Protein AF-A0A838UVP1-F1 (afdb_monomer_lite)

Foldseek 3Di:
DADEDELVVQLVCQLVVVHDLHYEYEAEHAADCPPVRQAGLEHHLAYEYAEYAHEPNPNDADDHLHYHYQEYHAEQAEHEDDLNRQAEHEAEYHHENYCYADDQNYDYHQAHAYAAELNCNHQEYHPPAHYQEAHYEQNQNHQEYHQRYEHAEEYAAYNHCNHAYYHQAYDYCEYAHENPCNHAEYHLNHAHQEYDHNHNVLNHAEYHLNPLNYQEYHQANVCNHAEYHFLREYQYEAHANNCNHDHAQHQNHEHAEEYHHHLNCNYQAHHLNHQEYAEEEHANNQNHAAYHQNHAYNEEYEQANYNHQAHHPRCNPHFYHHPNHTEDVCLVRVLVPQALVNLLPDPDVVRSVSNCVSVDVVRNCVRQVWDFLEWDADPQGIKTWTWRDHPPDQIWIWIWGAGNVPRDIDTHTADSPDRYNLCRVCVVVPHPDSVVDDDPDDD

pLDDT: mean 92.54, std 7.34, range [46.22, 98.75]

Sequence (443 aa):
MTTMLSPEDAMLAIQTGRVPDEMVVTGDLRFYQQEKIAPPKALPASLTVDDLIIHDASLLTAWPRKLRCKSLYLWNLTIPIPAEAELYVENDLNIKRCTLTDLSALRVGPRCEVDLRMCENLRTLPPHLTLATFTSEGCTNLTALPADMQITGQCSIRGSPRLRQLPQRIYVTELRVNGSPLLTDLPEDCTATSVLDLTRCSGLRELPASAAASTTVVLNDCTSLVALPPRMTVRFLSIVGCHSLTQWDDPSISILGKMDARDCHNLSRLPPNLHHIDELDVSGCGRLAALPSELQIAQWVDIGGTAIRALPPAVTGTAVRWHGVEVPGRVAFHPTTITAAQVLNEQNAEVRRVMLERMGLERFIAEAQPTVRDTDRDHGGSRRLLQVAITDDEPLVTLQVRDPSTGKLYLLRVPPTMQTCHQAAAWIAGFDNPDDYHPVIEA

Radius of gyration: 31.42 Å; chains: 1; bounding box: 71×41×85 Å

Structure (mmCIF, N/CA/C/O backbone):
data_AF-A0A838UVP1-F1
#
_entry.id   AF-A0A838UVP1-F1
#
loop_
_atom_site.group_PDB
_atom_site.id
_atom_site.type_symbol
_atom_site.label_atom_id
_atom_site.label_alt_id
_atom_site.label_comp_id
_atom_site.label_asym_id
_atom_site.label_entity_id
_atom_site.label_seq_id
_atom_site.pdbx_PDB_ins_code
_atom_site.Cartn_x
_atom_site.Cartn_y
_atom_site.Cartn_z
_atom_site.occupancy
_atom_site.B_iso_or_equiv
_atom_site.auth_seq_id
_atom_site.auth_comp_id
_atom_site.auth_asym_id
_atom_site.auth_atom_id
_atom_site.pdbx_PDB_model_num
ATOM 1 N N . MET A 1 1 ? 23.765 7.992 -48.971 1.00 71.31 1 MET A N 1
ATOM 2 C CA . MET A 1 1 ? 24.391 9.295 -48.655 1.00 71.31 1 MET A CA 1
ATOM 3 C C . MET A 1 1 ? 23.611 9.877 -47.499 1.00 71.31 1 MET A C 1
ATOM 5 O O . MET A 1 1 ? 22.417 10.106 -47.653 1.00 71.31 1 MET A O 1
ATOM 9 N N . THR A 1 2 ? 24.263 10.062 -46.357 1.00 85.44 2 THR A N 1
ATOM 10 C CA . THR A 1 2 ? 23.644 10.638 -45.162 1.00 85.44 2 THR A CA 1
ATOM 11 C C . THR A 1 2 ? 23.287 12.105 -45.409 1.00 85.44 2 THR A C 1
ATOM 13 O O . THR A 1 2 ? 24.138 12.876 -45.851 1.00 85.44 2 THR A O 1
ATOM 16 N N . THR A 1 3 ? 22.036 12.488 -45.149 1.00 92.44 3 THR A N 1
ATOM 17 C CA . THR A 1 3 ? 21.536 13.859 -45.344 1.00 92.44 3 THR A CA 1
ATOM 18 C C . THR A 1 3 ? 21.187 14.475 -43.995 1.00 92.44 3 THR A C 1
ATOM 20 O O . THR A 1 3 ? 20.323 13.960 -43.290 1.00 92.44 3 THR A O 1
ATOM 23 N N . MET A 1 4 ? 21.857 15.573 -43.641 1.00 94.38 4 MET A N 1
ATOM 24 C CA . MET A 1 4 ? 21.575 16.351 -42.430 1.00 94.38 4 MET A CA 1
ATOM 25 C C . MET A 1 4 ? 20.537 17.433 -42.729 1.00 94.38 4 MET A 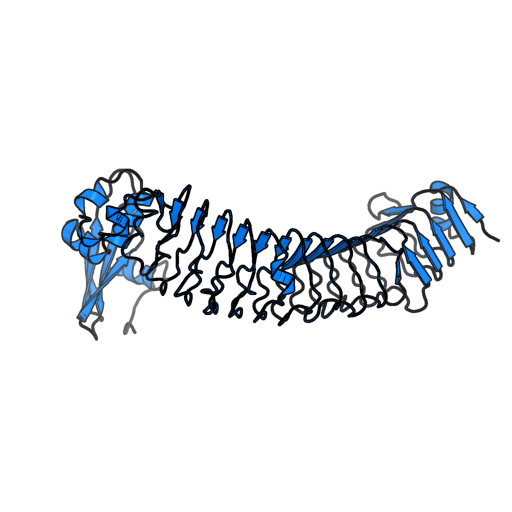C 1
ATOM 27 O O . MET A 1 4 ? 20.712 18.182 -43.689 1.00 94.38 4 MET A O 1
ATOM 31 N N . LEU A 1 5 ? 19.485 17.524 -41.916 1.00 94.38 5 LEU A N 1
ATOM 32 C CA . LEU A 1 5 ? 18.381 18.473 -42.076 1.00 94.38 5 LEU A CA 1
ATOM 33 C C . LEU A 1 5 ? 18.049 19.175 -40.754 1.00 94.38 5 LEU A C 1
ATOM 35 O O . LEU A 1 5 ? 18.226 18.614 -39.670 1.00 94.38 5 LEU A O 1
ATOM 39 N N . SER A 1 6 ? 17.515 20.393 -40.859 1.00 95.00 6 SER A N 1
ATOM 40 C CA . SER A 1 6 ? 16.813 21.031 -39.745 1.00 95.00 6 SER A CA 1
ATOM 41 C C . SER A 1 6 ? 15.485 20.299 -39.466 1.00 95.00 6 SER A C 1
ATOM 43 O O . SER A 1 6 ? 14.974 19.607 -40.355 1.00 95.00 6 SER A O 1
ATOM 45 N N . PRO A 1 7 ? 14.879 20.446 -38.272 1.00 93.31 7 PRO A N 1
ATOM 46 C CA . PRO A 1 7 ? 13.568 19.860 -37.988 1.00 93.31 7 PRO A CA 1
ATOM 47 C C . PRO A 1 7 ? 12.473 20.286 -38.977 1.00 93.31 7 PRO A C 1
ATOM 49 O O . PRO A 1 7 ? 11.654 19.459 -39.378 1.00 93.31 7 PRO A O 1
ATOM 52 N N . GLU A 1 8 ? 12.480 21.550 -39.414 1.00 90.62 8 GLU A N 1
ATOM 53 C CA . GLU A 1 8 ? 11.509 22.088 -40.378 1.00 90.62 8 GLU A CA 1
ATOM 54 C C . GLU A 1 8 ? 11.671 21.445 -41.764 1.00 90.62 8 GLU A C 1
ATOM 56 O O . GLU A 1 8 ? 10.693 20.974 -42.353 1.00 90.62 8 GLU A O 1
ATOM 61 N N . ASP A 1 9 ? 12.909 21.344 -42.258 1.00 91.94 9 ASP A N 1
ATOM 62 C CA . ASP A 1 9 ? 13.201 20.734 -43.561 1.00 91.94 9 ASP A CA 1
ATOM 63 C C . ASP A 1 9 ? 12.903 19.231 -43.567 1.00 91.94 9 ASP A C 1
ATOM 65 O O . ASP A 1 9 ? 12.364 18.692 -44.537 1.00 91.94 9 ASP A O 1
ATOM 69 N N . ALA A 1 10 ? 13.222 18.541 -42.469 1.00 92.25 10 ALA A N 1
ATOM 70 C CA . ALA A 1 10 ? 12.915 17.128 -42.293 1.00 92.25 10 ALA A CA 1
ATOM 71 C C . ALA A 1 10 ? 11.401 16.878 -42.263 1.00 92.25 10 ALA A C 1
ATOM 73 O O . ALA A 1 10 ? 10.913 15.969 -42.939 1.00 92.25 10 ALA A O 1
ATOM 74 N N . MET A 1 11 ? 10.645 17.716 -41.548 1.00 89.06 11 MET A N 1
ATOM 75 C CA . MET A 1 11 ? 9.183 17.661 -41.521 1.00 89.06 11 MET A CA 1
ATOM 76 C C . MET A 1 11 ? 8.593 17.828 -42.928 1.00 89.06 11 MET A C 1
ATOM 78 O O . MET A 1 11 ? 7.762 17.021 -43.355 1.00 89.06 11 MET A O 1
ATOM 82 N N . LEU A 1 12 ? 9.067 18.822 -43.685 1.00 88.06 12 LEU A N 1
ATOM 83 C CA . LEU A 1 12 ? 8.634 19.065 -45.061 1.00 88.06 12 LEU A CA 1
ATOM 84 C C . LEU A 1 12 ? 8.977 17.889 -45.993 1.00 88.06 12 LEU A C 1
ATOM 86 O O . LEU A 1 12 ? 8.146 17.473 -46.808 1.00 88.06 12 LEU A O 1
ATOM 90 N N . ALA A 1 13 ? 10.178 17.318 -45.873 1.00 89.31 13 ALA A N 1
ATOM 91 C CA . ALA A 1 13 ? 10.603 16.158 -46.656 1.00 89.31 13 ALA A CA 1
ATOM 92 C C . ALA A 1 13 ? 9.706 14.935 -46.401 1.00 89.31 13 ALA A C 1
ATOM 94 O O . ALA A 1 13 ? 9.265 14.278 -47.348 1.00 89.31 13 ALA A O 1
ATOM 95 N N . ILE A 1 14 ? 9.379 14.671 -45.131 1.00 88.44 14 ILE A N 1
ATOM 96 C CA . ILE A 1 14 ? 8.496 13.576 -44.710 1.00 88.44 14 ILE A CA 1
ATOM 97 C C . ILE A 1 14 ? 7.068 13.784 -45.232 1.00 88.44 14 ILE A C 1
ATOM 99 O O . ILE A 1 14 ? 6.478 12.863 -45.797 1.00 88.44 14 ILE A O 1
ATOM 103 N N . GLN A 1 15 ? 6.520 14.996 -45.118 1.00 82.94 15 GLN A N 1
ATOM 104 C CA . GLN A 1 15 ? 5.167 15.308 -45.595 1.00 82.94 15 GLN A CA 1
ATOM 105 C C . GLN A 1 15 ? 5.029 15.212 -47.118 1.00 82.94 15 GLN A C 1
ATOM 107 O O . GLN A 1 15 ? 4.001 14.765 -47.627 1.00 82.94 15 GLN A O 1
ATOM 112 N N . THR A 1 16 ? 6.061 15.627 -47.855 1.00 85.31 16 THR A N 1
ATOM 113 C CA . THR A 1 16 ? 6.060 15.620 -49.327 1.00 85.31 16 THR A CA 1
ATOM 114 C C . THR A 1 16 ? 6.477 14.275 -49.928 1.00 85.31 16 THR A C 1
ATOM 116 O O . THR A 1 16 ? 6.444 14.119 -51.150 1.00 85.31 16 THR A O 1
ATOM 119 N N . GLY A 1 17 ? 6.867 13.300 -49.096 1.00 82.38 17 GLY A N 1
ATOM 120 C CA . GLY A 1 17 ? 7.343 11.983 -49.527 1.00 82.38 17 GLY A CA 1
ATOM 121 C C . GLY A 1 17 ? 8.730 11.997 -50.180 1.00 82.38 17 GLY A C 1
ATOM 122 O O . GLY A 1 17 ? 9.146 10.992 -50.750 1.00 82.38 17 GLY A O 1
ATOM 123 N N . ARG A 1 18 ? 9.462 13.116 -50.107 1.00 84.81 18 ARG A N 1
ATOM 124 C CA . ARG A 1 18 ? 10.819 13.278 -50.655 1.00 84.81 18 ARG A CA 1
ATOM 125 C C . ARG A 1 18 ? 11.860 12.978 -49.579 1.00 84.81 18 ARG A C 1
ATOM 127 O O . ARG A 1 18 ? 12.666 13.833 -49.223 1.00 84.81 18 ARG A O 1
ATOM 134 N N . VAL A 1 19 ? 11.790 11.773 -49.024 1.00 84.44 19 VAL A N 1
ATOM 135 C CA . VAL A 1 19 ? 12.576 11.368 -47.854 1.00 84.44 19 VAL A CA 1
ATOM 136 C C . VAL A 1 19 ? 13.907 10.746 -48.302 1.00 84.44 19 VAL A C 1
ATOM 138 O O . VAL A 1 19 ? 13.877 9.790 -49.075 1.00 84.44 19 VAL A O 1
ATOM 141 N N . PRO A 1 20 ? 15.071 11.249 -47.848 1.00 86.38 20 PRO A N 1
ATOM 142 C CA . PRO A 1 20 ? 16.354 10.575 -48.040 1.00 86.38 20 PRO A CA 1
ATOM 143 C C . PRO A 1 20 ? 16.384 9.194 -47.369 1.00 86.38 20 PRO A C 1
ATOM 145 O O . PRO A 1 20 ? 15.771 9.003 -46.320 1.00 86.38 20 PRO A O 1
ATOM 148 N N . ASP A 1 21 ? 17.161 8.259 -47.926 1.00 81.38 21 ASP A N 1
ATOM 149 C CA . ASP A 1 21 ? 17.328 6.911 -47.352 1.00 81.38 21 ASP A CA 1
ATOM 150 C C . ASP A 1 21 ? 17.945 6.942 -45.940 1.00 81.38 21 ASP A C 1
ATOM 152 O O . ASP A 1 21 ? 17.560 6.163 -45.067 1.00 81.38 21 ASP A O 1
ATOM 156 N N . GLU A 1 22 ? 18.889 7.864 -45.721 1.00 91.56 22 GLU A N 1
ATOM 157 C CA . GLU A 1 22 ? 19.565 8.119 -44.448 1.00 91.56 22 GLU A CA 1
ATOM 158 C C . GLU A 1 22 ? 19.383 9.586 -44.052 1.00 91.56 22 GLU A C 1
ATOM 160 O O . GLU A 1 22 ? 20.061 10.474 -44.580 1.00 91.56 22 GLU A O 1
ATOM 165 N N . MET A 1 23 ? 18.470 9.837 -43.117 1.00 94.69 23 MET A N 1
ATOM 166 C CA . MET A 1 23 ? 18.163 11.172 -42.614 1.00 94.69 23 MET A CA 1
ATOM 167 C C . MET A 1 23 ? 18.745 11.366 -41.213 1.00 94.69 23 MET A C 1
ATOM 169 O O . MET A 1 23 ? 18.538 10.537 -40.327 1.00 94.69 23 MET A O 1
ATOM 173 N N . VAL A 1 24 ? 19.437 12.486 -41.009 1.00 96.38 24 VAL A N 1
ATOM 174 C CA . VAL A 1 24 ? 19.887 12.957 -39.696 1.00 96.38 24 VAL A CA 1
ATOM 175 C C . VAL A 1 24 ? 19.236 14.305 -39.421 1.00 96.38 24 VAL A C 1
ATOM 177 O O . VAL A 1 24 ? 19.331 15.211 -40.246 1.00 96.38 24 VAL A O 1
ATOM 180 N N . VAL A 1 25 ? 18.585 14.444 -38.272 1.00 95.75 25 VAL A N 1
ATOM 181 C CA . VAL A 1 25 ? 17.928 15.681 -37.848 1.00 95.75 25 VAL A CA 1
ATOM 182 C C . VAL A 1 25 ? 18.596 16.197 -36.586 1.00 95.75 25 VAL A C 1
ATOM 184 O O . VAL A 1 25 ? 18.683 15.485 -35.589 1.00 95.75 25 VAL A O 1
ATOM 187 N N . THR A 1 26 ? 19.080 17.436 -36.636 1.00 90.00 26 THR A N 1
ATOM 188 C CA . THR A 1 26 ? 19.634 18.130 -35.467 1.00 90.00 26 THR A CA 1
ATOM 189 C C . THR A 1 26 ? 18.505 18.894 -34.776 1.00 90.00 26 THR A C 1
ATOM 191 O O . THR A 1 26 ? 18.134 19.979 -35.230 1.00 90.00 26 THR A O 1
ATOM 194 N N . GLY A 1 27 ? 17.932 18.313 -33.726 1.00 92.69 27 GLY A N 1
ATOM 195 C CA . GLY A 1 27 ? 16.746 18.799 -33.021 1.00 92.69 27 GLY A CA 1
ATOM 196 C C . GLY A 1 27 ? 15.561 17.833 -33.082 1.00 92.69 27 GLY A C 1
ATOM 197 O O . GLY A 1 27 ? 15.678 16.696 -33.540 1.00 92.69 27 GLY A O 1
ATOM 198 N N . ASP A 1 28 ? 14.409 18.309 -32.614 1.00 93.94 28 ASP A N 1
ATOM 199 C CA . ASP A 1 28 ? 13.265 17.449 -32.303 1.00 93.94 28 ASP A CA 1
ATOM 200 C C . ASP A 1 28 ? 12.296 17.339 -33.480 1.00 93.94 28 ASP A C 1
ATOM 202 O O . ASP A 1 28 ? 11.841 18.346 -34.030 1.00 93.94 28 ASP A O 1
ATOM 206 N N . LEU A 1 29 ? 11.889 16.116 -33.809 1.00 92.31 29 LEU A N 1
ATOM 207 C CA . LEU A 1 29 ? 10.789 15.859 -34.730 1.00 92.31 29 LEU A CA 1
ATOM 208 C C . LEU A 1 29 ? 9.499 15.609 -33.961 1.00 92.31 29 LEU A C 1
ATOM 210 O O . LEU A 1 29 ? 9.391 14.663 -33.182 1.00 92.31 29 LEU A O 1
ATOM 214 N N . ARG A 1 30 ? 8.494 16.448 -34.220 1.00 89.94 30 ARG A N 1
ATOM 215 C CA . ARG A 1 30 ? 7.209 16.427 -33.519 1.00 89.94 30 ARG A CA 1
ATOM 216 C C . ARG A 1 30 ? 6.055 16.214 -34.486 1.00 89.94 30 ARG A C 1
ATOM 218 O O . ARG A 1 30 ? 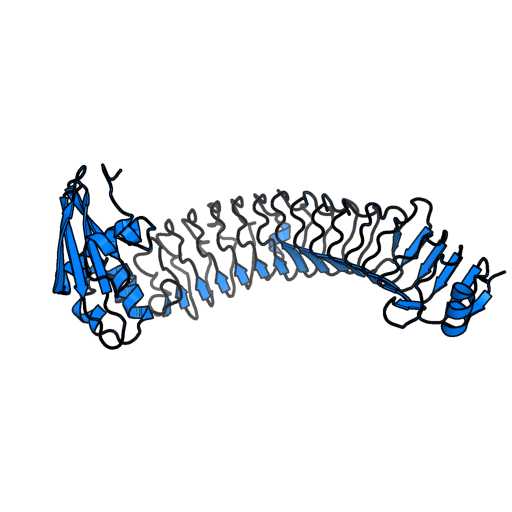5.853 17.014 -35.393 1.00 89.94 30 ARG A O 1
ATOM 225 N N . PHE A 1 31 ? 5.276 15.165 -34.262 1.00 85.81 31 PHE A N 1
ATOM 226 C CA . PHE A 1 31 ? 4.094 14.842 -35.051 1.00 85.81 31 PHE A CA 1
ATOM 227 C C . PHE A 1 31 ? 2.858 14.834 -34.152 1.00 85.81 31 PHE A C 1
ATOM 229 O O . PHE A 1 31 ? 2.626 13.869 -33.424 1.00 85.81 31 PHE A O 1
ATOM 236 N N . TYR A 1 32 ? 2.057 15.901 -34.226 1.00 79.12 32 TYR A N 1
ATOM 237 C CA . TYR A 1 32 ? 0.786 16.029 -33.512 1.00 79.12 32 TYR A CA 1
ATOM 238 C C . TYR A 1 32 ? -0.376 16.107 -34.500 1.00 79.12 32 TYR A C 1
ATOM 240 O O . TYR A 1 32 ? -0.439 17.029 -35.311 1.00 79.12 32 TYR A O 1
ATOM 248 N N . GLN A 1 33 ? -1.357 15.205 -34.391 1.00 66.06 33 GLN A N 1
ATOM 249 C CA . GLN A 1 33 ? -2.563 15.278 -35.230 1.00 66.06 33 GLN A CA 1
ATOM 250 C C . GLN A 1 33 ? -3.380 16.573 -34.995 1.00 66.06 33 GLN A C 1
ATOM 252 O O . GLN A 1 33 ? -4.131 17.001 -35.871 1.00 66.06 33 GLN A O 1
ATOM 257 N N . GLN A 1 34 ? -3.222 17.227 -33.836 1.00 57.50 34 GLN A N 1
ATOM 258 C CA . GLN A 1 34 ? -3.979 18.426 -33.448 1.00 57.50 34 GLN A CA 1
ATOM 259 C C . GLN A 1 34 ? -3.491 19.732 -34.112 1.00 57.50 34 GLN A C 1
ATOM 261 O O . GLN A 1 34 ? -4.243 20.703 -34.155 1.00 57.50 34 GLN A O 1
ATOM 266 N N . GLU A 1 35 ? -2.287 19.774 -34.695 1.00 57.38 35 GLU A N 1
ATOM 267 C CA . GLU A 1 35 ? -1.673 21.018 -35.204 1.00 57.38 35 GLU A CA 1
ATOM 268 C C . GLU A 1 35 ? -1.979 21.331 -36.684 1.00 57.38 35 GLU A C 1
ATOM 270 O O . GLU A 1 35 ? -1.256 22.080 -37.333 1.00 57.38 35 GLU A O 1
ATOM 275 N N . LYS A 1 36 ? -3.055 20.771 -37.262 1.00 56.47 36 LYS A N 1
ATOM 276 C CA . LYS A 1 36 ? -3.371 20.843 -38.714 1.00 56.47 36 LYS A CA 1
ATOM 277 C C . LYS A 1 36 ? -2.274 20.279 -39.636 1.00 56.47 36 LYS A C 1
ATOM 279 O O . LYS A 1 36 ? -2.387 20.387 -40.856 1.00 56.47 36 LYS A O 1
ATOM 284 N N . ILE A 1 37 ? -1.257 19.634 -39.074 1.00 60.00 37 ILE A N 1
ATOM 285 C CA . ILE A 1 37 ? -0.255 18.859 -39.793 1.00 60.00 37 ILE A CA 1
ATOM 286 C C . ILE A 1 37 ? -0.697 17.397 -39.734 1.00 60.00 37 ILE A C 1
ATOM 288 O O . ILE A 1 37 ? -0.816 16.814 -38.658 1.00 60.00 37 ILE A O 1
ATOM 292 N N . ALA A 1 38 ? -0.991 16.802 -40.893 1.00 63.81 38 ALA A N 1
ATOM 293 C CA . ALA A 1 38 ? -1.344 15.389 -40.945 1.00 63.81 38 ALA A CA 1
ATOM 294 C C . ALA A 1 38 ? -0.147 14.540 -40.472 1.00 63.81 38 ALA A C 1
ATOM 296 O O . ALA A 1 38 ? 0.976 14.794 -40.921 1.00 63.81 38 ALA A O 1
ATOM 297 N N . PRO A 1 39 ? -0.357 13.532 -39.602 1.00 67.00 39 PRO A N 1
ATOM 298 C CA . PRO A 1 39 ? 0.717 12.635 -39.201 1.00 67.00 39 PRO A CA 1
ATOM 299 C C . PRO A 1 39 ? 1.321 11.931 -40.428 1.00 67.00 39 PRO A C 1
ATOM 301 O O . PRO A 1 39 ? 0.616 11.692 -41.418 1.00 67.00 39 PRO A O 1
ATOM 304 N N . PRO A 1 40 ? 2.623 11.606 -40.392 1.00 74.38 40 PRO A N 1
ATOM 305 C CA . PRO A 1 40 ? 3.324 11.075 -41.546 1.00 74.38 40 PRO A CA 1
ATOM 306 C C . PRO A 1 40 ? 2.785 9.686 -41.880 1.00 74.38 40 PRO A C 1
ATOM 308 O O . PRO A 1 40 ? 2.577 8.862 -40.993 1.00 74.38 40 PRO A O 1
ATOM 311 N N . LYS A 1 41 ? 2.583 9.402 -43.172 1.00 78.12 41 LYS A N 1
ATOM 312 C CA . LYS A 1 41 ? 2.183 8.054 -43.611 1.00 78.12 41 LYS A CA 1
ATOM 313 C C . LYS A 1 41 ? 3.290 7.024 -43.384 1.00 78.12 41 LYS A C 1
ATOM 315 O O . LYS A 1 41 ? 3.002 5.866 -43.081 1.00 78.12 41 LYS A O 1
ATOM 320 N N . ALA A 1 42 ? 4.540 7.456 -43.538 1.00 80.00 42 ALA A N 1
ATOM 321 C CA . ALA A 1 42 ? 5.742 6.670 -43.311 1.00 80.00 42 ALA A CA 1
ATOM 322 C C . ALA A 1 42 ? 6.876 7.581 -42.824 1.00 80.00 42 ALA A C 1
ATOM 324 O O . ALA A 1 42 ? 6.955 8.748 -43.211 1.00 80.00 42 ALA A O 1
ATOM 325 N N . LEU A 1 43 ? 7.748 7.025 -41.989 1.00 86.69 43 LEU A N 1
ATOM 326 C CA . LEU A 1 43 ? 9.015 7.632 -41.587 1.00 86.69 43 LEU A CA 1
ATOM 327 C C . LEU A 1 43 ? 10.157 7.150 -42.514 1.00 86.69 43 LEU A C 1
ATOM 329 O O . LEU A 1 43 ? 9.984 6.140 -43.203 1.00 86.69 43 LEU A O 1
ATOM 333 N N . PRO A 1 44 ? 11.315 7.846 -42.557 1.00 88.19 44 PRO A N 1
ATOM 334 C CA . PRO A 1 44 ? 12.483 7.390 -43.312 1.00 88.19 44 PRO A CA 1
ATOM 335 C C . PRO A 1 44 ? 12.899 5.968 -42.935 1.00 88.19 44 PRO A C 1
ATOM 337 O O . PRO A 1 44 ? 12.750 5.557 -41.785 1.00 88.19 44 PRO A O 1
ATOM 340 N N . ALA A 1 45 ? 13.493 5.234 -43.881 1.00 89.38 45 ALA A N 1
ATOM 341 C CA . ALA A 1 45 ? 14.006 3.892 -43.609 1.00 89.38 45 ALA A CA 1
ATOM 342 C C . ALA A 1 45 ? 15.100 3.900 -42.525 1.00 89.38 45 ALA A C 1
ATOM 344 O O . ALA A 1 45 ? 15.122 2.996 -41.686 1.00 89.38 45 ALA A O 1
ATOM 345 N N . SER A 1 46 ? 15.967 4.921 -42.531 1.00 94.38 46 SER A N 1
ATOM 346 C CA . SER A 1 46 ? 16.957 5.193 -41.490 1.00 94.38 46 SER A CA 1
ATOM 347 C C . SER A 1 46 ? 16.838 6.636 -40.999 1.00 94.38 46 SER A C 1
ATOM 349 O O . SER A 1 46 ? 17.052 7.574 -41.770 1.00 94.38 46 SER A O 1
ATOM 351 N N . LEU A 1 47 ? 16.535 6.806 -39.713 1.00 95.19 47 LEU A N 1
ATOM 352 C CA . LEU A 1 47 ? 16.381 8.105 -39.059 1.00 95.19 47 LEU A CA 1
ATOM 353 C C . LEU A 1 47 ? 17.279 8.195 -37.820 1.00 95.19 47 LEU A C 1
ATOM 355 O O . LEU A 1 47 ? 17.166 7.378 -36.906 1.00 95.19 47 LEU A O 1
ATOM 359 N N . THR A 1 48 ? 18.124 9.222 -37.782 1.00 97.12 48 THR A N 1
ATOM 360 C CA . THR A 1 48 ? 18.807 9.678 -36.567 1.00 97.12 48 THR A CA 1
ATOM 361 C C . THR A 1 48 ? 18.261 11.050 -36.192 1.00 97.12 48 THR A C 1
ATOM 363 O O . THR A 1 48 ? 18.227 11.939 -37.038 1.00 97.12 48 THR A O 1
ATOM 366 N N . VAL A 1 49 ? 17.826 11.240 -34.954 1.00 96.94 49 VAL A N 1
ATOM 367 C CA . VAL A 1 49 ? 17.201 12.486 -34.476 1.00 96.94 49 VAL A CA 1
ATOM 368 C C . VAL A 1 49 ? 17.555 12.708 -33.007 1.00 96.94 49 VAL A C 1
ATOM 370 O O . VAL A 1 49 ? 17.951 11.756 -32.342 1.00 96.94 49 VAL A O 1
ATOM 373 N N . ASP A 1 50 ? 17.444 13.933 -32.493 1.00 96.38 50 ASP A N 1
ATOM 374 C CA . ASP A 1 50 ? 17.523 14.145 -31.045 1.00 96.38 50 ASP A CA 1
ATOM 375 C C . ASP A 1 50 ? 16.278 13.536 -30.387 1.00 96.38 50 ASP A C 1
ATOM 377 O O . ASP A 1 50 ? 16.333 12.392 -29.932 1.00 96.38 50 ASP A O 1
ATOM 381 N N . ASP A 1 51 ? 15.132 14.213 -30.460 1.00 96.81 51 ASP A N 1
ATOM 382 C CA . ASP A 1 51 ? 13.884 13.694 -29.901 1.00 96.81 51 ASP A CA 1
ATOM 383 C C . ASP A 1 51 ? 12.856 13.389 -30.991 1.00 96.81 51 ASP A C 1
ATOM 385 O O . ASP A 1 51 ? 12.617 14.190 -31.896 1.00 96.81 51 ASP A O 1
ATOM 389 N N . LEU A 1 52 ? 12.200 12.233 -30.889 1.00 95.25 52 LEU A N 1
ATOM 390 C CA . LEU A 1 52 ? 11.077 11.865 -31.747 1.00 95.25 52 LEU A CA 1
ATOM 391 C C . LEU A 1 52 ? 9.795 11.795 -30.920 1.00 95.25 52 LEU A C 1
ATOM 393 O O . LEU A 1 52 ? 9.633 10.911 -30.080 1.00 95.25 52 LEU A O 1
ATOM 397 N N . ILE A 1 53 ? 8.864 12.708 -31.192 1.00 93.19 53 ILE A N 1
ATOM 398 C CA . ILE A 1 53 ? 7.554 12.770 -30.544 1.00 93.19 53 ILE A CA 1
ATOM 399 C C . ILE A 1 53 ? 6.463 12.462 -31.561 1.00 93.19 53 ILE A C 1
ATOM 401 O O . ILE A 1 53 ? 6.316 13.158 -32.566 1.00 93.19 53 ILE A O 1
ATOM 405 N N . ILE A 1 54 ? 5.672 11.429 -31.282 1.00 90.56 54 ILE A N 1
ATOM 406 C CA . ILE A 1 54 ? 4.562 10.992 -32.122 1.00 90.56 54 ILE A CA 1
ATOM 407 C C . ILE A 1 54 ? 3.299 10.882 -31.269 1.00 90.56 54 ILE A C 1
ATOM 409 O O . ILE A 1 54 ? 3.215 10.061 -30.354 1.00 90.56 54 ILE A O 1
ATOM 413 N N . HIS A 1 55 ? 2.299 11.690 -31.609 1.00 89.56 55 HIS A N 1
ATOM 414 C CA . HIS A 1 55 ? 1.010 11.755 -30.936 1.00 89.56 55 HIS A CA 1
ATOM 415 C C . HIS A 1 55 ? -0.136 11.538 -31.919 1.00 89.56 55 HIS A C 1
ATOM 417 O O . HIS A 1 55 ? -0.244 12.262 -32.912 1.00 89.56 55 HIS A O 1
ATOM 423 N N . ASP A 1 56 ? -1.026 10.591 -31.618 1.00 84.94 56 ASP A N 1
ATOM 424 C CA . ASP A 1 56 ? -2.214 10.304 -32.435 1.00 84.94 56 ASP A CA 1
ATOM 425 C C . ASP A 1 56 ? -1.873 10.074 -33.924 1.00 84.94 56 ASP A C 1
ATOM 427 O O . ASP A 1 56 ? -2.562 10.537 -34.835 1.00 84.94 56 ASP A O 1
ATOM 431 N N . ALA A 1 57 ? -0.788 9.354 -34.222 1.00 77.50 57 ALA A N 1
ATOM 432 C CA . ALA A 1 57 ? -0.389 9.100 -35.606 1.00 77.50 57 ALA A CA 1
ATOM 433 C C . ALA A 1 57 ? -1.172 7.938 -36.236 1.00 77.50 57 ALA A C 1
ATOM 435 O O . ALA A 1 57 ? -0.603 6.944 -36.676 1.00 77.50 57 ALA A O 1
ATOM 436 N N . SER A 1 58 ? -2.496 8.089 -36.319 1.00 76.06 58 SER A N 1
ATOM 437 C CA . SER A 1 58 ? -3.417 7.109 -36.919 1.00 76.06 58 SER A CA 1
ATOM 438 C C . SER A 1 58 ? -3.133 6.802 -38.396 1.00 76.06 58 SER A C 1
ATOM 440 O O . SER A 1 58 ? -3.533 5.753 -38.896 1.00 76.06 58 SER A O 1
ATOM 442 N N . LEU A 1 59 ? -2.436 7.702 -39.098 1.00 77.88 59 LEU A N 1
ATOM 443 C CA . LEU A 1 59 ? -2.044 7.525 -40.499 1.00 77.88 59 LEU A CA 1
ATOM 444 C C . LEU A 1 59 ? -0.675 6.859 -40.675 1.00 77.88 59 LEU A C 1
ATOM 446 O O . LEU A 1 59 ? -0.318 6.546 -41.811 1.00 77.88 59 LEU A O 1
ATOM 450 N N . LEU A 1 60 ? 0.097 6.664 -39.600 1.00 80.81 60 LEU A N 1
ATOM 451 C CA . LEU A 1 60 ? 1.410 6.034 -39.685 1.00 80.81 60 LEU A CA 1
ATOM 452 C C . LEU A 1 60 ? 1.238 4.543 -39.980 1.00 80.81 60 LEU A C 1
ATOM 454 O O . LEU A 1 60 ? 0.669 3.801 -39.184 1.00 80.81 60 LEU A O 1
ATOM 458 N N . THR A 1 61 ? 1.738 4.115 -41.139 1.00 79.88 61 THR A N 1
ATOM 459 C CA . THR A 1 61 ? 1.595 2.736 -41.642 1.00 79.88 61 THR A CA 1
ATOM 460 C C . THR A 1 61 ? 2.900 1.945 -41.665 1.00 79.88 61 THR A C 1
ATOM 462 O O . THR A 1 61 ? 2.861 0.728 -41.828 1.00 79.88 61 THR A O 1
ATOM 465 N N . ALA A 1 62 ? 4.048 2.603 -41.469 1.00 80.75 62 ALA A N 1
ATOM 466 C CA . ALA A 1 62 ? 5.356 1.953 -41.451 1.00 80.75 62 ALA A CA 1
ATOM 467 C C . ALA A 1 62 ? 6.313 2.606 -40.442 1.00 80.75 62 ALA A C 1
ATOM 469 O O . ALA A 1 62 ? 6.420 3.833 -40.382 1.00 80.75 62 ALA A O 1
ATOM 470 N N . TRP A 1 63 ? 7.039 1.767 -39.699 1.00 85.69 63 TRP A N 1
ATOM 471 C CA . TRP A 1 63 ? 8.159 2.164 -38.841 1.00 85.69 63 TRP A CA 1
ATOM 472 C C . TRP A 1 63 ? 9.476 2.243 -39.634 1.00 85.69 63 TRP A C 1
ATOM 474 O O . TRP A 1 63 ? 9.645 1.493 -40.601 1.00 85.69 63 TRP A O 1
ATOM 484 N N . PRO A 1 64 ? 10.439 3.091 -39.218 1.00 87.88 64 PRO A N 1
ATOM 485 C CA . PRO A 1 64 ? 11.814 3.020 -39.698 1.00 87.88 64 PRO A CA 1
ATOM 486 C C . PRO A 1 64 ? 12.395 1.624 -39.486 1.00 87.88 64 PRO A C 1
ATOM 488 O O . PRO A 1 64 ? 12.183 1.010 -38.439 1.00 87.88 64 PRO A O 1
ATOM 491 N N . ARG A 1 65 ? 13.200 1.150 -40.442 1.00 90.44 65 ARG A N 1
ATOM 492 C CA . ARG A 1 65 ? 14.025 -0.049 -40.229 1.00 90.44 65 ARG A CA 1
ATOM 493 C C . ARG A 1 65 ? 15.147 0.233 -39.238 1.00 90.44 65 ARG A C 1
ATOM 495 O O . ARG A 1 65 ? 15.546 -0.667 -38.515 1.00 90.44 65 ARG A O 1
ATOM 502 N N . LYS A 1 66 ? 15.660 1.466 -39.224 1.00 94.75 66 LYS A N 1
ATOM 503 C CA . LYS A 1 66 ? 16.685 1.936 -38.292 1.00 94.75 66 LYS A CA 1
ATOM 504 C C . LYS A 1 66 ? 16.250 3.263 -37.688 1.00 94.75 66 LYS A C 1
ATOM 506 O O . LYS A 1 66 ? 16.051 4.234 -38.415 1.00 94.75 66 LYS A O 1
ATOM 511 N N . LEU A 1 67 ? 16.125 3.305 -36.369 1.00 95.44 67 LEU A N 1
ATOM 512 C CA . LEU A 1 67 ? 15.866 4.527 -35.616 1.00 95.44 67 LEU A CA 1
ATOM 513 C C . LEU A 1 67 ? 16.921 4.670 -34.528 1.00 95.44 67 LEU A C 1
ATOM 515 O O . LEU A 1 67 ? 17.108 3.765 -33.715 1.00 95.44 67 LEU A O 1
ATOM 519 N N . ARG A 1 68 ? 17.584 5.821 -34.493 1.00 97.12 68 ARG A N 1
ATOM 520 C CA . ARG A 1 68 ? 18.439 6.228 -33.380 1.00 97.12 68 ARG A CA 1
ATOM 521 C C . ARG A 1 68 ? 17.958 7.578 -32.878 1.00 97.12 68 ARG A C 1
ATOM 523 O O . ARG A 1 68 ? 17.942 8.538 -33.643 1.00 97.12 68 ARG A O 1
ATOM 530 N N . CYS A 1 69 ? 17.572 7.652 -31.616 1.00 97.50 69 CYS A N 1
ATOM 531 C CA . CYS A 1 69 ? 17.192 8.914 -30.997 1.00 97.50 69 CYS A CA 1
ATOM 532 C C . CYS A 1 69 ? 17.708 9.023 -29.569 1.00 97.50 69 CYS A C 1
ATOM 534 O O . CYS A 1 69 ? 17.977 8.010 -28.919 1.00 97.50 69 CYS A O 1
ATOM 536 N N . LYS A 1 70 ? 17.837 10.256 -29.079 1.00 97.50 70 LYS A N 1
ATOM 537 C CA . LYS A 1 70 ? 18.056 10.514 -27.658 1.00 97.50 70 LYS A CA 1
ATOM 538 C C . LYS A 1 70 ? 16.810 10.130 -26.880 1.00 97.50 70 LYS A C 1
ATOM 540 O O . LYS A 1 70 ? 16.905 9.258 -26.021 1.00 97.50 70 LYS A O 1
ATOM 545 N N . SER A 1 71 ? 15.655 10.671 -27.262 1.00 97.94 71 SER A N 1
ATOM 546 C CA . SER A 1 71 ? 14.395 10.382 -26.577 1.00 97.94 71 SER A CA 1
ATOM 547 C C . SER A 1 71 ? 13.247 10.079 -27.546 1.00 97.94 71 SER A C 1
ATOM 549 O O . SER A 1 71 ? 13.155 10.626 -28.646 1.00 97.94 71 SER A O 1
ATOM 551 N N . LEU A 1 72 ? 12.374 9.149 -27.151 1.00 96.81 72 LEU A N 1
ATOM 552 C CA . LEU A 1 72 ? 11.258 8.641 -27.948 1.00 96.81 72 LEU A CA 1
ATOM 553 C C . LEU A 1 72 ? 9.951 8.727 -27.158 1.00 96.81 72 LEU A C 1
ATOM 555 O O . LEU A 1 72 ? 9.787 8.058 -26.138 1.00 96.81 72 LEU A O 1
ATOM 559 N N . TYR A 1 73 ? 8.994 9.499 -27.671 1.00 95.81 73 TYR A N 1
ATOM 560 C CA . TYR A 1 73 ? 7.686 9.713 -27.054 1.00 95.81 73 TYR A CA 1
ATOM 561 C C . TYR A 1 73 ? 6.578 9.243 -27.998 1.00 95.81 73 TYR A C 1
ATOM 563 O O . TYR A 1 73 ? 6.392 9.805 -29.076 1.00 95.81 73 TYR A O 1
ATOM 571 N N . LEU A 1 74 ? 5.834 8.213 -27.594 1.00 93.69 74 LEU A N 1
ATOM 572 C CA . LEU A 1 74 ? 4.804 7.560 -28.404 1.00 93.69 74 LEU A CA 1
ATOM 573 C C . LEU A 1 74 ? 3.471 7.550 -27.666 1.00 93.69 74 LEU A C 1
ATOM 575 O O . LEU A 1 74 ? 3.308 6.789 -26.709 1.00 93.69 74 LEU A O 1
ATOM 579 N N . TRP A 1 75 ? 2.508 8.361 -28.102 1.00 93.62 75 TRP A N 1
ATOM 580 C CA . TRP A 1 75 ? 1.188 8.445 -27.471 1.00 93.62 75 TRP A CA 1
ATOM 581 C C . TRP A 1 75 ? 0.077 8.050 -28.451 1.00 93.62 75 TRP A C 1
ATOM 583 O O . TRP A 1 75 ? 0.023 8.538 -29.582 1.00 93.62 75 TRP A O 1
ATOM 593 N N . ASN A 1 76 ? -0.829 7.178 -27.991 1.00 90.75 76 ASN A N 1
ATOM 594 C CA . ASN A 1 76 ? -2.009 6.705 -28.729 1.00 90.75 76 ASN A CA 1
ATOM 595 C C . ASN A 1 76 ? -1.683 6.046 -30.088 1.00 90.75 76 ASN A C 1
ATOM 597 O O . ASN A 1 76 ? -2.371 6.277 -31.084 1.00 90.75 76 ASN A O 1
ATOM 601 N N . LEU A 1 77 ? -0.630 5.225 -30.153 1.00 87.50 77 LEU A N 1
ATOM 602 C CA . LEU A 1 77 ? -0.251 4.524 -31.384 1.00 87.50 77 LEU A CA 1
ATOM 603 C C . LEU A 1 77 ? -0.802 3.104 -31.450 1.00 87.50 77 LEU A C 1
ATOM 605 O O . LEU A 1 77 ? -0.747 2.347 -30.479 1.00 87.50 77 LEU A O 1
ATOM 609 N N . THR A 1 78 ? -1.273 2.729 -32.638 1.00 85.88 78 THR A N 1
ATOM 610 C CA . THR A 1 78 ? -1.814 1.391 -32.911 1.00 85.88 78 THR A CA 1
ATOM 611 C C . THR A 1 78 ? -0.927 0.530 -33.808 1.00 85.88 78 THR A C 1
ATOM 613 O O . THR A 1 78 ? -1.116 -0.683 -33.892 1.00 85.88 78 THR A O 1
ATOM 616 N N . ILE A 1 79 ? 0.056 1.139 -34.474 1.00 83.94 79 ILE A N 1
ATOM 617 C CA . ILE A 1 79 ? 0.973 0.446 -35.377 1.00 83.94 79 ILE A CA 1
ATOM 618 C C . ILE A 1 79 ? 1.991 -0.401 -34.584 1.00 83.94 79 ILE A C 1
ATOM 620 O O . ILE A 1 79 ? 2.677 0.138 -33.711 1.00 83.94 79 ILE A O 1
ATOM 624 N N . PRO A 1 80 ? 2.139 -1.707 -34.885 1.00 82.81 80 PRO A N 1
ATOM 625 C CA . PRO A 1 80 ? 3.154 -2.541 -34.249 1.00 82.81 80 PRO A CA 1
ATOM 626 C C . PRO A 1 80 ? 4.563 -2.127 -34.682 1.00 82.81 80 PRO A C 1
ATOM 628 O O . PRO A 1 80 ? 4.782 -1.763 -35.837 1.00 82.81 80 PRO A O 1
ATOM 631 N N . ILE A 1 81 ? 5.524 -2.234 -33.765 1.00 84.19 81 ILE A N 1
ATOM 632 C CA . ILE A 1 81 ? 6.946 -2.128 -34.099 1.00 84.19 81 ILE A CA 1
ATOM 633 C C . ILE A 1 81 ? 7.368 -3.444 -34.778 1.00 84.19 81 ILE A C 1
ATOM 635 O O . ILE A 1 81 ? 7.174 -4.504 -34.179 1.00 84.19 81 ILE A O 1
ATOM 639 N N . PRO A 1 82 ? 7.916 -3.413 -36.008 1.00 84.44 82 PRO A N 1
ATOM 640 C CA . PRO A 1 82 ? 8.419 -4.611 -36.674 1.00 84.44 82 PRO A CA 1
ATOM 641 C C . PRO A 1 82 ? 9.553 -5.254 -35.869 1.00 84.44 82 PRO A C 1
ATOM 643 O O . PRO A 1 82 ? 10.434 -4.551 -35.374 1.00 84.44 82 PRO A O 1
ATOM 646 N N . ALA A 1 83 ? 9.559 -6.583 -35.765 1.00 84.31 83 ALA A N 1
ATOM 647 C CA . ALA A 1 83 ? 10.567 -7.319 -34.996 1.00 84.31 83 ALA A CA 1
ATOM 648 C C . ALA A 1 83 ? 11.984 -7.166 -35.581 1.00 84.31 83 ALA A C 1
ATOM 650 O O . ALA A 1 83 ? 12.976 -7.253 -34.863 1.00 84.31 83 ALA A O 1
ATOM 651 N N . GLU A 1 84 ? 12.078 -6.921 -36.888 1.00 86.62 84 GLU A N 1
ATOM 652 C CA . GLU A 1 84 ? 13.317 -6.677 -37.622 1.00 86.62 84 GLU A CA 1
ATOM 653 C C . GLU A 1 84 ? 13.830 -5.230 -37.532 1.00 86.62 84 GLU A C 1
ATOM 655 O O . GLU A 1 84 ? 14.886 -4.930 -38.091 1.00 86.62 84 GLU A O 1
ATOM 660 N N . ALA A 1 85 ? 13.095 -4.323 -36.880 1.00 89.25 85 ALA A N 1
ATOM 661 C CA . ALA A 1 85 ? 13.540 -2.947 -36.713 1.00 89.25 85 ALA A CA 1
ATOM 662 C C . ALA A 1 85 ? 14.731 -2.865 -35.741 1.00 89.25 85 ALA A C 1
ATOM 664 O O . ALA A 1 85 ? 14.779 -3.532 -34.712 1.00 89.25 85 ALA A O 1
ATOM 665 N N . GLU A 1 86 ? 15.692 -1.998 -36.045 1.00 92.31 86 GLU A N 1
ATOM 666 C CA . GLU A 1 86 ? 16.780 -1.629 -35.143 1.00 92.31 86 GLU A CA 1
ATOM 667 C C . GLU A 1 86 ? 16.422 -0.295 -34.480 1.00 92.31 86 GLU A C 1
ATOM 669 O O . GLU A 1 86 ? 16.687 0.775 -35.037 1.00 92.31 86 GLU A O 1
ATOM 674 N N . LEU A 1 87 ? 15.793 -0.350 -33.303 1.00 93.88 87 LEU A N 1
ATOM 675 C CA . LEU A 1 87 ? 15.430 0.846 -32.541 1.00 93.88 87 LEU A CA 1
ATOM 676 C C . LEU A 1 87 ? 16.408 1.045 -31.384 1.00 93.88 87 LEU A C 1
ATOM 678 O O . LEU A 1 87 ? 16.541 0.171 -30.530 1.00 93.88 87 LEU A O 1
ATOM 682 N N . TYR A 1 88 ? 17.072 2.197 -31.334 1.00 96.69 88 TYR A N 1
ATOM 683 C CA . TYR A 1 88 ? 17.953 2.582 -30.235 1.00 96.69 88 TYR A CA 1
ATOM 684 C C . TYR A 1 88 ? 17.523 3.924 -29.641 1.00 96.69 88 TYR A C 1
ATOM 686 O O . TYR A 1 88 ? 17.488 4.929 -30.354 1.00 96.69 88 TYR A O 1
ATOM 694 N N . VAL A 1 89 ? 17.239 3.928 -28.339 1.00 97.44 89 VAL A N 1
ATOM 695 C CA . VAL A 1 89 ? 16.863 5.120 -27.564 1.00 97.44 89 VAL A CA 1
ATOM 696 C C . VAL A 1 89 ? 17.905 5.363 -26.476 1.00 97.44 89 VAL A C 1
ATOM 698 O O . VAL A 1 89 ? 18.165 4.476 -25.669 1.00 97.44 89 VAL A O 1
ATOM 701 N N . GLU A 1 90 ? 18.541 6.529 -26.452 1.00 97.69 90 GLU A N 1
ATOM 702 C CA . GLU A 1 90 ? 19.664 6.785 -25.540 1.00 97.69 90 GLU A CA 1
ATOM 703 C C . GLU A 1 90 ? 19.221 7.087 -24.100 1.00 97.69 90 GLU A C 1
ATOM 705 O O . GLU A 1 90 ? 19.741 6.476 -23.163 1.00 97.69 90 GLU A O 1
ATOM 710 N N . ASN A 1 91 ? 18.256 7.997 -23.940 1.00 97.06 91 ASN A N 1
ATOM 711 C CA . ASN A 1 91 ? 17.924 8.658 -22.679 1.00 97.06 91 ASN A CA 1
ATOM 712 C C . ASN A 1 91 ? 16.506 8.337 -22.213 1.00 97.06 91 ASN A C 1
ATOM 714 O O . ASN A 1 91 ? 16.365 7.699 -21.180 1.00 97.06 91 ASN A O 1
ATOM 718 N N . ASP A 1 92 ? 15.460 8.692 -22.964 1.00 98.19 92 ASP A N 1
ATOM 719 C CA . ASP A 1 92 ? 14.081 8.542 -22.475 1.00 98.19 92 ASP A CA 1
ATOM 720 C C . ASP A 1 92 ? 13.195 7.780 -23.453 1.00 98.19 92 ASP A C 1
ATOM 722 O O . ASP A 1 92 ? 13.072 8.141 -24.623 1.00 98.19 92 ASP A O 1
ATOM 726 N N . LEU A 1 93 ? 12.498 6.763 -22.957 1.00 97.56 93 LEU A N 1
ATOM 727 C CA . LEU A 1 93 ? 11.443 6.072 -23.682 1.00 97.56 93 LEU A CA 1
ATOM 728 C C . LEU A 1 93 ? 10.113 6.248 -22.955 1.00 97.56 93 LEU A C 1
ATOM 730 O O . LEU A 1 93 ? 9.874 5.653 -21.905 1.00 97.56 93 LEU A O 1
ATOM 734 N N . ASN A 1 94 ? 9.208 7.015 -23.553 1.00 97.75 94 ASN A N 1
ATOM 735 C CA . ASN A 1 94 ? 7.881 7.259 -23.013 1.00 97.75 94 ASN A CA 1
ATOM 736 C C . ASN A 1 94 ? 6.813 6.709 -23.962 1.00 97.75 94 ASN A C 1
ATOM 738 O O . ASN A 1 94 ? 6.588 7.255 -25.041 1.00 97.75 94 ASN A O 1
ATOM 742 N N . ILE A 1 95 ? 6.124 5.645 -23.558 1.00 96.12 95 ILE A N 1
ATOM 743 C CA . ILE A 1 95 ? 5.054 5.035 -24.352 1.00 96.12 95 ILE A CA 1
ATOM 744 C C . ILE A 1 95 ? 3.758 5.113 -23.557 1.00 96.12 95 ILE A C 1
ATOM 746 O O . ILE A 1 95 ? 3.652 4.564 -22.461 1.00 96.12 95 ILE A O 1
ATOM 750 N N . LYS A 1 96 ? 2.743 5.778 -24.110 1.00 96.31 96 LYS A N 1
ATOM 751 C CA . LYS A 1 96 ? 1.439 5.936 -23.458 1.00 96.31 96 LYS A CA 1
ATOM 752 C C . LYS A 1 96 ? 0.317 5.491 -24.376 1.00 96.31 96 LYS A C 1
ATOM 754 O O . LYS A 1 96 ? 0.244 5.920 -25.524 1.00 96.31 96 LYS A O 1
ATOM 759 N N . ARG A 1 97 ? -0.591 4.663 -23.854 1.00 94.50 97 ARG A N 1
ATOM 760 C CA . ARG A 1 97 ? -1.835 4.248 -24.524 1.00 94.50 97 ARG A CA 1
ATOM 761 C C . ARG A 1 97 ? -1.594 3.657 -25.920 1.00 94.50 97 ARG A C 1
ATOM 763 O O . ARG A 1 97 ? -2.402 3.842 -26.824 1.00 94.50 97 ARG A O 1
ATOM 770 N N . CYS A 1 98 ? -0.460 2.984 -26.107 1.00 91.50 98 CYS A N 1
ATOM 771 C CA . CYS A 1 98 ? -0.134 2.324 -27.365 1.00 91.50 98 CYS A CA 1
ATOM 772 C C . CYS A 1 98 ? -0.530 0.845 -27.304 1.00 91.50 98 CYS A C 1
ATOM 774 O O . CYS A 1 98 ? -0.401 0.201 -26.263 1.00 91.50 98 CYS A O 1
ATOM 776 N N . THR A 1 99 ? -0.966 0.276 -28.427 1.00 88.12 99 THR A N 1
ATOM 777 C CA . THR A 1 99 ? -1.421 -1.126 -28.498 1.00 88.12 99 THR A CA 1
ATOM 778 C C . THR A 1 99 ? -0.287 -2.114 -28.787 1.00 88.12 99 THR A C 1
ATOM 780 O O . THR A 1 99 ? -0.544 -3.205 -29.302 1.00 88.12 99 THR A O 1
ATOM 783 N N . LEU A 1 100 ? 0.958 -1.733 -28.478 1.00 83.25 100 LEU A N 1
ATOM 784 C CA . LEU A 1 100 ? 2.161 -2.524 -28.731 1.00 83.25 100 LEU A CA 1
ATOM 785 C C . LEU A 1 100 ? 2.103 -3.849 -27.963 1.00 83.25 100 LEU A C 1
ATOM 787 O O . LEU A 1 100 ? 1.822 -3.877 -26.765 1.00 83.25 100 LEU A O 1
ATOM 791 N N . THR A 1 101 ? 2.373 -4.945 -28.665 1.00 85.81 101 THR A N 1
ATOM 792 C CA . THR A 1 101 ? 2.439 -6.300 -28.099 1.00 85.81 101 THR A CA 1
ATOM 793 C C . THR A 1 101 ? 3.871 -6.786 -27.915 1.00 85.81 101 THR A C 1
ATOM 795 O O . THR A 1 101 ? 4.118 -7.618 -27.043 1.00 85.81 101 THR A O 1
ATOM 798 N N . ASP A 1 102 ? 4.796 -6.272 -28.725 1.00 83.44 102 ASP A N 1
ATOM 799 C CA . ASP A 1 102 ? 6.194 -6.676 -28.767 1.00 83.44 102 ASP A CA 1
ATOM 800 C C . ASP A 1 102 ? 7.092 -5.436 -28.822 1.00 83.44 102 ASP A C 1
ATOM 802 O O . ASP A 1 102 ? 6.810 -4.469 -29.532 1.00 83.44 102 ASP A O 1
ATOM 806 N N . LEU A 1 103 ? 8.165 -5.483 -28.042 1.00 87.88 103 LEU A N 1
ATOM 807 C CA . LEU A 1 103 ? 9.223 -4.481 -28.002 1.00 87.88 103 LEU A CA 1
ATOM 808 C C . LEU A 1 103 ? 10.594 -5.111 -28.294 1.00 87.88 103 LEU A C 1
ATOM 810 O O . LEU A 1 103 ? 11.593 -4.429 -28.133 1.00 87.88 103 LEU A O 1
ATOM 814 N N . SER A 1 104 ? 10.681 -6.379 -28.717 1.00 88.19 104 SER A N 1
ATOM 815 C CA . SER A 1 104 ? 11.925 -7.152 -28.905 1.00 88.19 104 SER A CA 1
ATOM 816 C C . SER A 1 104 ? 13.017 -6.447 -29.737 1.00 88.19 104 SER A C 1
ATOM 818 O O . SER A 1 104 ? 14.213 -6.633 -29.484 1.00 88.19 104 SER A O 1
ATOM 820 N N . ALA A 1 105 ? 12.610 -5.598 -30.682 1.00 87.75 105 ALA A N 1
ATOM 821 C CA . ALA A 1 105 ? 13.442 -4.732 -31.523 1.00 87.75 105 ALA A CA 1
ATOM 822 C C . ALA A 1 105 ? 14.149 -3.581 -30.770 1.00 87.75 105 ALA A C 1
ATOM 824 O O . ALA A 1 105 ? 15.160 -3.047 -31.230 1.00 87.75 105 ALA A O 1
ATOM 825 N N . LEU A 1 106 ? 13.627 -3.186 -29.610 1.00 91.06 106 LEU A N 1
ATOM 826 C CA . LEU A 1 106 ? 14.116 -2.061 -28.824 1.00 91.06 106 LEU A CA 1
ATOM 827 C C . LEU A 1 106 ? 15.453 -2.382 -28.150 1.00 91.06 106 LEU A C 1
ATOM 829 O O . LEU A 1 106 ? 15.637 -3.412 -27.495 1.00 91.06 106 LEU A O 1
ATOM 833 N N . ARG A 1 107 ? 16.384 -1.443 -28.269 1.00 94.44 107 ARG A N 1
ATOM 834 C CA . ARG A 1 107 ? 17.603 -1.323 -27.476 1.00 94.44 107 ARG A CA 1
ATOM 835 C C . ARG A 1 107 ? 17.611 0.054 -26.834 1.00 94.44 107 ARG A C 1
ATOM 837 O O . ARG A 1 107 ? 17.099 1.017 -27.404 1.00 94.44 107 ARG A O 1
ATOM 844 N N . VAL A 1 108 ? 18.210 0.143 -25.658 1.00 96.06 108 VAL A N 1
ATOM 845 C CA . VAL A 1 108 ? 18.274 1.392 -24.903 1.00 96.06 108 VAL A CA 1
ATOM 846 C C . VAL A 1 108 ? 19.689 1.665 -24.413 1.00 96.06 108 VAL A C 1
ATOM 848 O O . VAL A 1 108 ? 20.490 0.737 -24.268 1.00 96.06 108 VAL A O 1
ATOM 851 N N . GLY A 1 109 ? 19.999 2.936 -24.177 1.00 94.38 109 GLY A N 1
ATOM 852 C CA . GLY A 1 109 ? 21.240 3.353 -23.538 1.00 94.38 109 GLY A CA 1
ATOM 853 C C . GLY A 1 109 ? 21.342 2.862 -22.084 1.00 94.38 109 GLY A C 1
ATOM 854 O O . GLY A 1 109 ? 20.329 2.549 -21.458 1.00 94.38 109 GLY A O 1
ATOM 855 N N . PRO A 1 110 ? 22.558 2.826 -21.501 1.00 87.19 110 PRO A N 1
ATOM 856 C CA . PRO A 1 110 ? 22.845 2.200 -20.199 1.00 87.19 110 PRO A CA 1
ATOM 857 C C . PRO A 1 110 ? 22.228 2.908 -18.980 1.00 87.19 110 PRO A C 1
ATOM 859 O O . PRO A 1 110 ? 22.455 2.493 -17.844 1.00 87.19 110 PRO A O 1
ATOM 862 N N . ARG A 1 111 ? 21.505 4.009 -19.195 1.00 90.12 111 ARG A N 1
ATOM 863 C CA . ARG A 1 111 ? 20.812 4.798 -18.169 1.00 90.12 111 ARG A CA 1
ATOM 864 C C . ARG A 1 111 ? 19.455 5.288 -18.658 1.00 90.12 111 ARG A C 1
ATOM 866 O O . ARG A 1 111 ? 18.970 6.302 -18.176 1.00 90.12 111 ARG A O 1
ATOM 873 N N . CYS A 1 112 ? 18.868 4.586 -19.622 1.00 96.31 112 CYS A N 1
ATOM 874 C CA . CYS A 1 112 ? 17.599 5.014 -20.174 1.00 96.31 112 CYS A CA 1
ATOM 875 C C . CYS A 1 112 ? 16.500 4.978 -19.098 1.00 96.31 112 CYS A C 1
ATOM 877 O O . CYS A 1 112 ? 16.438 4.045 -18.286 1.00 96.31 112 CYS A O 1
ATOM 879 N N . GLU A 1 113 ? 15.657 6.002 -19.083 1.00 97.81 113 GLU A N 1
ATOM 880 C CA . GLU A 1 113 ? 14.433 6.066 -18.300 1.00 97.81 113 GLU A CA 1
ATOM 881 C C . GLU A 1 113 ? 13.260 5.589 -19.155 1.00 97.81 113 GLU A C 1
ATOM 883 O O . GLU A 1 113 ? 13.012 6.092 -20.250 1.00 97.81 113 GLU A O 1
ATOM 888 N N . VAL A 1 114 ? 12.528 4.595 -18.658 1.00 97.62 114 VAL A N 1
ATOM 889 C CA . VAL A 1 114 ? 11.395 3.998 -19.369 1.00 97.62 114 VAL A CA 1
ATOM 890 C C . VAL A 1 114 ? 10.111 4.273 -18.591 1.00 97.62 114 VAL A C 1
ATOM 892 O O . VAL A 1 114 ? 9.992 3.862 -17.438 1.00 97.62 114 VAL A O 1
ATOM 895 N N . ASP A 1 115 ? 9.137 4.927 -19.225 1.00 98.31 115 ASP A N 1
ATOM 896 C CA . ASP A 1 115 ? 7.789 5.186 -18.694 1.00 98.31 115 ASP A CA 1
ATOM 897 C C . ASP A 1 115 ? 6.734 4.598 -19.641 1.00 98.31 115 ASP A C 1
ATOM 899 O O . ASP A 1 115 ? 6.525 5.089 -20.753 1.00 98.31 115 ASP A O 1
ATOM 903 N N . LEU A 1 116 ? 6.069 3.534 -19.192 1.00 97.44 116 LEU A N 1
ATOM 904 C CA . LEU A 1 116 ? 5.022 2.827 -19.924 1.00 97.44 116 LEU A CA 1
ATOM 905 C C . LEU A 1 116 ? 3.670 3.040 -19.248 1.00 97.44 116 LEU A C 1
ATOM 907 O O . LEU A 1 116 ? 3.431 2.540 -18.151 1.00 97.44 116 LEU A O 1
ATOM 911 N N . ARG A 1 117 ? 2.729 3.717 -19.904 1.00 97.69 117 ARG A N 1
ATOM 912 C CA . ARG A 1 117 ? 1.386 3.920 -19.335 1.00 97.69 117 ARG A CA 1
ATOM 913 C C . ARG A 1 117 ? 0.301 3.377 -20.228 1.00 97.69 117 ARG A C 1
ATOM 915 O O . ARG A 1 117 ? 0.305 3.637 -21.426 1.00 97.69 117 ARG A O 1
ATOM 922 N N . MET A 1 118 ? -0.659 2.665 -19.650 1.00 96.75 118 MET A N 1
ATOM 923 C CA . MET A 1 118 ? -1.829 2.132 -20.350 1.00 96.75 118 MET A CA 1
ATOM 924 C C . MET A 1 118 ? -1.439 1.327 -21.606 1.00 96.75 118 MET A C 1
ATOM 926 O O . MET A 1 118 ? -2.118 1.375 -22.629 1.00 96.75 118 MET A O 1
ATOM 930 N N . CYS A 1 119 ? -0.299 0.627 -21.561 1.00 95.00 119 CYS A N 1
ATOM 931 C CA . CYS A 1 119 ? 0.159 -0.263 -22.630 1.00 95.00 119 CYS A CA 1
ATOM 932 C C . CYS A 1 119 ? -0.464 -1.646 -22.413 1.00 95.00 119 CYS A C 1
ATOM 934 O O . CYS A 1 119 ? 0.206 -2.608 -22.047 1.00 95.00 119 CYS A O 1
ATOM 936 N N . GLU A 1 120 ? -1.786 -1.723 -22.566 1.00 94.25 120 GLU A N 1
ATOM 937 C CA . GLU A 1 120 ? -2.594 -2.862 -22.117 1.00 94.25 120 GLU A CA 1
ATOM 938 C C . GLU A 1 120 ? -2.282 -4.171 -22.846 1.00 94.25 120 GLU A C 1
ATOM 940 O O . GLU A 1 120 ? -2.560 -5.234 -22.310 1.00 94.25 120 GLU A O 1
ATOM 945 N N . ASN A 1 121 ? -1.684 -4.128 -24.037 1.00 93.81 121 ASN A N 1
ATOM 946 C CA . ASN A 1 121 ? -1.339 -5.325 -24.811 1.00 93.81 121 ASN A CA 1
ATOM 947 C C . ASN A 1 121 ? 0.072 -5.861 -24.535 1.00 93.81 121 ASN A C 1
ATOM 949 O O . ASN A 1 121 ? 0.387 -6.982 -24.948 1.00 93.81 121 ASN A O 1
ATOM 953 N N . LEU A 1 122 ? 0.911 -5.085 -23.845 1.00 93.06 122 LEU A N 1
ATOM 954 C CA . LEU A 1 122 ? 2.296 -5.450 -23.590 1.00 93.06 122 LEU A CA 1
ATOM 955 C C . LEU A 1 122 ? 2.359 -6.551 -22.530 1.00 93.06 122 LEU A C 1
ATOM 957 O O . LEU A 1 122 ? 1.801 -6.411 -21.443 1.00 93.06 122 LEU A O 1
ATOM 961 N N . ARG A 1 123 ? 3.054 -7.650 -22.842 1.00 93.50 123 ARG A N 1
ATOM 962 C CA . ARG A 1 123 ? 3.188 -8.803 -21.932 1.00 93.50 123 ARG A CA 1
ATOM 963 C C . ARG A 1 123 ? 4.526 -8.869 -21.210 1.00 93.50 123 ARG A C 1
ATOM 965 O O . ARG A 1 123 ? 4.588 -9.370 -20.089 1.00 93.50 123 ARG A O 1
ATOM 972 N N . THR A 1 124 ? 5.588 -8.392 -21.847 1.00 93.75 124 THR A N 1
ATOM 973 C CA . THR A 1 124 ? 6.944 -8.371 -21.294 1.00 93.75 124 THR A CA 1
ATOM 974 C C . THR A 1 124 ? 7.792 -7.321 -22.011 1.00 93.75 124 THR A C 1
ATOM 976 O O . THR A 1 124 ? 7.335 -6.706 -22.975 1.00 93.75 124 THR A O 1
ATOM 979 N N . LEU A 1 125 ? 9.015 -7.118 -21.531 1.00 93.94 125 LEU A N 1
ATOM 980 C CA . LEU A 1 125 ? 10.020 -6.246 -22.132 1.00 93.94 125 LEU A CA 1
ATOM 981 C C . LEU A 1 125 ? 11.132 -7.075 -22.793 1.00 93.94 125 LEU A C 1
ATOM 983 O O . LEU A 1 125 ? 11.257 -8.269 -22.520 1.00 93.94 125 LEU A O 1
ATOM 987 N N . PRO A 1 126 ? 11.961 -6.458 -23.646 1.00 92.00 126 PRO A N 1
ATOM 988 C CA . PRO A 1 126 ? 13.176 -7.084 -24.158 1.00 92.00 126 PRO A CA 1
ATOM 989 C C . PRO A 1 126 ? 14.137 -7.488 -23.036 1.00 92.00 126 PRO A C 1
ATOM 991 O O . PRO A 1 126 ? 14.231 -6.766 -22.044 1.00 92.00 126 PRO A O 1
ATOM 994 N N . PRO A 1 127 ? 14.891 -8.589 -23.194 1.00 92.31 127 PRO A N 1
ATOM 995 C CA . PRO A 1 127 ? 15.960 -8.938 -22.264 1.00 92.31 127 PRO A CA 1
ATOM 996 C C . PRO A 1 127 ? 17.127 -7.943 -22.359 1.00 92.31 127 PRO A C 1
ATOM 998 O O . PRO A 1 127 ? 17.188 -7.114 -23.270 1.00 92.31 127 PRO A O 1
ATOM 1001 N N . HIS A 1 128 ? 18.093 -8.069 -21.450 1.00 91.06 128 HIS A N 1
ATOM 1002 C CA . HIS A 1 128 ? 19.351 -7.312 -21.449 1.00 91.06 128 HIS A CA 1
ATOM 1003 C C . HIS A 1 128 ? 19.191 -5.780 -21.366 1.00 91.06 128 HIS A C 1
ATOM 1005 O O . HIS A 1 128 ? 20.015 -5.036 -21.899 1.00 91.06 128 HIS A O 1
ATOM 1011 N N . LEU A 1 129 ? 18.138 -5.294 -20.701 1.00 92.69 129 LEU A N 1
ATOM 1012 C CA . LEU A 1 129 ? 17.938 -3.863 -20.460 1.00 92.69 129 LEU A CA 1
ATOM 1013 C C . LEU A 1 129 ? 18.629 -3.422 -19.167 1.00 92.69 129 LEU A C 1
ATOM 1015 O O . LEU A 1 129 ? 18.401 -4.011 -18.110 1.00 92.69 129 LEU A O 1
ATOM 1019 N N . THR A 1 130 ? 19.396 -2.335 -19.246 1.00 93.69 130 THR A N 1
ATOM 1020 C CA . THR A 1 130 ? 19.943 -1.628 -18.081 1.00 93.69 130 THR A CA 1
ATOM 1021 C C . THR A 1 130 ? 19.326 -0.241 -18.024 1.00 93.69 130 THR A C 1
ATOM 1023 O O . THR A 1 130 ? 19.610 0.598 -18.877 1.00 93.69 130 THR A O 1
ATOM 1026 N N . LEU A 1 131 ? 18.464 -0.012 -17.036 1.00 94.44 131 LEU A N 1
ATOM 1027 C CA . LEU A 1 131 ? 17.672 1.205 -16.907 1.00 94.44 131 LEU A CA 1
ATOM 1028 C C . LEU A 1 131 ? 18.067 2.007 -15.669 1.00 94.44 131 LEU A C 1
ATOM 1030 O O . LEU A 1 131 ? 18.315 1.446 -14.597 1.00 94.44 131 LEU A O 1
ATOM 1034 N N . ALA A 1 132 ? 18.043 3.334 -15.796 1.00 95.00 132 ALA A N 1
ATOM 1035 C CA . ALA A 1 132 ? 18.100 4.207 -14.628 1.00 95.00 132 ALA A CA 1
ATOM 1036 C C . ALA A 1 132 ? 16.761 4.167 -13.882 1.00 95.00 132 ALA A C 1
ATOM 1038 O O . ALA A 1 132 ? 16.728 3.923 -12.677 1.00 95.00 132 ALA A O 1
ATOM 1039 N N . THR A 1 133 ? 15.659 4.307 -14.617 1.00 96.25 133 THR A N 1
ATOM 1040 C CA . THR A 1 133 ? 14.305 4.310 -14.060 1.00 96.25 133 THR A CA 1
ATOM 1041 C C . THR A 1 133 ? 13.392 3.423 -14.893 1.00 96.25 133 THR A C 1
ATOM 1043 O O . THR A 1 133 ? 13.431 3.458 -16.123 1.00 96.25 133 THR A O 1
ATOM 1046 N N . PHE A 1 134 ? 12.538 2.652 -14.225 1.00 97.25 134 PHE A N 1
ATOM 1047 C CA . PHE A 1 134 ? 11.446 1.926 -14.862 1.00 97.25 134 PHE A CA 1
ATOM 1048 C C . PHE A 1 134 ? 10.124 2.289 -14.195 1.00 97.25 134 PHE A C 1
ATOM 1050 O O . PHE A 1 134 ? 9.926 2.020 -13.012 1.00 97.25 134 PHE A O 1
ATOM 1057 N N . THR A 1 135 ? 9.211 2.877 -14.959 1.00 98.12 135 THR A N 1
ATOM 1058 C CA . THR A 1 135 ? 7.836 3.132 -14.542 1.00 98.12 135 THR A CA 1
ATOM 1059 C C . THR A 1 135 ? 6.876 2.403 -15.468 1.00 98.12 135 THR A C 1
ATOM 1061 O O . THR A 1 135 ? 6.971 2.503 -16.689 1.00 98.12 135 THR A O 1
ATOM 1064 N N . SER A 1 136 ? 5.918 1.687 -14.886 1.00 97.69 136 SER A N 1
ATOM 1065 C CA . SER A 1 136 ? 4.755 1.175 -15.599 1.00 97.69 136 SER A CA 1
ATOM 1066 C C . SER A 1 136 ? 3.468 1.454 -14.829 1.00 97.69 136 SER A C 1
ATOM 1068 O O . SER A 1 136 ? 3.393 1.249 -13.619 1.00 97.69 136 SER A O 1
ATOM 1070 N N . GLU A 1 137 ? 2.443 1.931 -15.528 1.00 97.94 137 GLU A N 1
ATOM 1071 C CA . GLU A 1 137 ? 1.136 2.258 -14.956 1.00 97.94 137 GLU A CA 1
ATOM 1072 C C . GLU A 1 137 ? 0.024 1.719 -15.859 1.00 97.94 137 GLU A C 1
ATOM 1074 O O . GLU A 1 137 ? 0.001 2.003 -17.053 1.00 97.94 137 GLU A O 1
ATOM 1079 N N . GLY A 1 138 ? -0.896 0.914 -15.326 1.00 96.62 138 GLY A N 1
ATOM 1080 C CA . GLY A 1 138 ? -2.037 0.396 -16.094 1.00 96.62 138 GLY A CA 1
ATOM 1081 C C . GLY A 1 138 ? -1.653 -0.544 -17.246 1.00 96.62 138 GLY A C 1
ATOM 1082 O O . GLY A 1 138 ? -2.400 -0.683 -18.211 1.00 96.62 138 GLY A O 1
ATOM 1083 N N . CYS A 1 139 ? -0.485 -1.189 -17.183 1.00 96.50 139 CYS A N 1
ATOM 1084 C CA . CYS A 1 139 ? -0.068 -2.212 -18.147 1.00 96.50 139 CYS A CA 1
ATOM 1085 C C . CYS A 1 139 ? -0.707 -3.561 -17.777 1.00 96.50 139 CYS A C 1
ATOM 1087 O O . CYS A 1 139 ? -0.068 -4.456 -17.226 1.00 96.50 139 CYS A O 1
ATOM 1089 N N . THR A 1 140 ? -2.008 -3.693 -18.036 1.00 96.75 140 THR A N 1
ATOM 1090 C CA . THR A 1 140 ? -2.853 -4.734 -17.426 1.00 96.75 140 THR A CA 1
ATOM 1091 C C . THR A 1 140 ? -2.499 -6.177 -17.807 1.00 96.75 140 THR A C 1
ATOM 1093 O O . THR A 1 140 ? -2.772 -7.097 -17.030 1.00 96.75 140 THR A O 1
ATOM 1096 N N . ASN A 1 141 ? -1.867 -6.391 -18.968 1.00 96.69 141 ASN A N 1
ATOM 1097 C CA . ASN A 1 141 ? -1.394 -7.704 -19.418 1.00 96.69 141 ASN A CA 1
ATOM 1098 C C . ASN A 1 141 ? 0.103 -7.955 -19.209 1.00 96.69 141 ASN A C 1
ATOM 1100 O O . ASN A 1 141 ? 0.578 -9.007 -19.640 1.00 96.69 141 ASN A O 1
ATOM 1104 N N . LEU A 1 142 ? 0.831 -7.064 -18.530 1.00 96.44 142 LEU A N 1
ATOM 1105 C CA . LEU A 1 142 ? 2.235 -7.292 -18.198 1.00 96.44 142 LEU A CA 1
ATOM 1106 C C . LEU A 1 142 ? 2.338 -8.492 -17.247 1.00 96.44 142 LEU A C 1
ATOM 1108 O O . LEU A 1 142 ? 1.832 -8.451 -16.126 1.00 96.44 142 LEU A O 1
ATOM 1112 N N . THR A 1 143 ? 2.964 -9.578 -17.704 1.00 96.75 143 THR A N 1
ATOM 1113 C CA . THR A 1 143 ? 3.054 -10.832 -16.940 1.00 96.75 143 THR A CA 1
ATOM 1114 C C . THR A 1 143 ? 4.384 -10.999 -16.221 1.00 96.75 143 THR A C 1
ATOM 1116 O O . THR A 1 143 ? 4.426 -11.609 -15.154 1.00 96.75 143 THR A O 1
ATOM 1119 N N . ALA A 1 144 ? 5.470 -10.482 -16.793 1.00 95.94 144 ALA A N 1
ATOM 1120 C CA . ALA A 1 144 ? 6.809 -10.610 -16.229 1.00 95.94 144 ALA A CA 1
ATOM 1121 C C . ALA A 1 144 ? 7.736 -9.510 -16.745 1.00 95.94 144 ALA A C 1
ATOM 1123 O O . ALA A 1 144 ? 7.667 -9.127 -17.920 1.00 95.94 144 ALA A O 1
ATOM 1124 N N . LEU A 1 145 ? 8.645 -9.072 -15.878 1.00 95.44 145 LEU A N 1
ATOM 1125 C CA . LEU A 1 145 ? 9.855 -8.370 -16.287 1.00 95.44 145 LEU A CA 1
ATOM 1126 C C . LEU A 1 145 ? 10.981 -9.388 -16.557 1.00 95.44 145 LEU A C 1
ATOM 1128 O O . LEU A 1 145 ? 11.048 -10.402 -15.856 1.00 95.44 145 LEU A O 1
ATOM 1132 N N . PRO A 1 146 ? 11.858 -9.153 -17.548 1.00 94.31 146 PRO A N 1
ATOM 1133 C CA . PRO A 1 146 ? 12.972 -10.050 -17.852 1.00 94.31 146 PRO A CA 1
ATOM 1134 C C . PRO A 1 146 ? 13.889 -10.262 -16.646 1.00 94.31 146 PRO A C 1
ATOM 1136 O O . PRO A 1 146 ? 14.227 -9.320 -15.933 1.00 94.31 146 PRO A O 1
ATOM 1139 N N . ALA A 1 147 ? 14.312 -11.507 -16.421 1.00 93.31 147 ALA A N 1
ATOM 1140 C CA . ALA A 1 147 ? 15.081 -11.881 -15.233 1.00 93.31 147 ALA A CA 1
ATOM 1141 C C . ALA A 1 147 ? 16.455 -11.190 -15.145 1.00 93.31 147 ALA A C 1
ATOM 1143 O O . ALA A 1 147 ? 16.965 -10.969 -14.049 1.00 93.31 147 ALA A O 1
ATOM 1144 N N . ASP A 1 148 ? 17.047 -10.865 -16.290 1.00 93.00 148 ASP A N 1
ATOM 1145 C CA . ASP A 1 148 ? 18.375 -10.273 -16.453 1.00 93.00 148 ASP A CA 1
ATOM 1146 C C . ASP A 1 148 ? 18.358 -8.741 -16.588 1.00 93.00 148 ASP A C 1
ATOM 1148 O O . ASP A 1 148 ? 19.416 -8.117 -16.697 1.00 93.00 148 ASP A O 1
ATOM 1152 N N . MET A 1 149 ? 17.165 -8.143 -16.571 1.00 92.62 149 MET A N 1
ATOM 1153 C CA . MET A 1 149 ? 16.974 -6.700 -16.555 1.00 92.62 149 MET A CA 1
ATOM 1154 C C . MET A 1 149 ? 17.579 -6.096 -15.283 1.00 92.62 149 MET A C 1
ATOM 1156 O O . MET A 1 149 ? 17.440 -6.638 -14.188 1.00 92.62 149 MET A O 1
ATOM 1160 N N . GLN A 1 150 ? 18.243 -4.952 -15.426 1.00 92.62 150 GLN A N 1
ATOM 1161 C CA . GLN A 1 150 ? 18.853 -4.216 -14.323 1.00 92.62 150 GLN A CA 1
ATOM 1162 C C . GLN A 1 150 ? 18.203 -2.847 -14.205 1.00 92.62 150 GLN A C 1
ATOM 1164 O O . GLN A 1 150 ? 18.039 -2.139 -15.198 1.00 92.62 150 GLN A O 1
ATOM 1169 N N . ILE A 1 151 ? 17.851 -2.470 -12.980 1.00 93.06 151 ILE A N 1
ATOM 1170 C CA . ILE A 1 151 ? 17.298 -1.154 -12.665 1.00 93.06 151 ILE A CA 1
ATOM 1171 C C . ILE A 1 151 ? 18.131 -0.589 -11.521 1.00 93.06 151 ILE A C 1
ATOM 1173 O O . ILE A 1 151 ? 18.210 -1.216 -10.465 1.00 93.06 151 ILE A O 1
ATOM 1177 N N . THR A 1 152 ? 18.780 0.555 -11.747 1.00 89.94 152 THR A N 1
ATOM 1178 C CA . THR A 1 152 ? 19.766 1.113 -10.802 1.00 89.94 152 THR A CA 1
ATOM 1179 C C . THR A 1 152 ? 19.271 2.327 -10.016 1.00 89.94 152 THR A C 1
ATOM 1181 O O . THR A 1 152 ? 19.915 2.728 -9.052 1.00 89.94 152 THR A O 1
ATOM 1184 N N . GLY A 1 153 ? 18.183 2.968 -10.450 1.00 91.88 153 GLY A N 1
ATOM 1185 C CA . GLY A 1 153 ? 17.617 4.164 -9.822 1.00 91.88 153 GLY A CA 1
ATOM 1186 C C . GLY A 1 153 ? 16.300 3.862 -9.121 1.00 91.88 153 GLY A C 1
ATOM 1187 O O . GLY A 1 153 ? 16.297 3.513 -7.941 1.00 91.88 153 GLY A O 1
ATOM 1188 N N . GLN A 1 154 ? 15.179 4.019 -9.826 1.00 95.81 154 GLN A N 1
ATOM 1189 C CA . GLN A 1 154 ? 13.833 3.824 -9.275 1.00 95.81 154 GLN A CA 1
ATOM 1190 C C . GLN A 1 154 ? 13.016 2.834 -10.108 1.00 95.81 154 GLN A C 1
ATOM 1192 O O . GLN A 1 154 ? 13.099 2.812 -11.336 1.00 95.81 154 GLN A O 1
ATOM 1197 N N . CYS A 1 155 ? 12.193 2.031 -9.437 1.00 97.62 155 CYS A N 1
ATOM 1198 C CA . CYS A 1 155 ? 11.270 1.102 -10.079 1.00 97.62 155 CYS A CA 1
ATOM 1199 C C . CYS A 1 155 ? 9.854 1.315 -9.535 1.00 97.62 155 CYS A C 1
ATOM 1201 O O . CYS A 1 155 ? 9.627 1.218 -8.330 1.00 97.62 155 CYS A O 1
ATOM 1203 N N . SER A 1 156 ? 8.898 1.599 -10.417 1.00 98.19 156 SER A N 1
ATOM 1204 C CA . SER A 1 156 ? 7.488 1.786 -10.082 1.00 98.19 156 SER A CA 1
ATOM 1205 C C . SER A 1 156 ? 6.607 0.992 -11.041 1.00 98.19 156 SER A C 1
ATOM 1207 O O . SER A 1 156 ? 6.623 1.213 -12.246 1.00 98.19 156 SER A O 1
ATOM 1209 N N . ILE A 1 157 ? 5.819 0.061 -10.523 1.00 98.19 157 ILE A N 1
ATOM 1210 C CA . ILE A 1 157 ? 4.916 -0.797 -11.285 1.00 98.19 157 ILE A CA 1
ATOM 1211 C C . ILE A 1 157 ? 3.546 -0.713 -10.634 1.00 98.19 157 ILE A C 1
ATOM 1213 O O . ILE A 1 157 ? 3.352 -1.171 -9.512 1.00 98.19 157 ILE A O 1
ATOM 1217 N N . ARG A 1 158 ? 2.574 -0.114 -11.315 1.00 97.69 158 ARG A N 1
ATOM 1218 C CA . ARG A 1 158 ? 1.227 0.111 -10.782 1.00 97.69 158 ARG A CA 1
ATOM 1219 C C . ARG A 1 158 ? 0.177 -0.417 -11.741 1.00 97.69 158 ARG A C 1
ATOM 1221 O O . ARG A 1 158 ? 0.254 -0.199 -12.946 1.00 97.69 158 ARG A O 1
ATOM 1228 N N . GLY A 1 159 ? -0.827 -1.110 -11.210 1.00 95.12 159 GLY A N 1
ATOM 1229 C CA . GLY A 1 159 ? -1.941 -1.603 -12.024 1.00 95.12 159 GLY A CA 1
ATOM 1230 C C . GLY A 1 159 ? -1.519 -2.664 -13.046 1.00 95.12 159 GLY A C 1
ATOM 1231 O O . GLY A 1 159 ? -2.002 -2.652 -14.177 1.00 95.12 159 GLY A O 1
ATOM 1232 N N . SER A 1 160 ? -0.620 -3.570 -12.646 1.00 97.25 160 SER A N 1
ATOM 1233 C CA . SER A 1 160 ? -0.189 -4.733 -13.437 1.00 97.25 160 SER A CA 1
ATOM 1234 C C . SER A 1 160 ? -0.683 -6.035 -12.783 1.00 97.25 160 SER A C 1
ATOM 1236 O O . SER A 1 160 ? 0.110 -6.804 -12.243 1.00 97.25 160 SER A O 1
ATOM 1238 N N . PRO A 1 161 ? -2.002 -6.323 -12.802 1.00 97.94 161 PRO A N 1
ATOM 1239 C CA . PRO A 1 161 ? -2.600 -7.396 -12.008 1.00 97.94 161 PRO A CA 1
ATOM 1240 C C . PRO A 1 161 ? -2.153 -8.807 -12.414 1.00 97.94 161 PRO A C 1
ATOM 1242 O O . PRO A 1 161 ? -2.386 -9.763 -11.676 1.00 97.94 161 PRO A O 1
ATOM 1245 N N . ARG A 1 162 ? -1.541 -8.954 -13.595 1.00 98.06 162 ARG A N 1
ATOM 1246 C CA . ARG A 1 162 ? -1.036 -10.227 -14.120 1.00 98.06 162 ARG A CA 1
ATOM 1247 C C . ARG A 1 162 ? 0.455 -10.453 -13.870 1.00 98.06 162 ARG A C 1
ATOM 1249 O O . ARG A 1 162 ? 0.951 -11.513 -14.252 1.00 98.06 162 ARG A O 1
ATOM 1256 N N . LEU A 1 163 ? 1.144 -9.500 -13.241 1.00 98.12 163 LEU A N 1
ATOM 1257 C CA . LEU A 1 163 ? 2.573 -9.584 -12.972 1.00 98.12 163 LEU A CA 1
ATOM 1258 C C . LEU A 1 163 ? 2.865 -10.710 -11.978 1.00 98.12 163 LEU A C 1
ATOM 1260 O O . LEU A 1 163 ? 2.278 -10.760 -10.899 1.00 98.12 163 LEU A O 1
ATOM 1264 N N . ARG A 1 164 ? 3.778 -11.605 -12.358 1.00 97.38 164 ARG A N 1
ATOM 1265 C CA . ARG A 1 164 ? 4.201 -12.765 -11.556 1.00 97.38 164 ARG A CA 1
ATOM 1266 C C . ARG A 1 164 ? 5.664 -12.720 -11.148 1.00 97.38 164 ARG A C 1
ATOM 1268 O O . ARG A 1 164 ? 6.044 -13.422 -10.225 1.00 97.38 164 ARG A O 1
ATOM 1275 N N . GLN A 1 165 ? 6.481 -11.961 -11.871 1.00 94.75 165 GLN A N 1
ATOM 1276 C CA . GLN A 1 165 ? 7.929 -12.031 -11.750 1.00 94.75 165 GLN A CA 1
ATOM 1277 C C . GLN A 1 165 ? 8.571 -10.661 -11.964 1.00 94.75 165 GLN A C 1
ATOM 1279 O O . GLN A 1 165 ? 8.235 -9.944 -12.913 1.00 94.75 165 GLN A O 1
ATOM 1284 N N . LEU A 1 166 ? 9.526 -10.347 -11.090 1.00 95.81 166 LEU A N 1
ATOM 1285 C CA . LEU A 1 166 ? 10.430 -9.203 -11.184 1.00 95.81 166 LEU A CA 1
ATOM 1286 C C . LEU A 1 166 ? 11.843 -9.650 -11.629 1.00 95.81 166 LEU A C 1
ATOM 1288 O O . LEU A 1 166 ? 12.147 -10.847 -11.578 1.00 95.81 166 LEU A O 1
ATOM 1292 N N . PRO A 1 167 ? 12.720 -8.720 -12.056 1.00 93.69 167 PRO A N 1
ATOM 1293 C CA . PRO A 1 167 ? 14.106 -9.036 -12.400 1.00 93.69 167 PRO A CA 1
ATOM 1294 C C . PRO A 1 167 ? 14.897 -9.536 -11.190 1.00 93.69 167 PRO A C 1
ATOM 1296 O O . PRO A 1 167 ? 14.651 -9.091 -10.077 1.00 93.69 167 PRO A O 1
ATOM 1299 N N . GLN A 1 168 ? 15.887 -10.409 -11.393 1.00 89.25 168 GLN A N 1
ATOM 1300 C CA . GLN A 1 168 ? 16.628 -11.033 -10.285 1.00 89.25 168 GLN A CA 1
ATOM 1301 C C . GLN A 1 168 ? 17.516 -10.048 -9.509 1.00 89.25 168 GLN A C 1
ATOM 1303 O O . GLN A 1 168 ? 17.781 -10.265 -8.334 1.00 89.25 168 GLN A O 1
ATOM 1308 N N . ARG A 1 169 ? 17.985 -8.967 -10.147 1.00 83.56 169 ARG A N 1
ATOM 1309 C CA . ARG A 1 169 ? 18.918 -7.993 -9.554 1.00 83.56 169 ARG A CA 1
ATOM 1310 C C . ARG A 1 169 ? 18.316 -6.597 -9.536 1.00 83.56 169 ARG A C 1
ATOM 1312 O O . ARG A 1 169 ? 18.553 -5.793 -10.438 1.00 83.56 169 ARG A O 1
ATOM 1319 N N . ILE A 1 170 ? 17.548 -6.314 -8.492 1.00 88.81 170 ILE A N 1
ATOM 1320 C CA . ILE A 1 170 ? 16.968 -4.992 -8.258 1.00 88.81 170 ILE A CA 1
ATOM 1321 C C . ILE A 1 170 ? 17.753 -4.333 -7.132 1.00 88.81 170 ILE A C 1
ATOM 1323 O O . ILE A 1 170 ? 17.671 -4.763 -5.987 1.00 88.81 170 ILE A O 1
ATOM 1327 N N . TYR A 1 171 ? 18.497 -3.280 -7.458 1.00 92.00 171 TYR A N 1
ATOM 1328 C CA . TYR A 1 171 ? 19.166 -2.440 -6.471 1.00 92.00 171 TYR A CA 1
ATOM 1329 C C . TYR A 1 171 ? 18.764 -0.993 -6.731 1.00 92.00 171 TYR A C 1
ATOM 1331 O O . TYR A 1 171 ? 19.322 -0.326 -7.602 1.00 92.00 171 TYR A O 1
ATOM 1339 N N . VAL A 1 172 ? 17.738 -0.541 -6.015 1.00 95.62 172 VAL A N 1
ATOM 1340 C CA . VAL A 1 172 ? 17.068 0.739 -6.265 1.00 95.62 172 VAL A CA 1
ATOM 1341 C C . VAL A 1 172 ? 16.975 1.568 -4.992 1.00 95.62 172 VAL A C 1
ATOM 1343 O O . VAL A 1 172 ? 17.006 1.053 -3.873 1.00 95.62 172 VAL A O 1
ATOM 1346 N N . THR A 1 173 ? 16.820 2.878 -5.149 1.00 97.06 173 THR A N 1
ATOM 1347 C CA . THR A 1 173 ? 16.463 3.747 -4.020 1.00 97.06 173 THR A CA 1
ATOM 1348 C C . THR A 1 173 ? 15.013 3.507 -3.608 1.00 97.06 173 THR A C 1
ATOM 1350 O O . THR A 1 173 ? 14.698 3.441 -2.420 1.00 97.06 173 THR A O 1
ATOM 1353 N N . GLU A 1 174 ? 14.128 3.329 -4.592 1.00 97.75 174 GLU A N 1
ATOM 1354 C CA . GLU A 1 174 ? 12.694 3.145 -4.383 1.00 97.75 174 GLU A CA 1
ATOM 1355 C C . GLU A 1 174 ? 12.164 2.016 -5.269 1.00 97.75 174 GLU A C 1
ATOM 1357 O O . GLU A 1 174 ? 12.338 2.043 -6.491 1.00 97.75 174 GLU A O 1
ATOM 1362 N N . LEU A 1 175 ? 11.492 1.048 -4.645 1.00 98.06 175 LEU A N 1
ATOM 1363 C CA . LEU A 1 175 ? 10.727 0.005 -5.313 1.00 98.06 175 LEU A CA 1
ATOM 1364 C C . LEU A 1 175 ? 9.256 0.152 -4.933 1.00 98.06 175 LEU A C 1
ATOM 1366 O O . LEU A 1 175 ? 8.889 -0.018 -3.771 1.00 98.06 175 LEU A O 1
ATOM 1370 N N . ARG A 1 176 ? 8.406 0.435 -5.920 1.00 98.62 176 ARG A N 1
ATOM 1371 C CA . ARG A 1 176 ? 6.951 0.419 -5.764 1.00 98.62 176 ARG A CA 1
ATOM 1372 C C . ARG A 1 176 ? 6.344 -0.604 -6.707 1.00 98.62 176 ARG A C 1
ATOM 1374 O O . ARG A 1 176 ? 6.479 -0.474 -7.916 1.00 98.62 176 ARG A O 1
ATOM 1381 N N . VAL A 1 177 ? 5.649 -1.597 -6.174 1.00 98.31 177 VAL A N 1
ATOM 1382 C CA . VAL A 1 177 ? 4.856 -2.562 -6.938 1.00 98.31 177 VAL A CA 1
ATOM 1383 C C . VAL A 1 177 ? 3.463 -2.590 -6.328 1.00 98.31 177 VAL A C 1
ATOM 1385 O O . VAL A 1 177 ? 3.270 -3.084 -5.225 1.00 98.31 177 VAL A O 1
ATOM 1388 N N . ASN A 1 178 ? 2.473 -2.009 -7.004 1.00 97.75 178 ASN A N 1
ATOM 1389 C CA . ASN A 1 178 ? 1.129 -1.868 -6.449 1.00 97.75 178 ASN A CA 1
ATOM 1390 C C . ASN A 1 178 ? 0.074 -2.577 -7.296 1.00 97.75 178 ASN A C 1
ATOM 1392 O O . ASN A 1 178 ? -0.003 -2.390 -8.515 1.00 97.75 178 ASN A O 1
ATOM 1396 N N . GLY A 1 179 ? -0.783 -3.351 -6.628 1.00 97.00 179 GLY A N 1
ATOM 1397 C CA . GLY A 1 179 ? -1.877 -4.077 -7.272 1.00 97.00 179 GLY A CA 1
ATOM 1398 C C . GLY A 1 179 ? -1.398 -5.212 -8.179 1.00 97.00 179 GLY A C 1
ATOM 1399 O O . GLY A 1 179 ? -1.897 -5.348 -9.296 1.00 97.00 179 GLY A O 1
ATOM 1400 N N . SER A 1 180 ? -0.431 -6.006 -7.707 1.00 98.06 180 SER A N 1
ATOM 1401 C CA . SER A 1 180 ? 0.089 -7.199 -8.395 1.00 98.06 180 SER A CA 1
ATOM 1402 C C . SER A 1 180 ? -0.228 -8.466 -7.581 1.00 98.06 180 SER A C 1
ATOM 1404 O O . SER A 1 180 ? 0.655 -9.027 -6.939 1.00 98.06 180 SER A O 1
ATOM 1406 N N . PRO A 1 181 ? -1.492 -8.934 -7.556 1.00 98.00 181 PRO A N 1
ATOM 1407 C CA . PRO A 1 181 ? -1.932 -10.029 -6.688 1.00 98.00 181 PRO A CA 1
ATOM 1408 C C . PRO A 1 181 ? -1.366 -11.403 -7.080 1.00 98.00 181 PRO A C 1
ATOM 1410 O O . PRO A 1 181 ? -1.477 -12.344 -6.302 1.00 98.00 181 PRO A O 1
ATOM 1413 N N . LEU A 1 182 ? -0.790 -11.545 -8.280 1.00 98.31 182 LEU A N 1
ATOM 1414 C CA . LEU A 1 182 ? -0.163 -12.790 -8.740 1.00 98.31 182 LEU A CA 1
ATOM 1415 C C . LEU A 1 182 ? 1.344 -12.862 -8.451 1.00 98.31 182 LEU A C 1
ATOM 1417 O O . LEU A 1 182 ? 1.951 -13.889 -8.757 1.00 98.31 182 LEU A O 1
ATOM 1421 N N . LEU A 1 183 ? 1.930 -11.804 -7.885 1.00 97.50 183 LEU A N 1
ATOM 1422 C CA . LEU A 1 183 ? 3.306 -11.791 -7.404 1.00 97.50 183 LEU A CA 1
ATOM 1423 C C . LEU A 1 183 ? 3.343 -12.471 -6.031 1.00 97.50 183 LEU A C 1
ATOM 1425 O O . LEU A 1 183 ? 2.734 -11.981 -5.080 1.00 97.50 183 LEU A O 1
ATOM 1429 N N . THR A 1 184 ? 4.008 -13.621 -5.949 1.00 96.19 184 THR A N 1
ATOM 1430 C CA . THR A 1 184 ? 4.023 -14.476 -4.749 1.00 96.19 184 THR A CA 1
ATOM 1431 C C . THR A 1 184 ? 5.240 -14.273 -3.856 1.00 96.19 184 THR A C 1
ATOM 1433 O O . THR A 1 184 ? 5.175 -14.569 -2.661 1.00 96.19 184 THR A O 1
ATOM 1436 N N . ASP A 1 185 ? 6.316 -13.743 -4.425 1.00 94.19 185 ASP A N 1
ATOM 1437 C CA . ASP A 1 185 ? 7.636 -13.613 -3.823 1.00 94.19 185 ASP A CA 1
ATOM 1438 C C . ASP A 1 185 ? 8.406 -12.462 -4.488 1.00 94.19 185 ASP A C 1
ATOM 1440 O O . ASP A 1 185 ? 8.071 -12.011 -5.589 1.00 94.19 185 ASP A O 1
ATOM 1444 N N . LEU A 1 186 ? 9.430 -11.968 -3.791 1.00 95.12 186 LEU A N 1
ATOM 1445 C CA . LEU A 1 186 ? 10.446 -11.093 -4.368 1.00 95.12 186 LEU A CA 1
ATOM 1446 C C . LEU A 1 186 ? 11.753 -11.881 -4.544 1.00 95.12 186 LEU A C 1
ATOM 1448 O O . LEU A 1 186 ? 12.037 -12.762 -3.735 1.00 95.12 186 LEU A O 1
ATOM 1452 N N . PRO A 1 187 ? 12.586 -11.528 -5.537 1.00 92.88 187 PRO A N 1
ATOM 1453 C CA . PRO A 1 187 ? 13.937 -12.071 -5.663 1.00 92.88 187 PRO A CA 1
ATOM 1454 C C . PRO A 1 187 ? 14.781 -11.837 -4.400 1.00 92.88 187 PRO A C 1
ATOM 1456 O O . PRO A 1 187 ? 14.705 -10.762 -3.808 1.00 92.88 187 PRO A O 1
ATOM 1459 N N . GLU A 1 188 ? 15.644 -12.792 -4.039 1.00 90.94 188 GLU A N 1
ATOM 1460 C CA . GLU A 1 188 ? 16.530 -12.704 -2.857 1.00 90.94 188 GLU A CA 1
ATOM 1461 C C . GLU A 1 188 ? 17.446 -11.468 -2.871 1.00 90.94 188 GLU A C 1
ATOM 1463 O O . GLU A 1 188 ? 17.676 -10.845 -1.838 1.00 90.94 188 GLU A O 1
ATOM 1468 N N . ASP A 1 189 ? 17.917 -11.062 -4.053 1.00 86.25 189 ASP A N 1
ATOM 1469 C CA . ASP A 1 189 ? 18.796 -9.898 -4.229 1.00 86.25 189 ASP A CA 1
ATOM 1470 C C . ASP A 1 189 ? 18.011 -8.588 -4.469 1.00 86.25 189 ASP A C 1
ATOM 1472 O O . ASP A 1 189 ? 18.556 -7.599 -4.965 1.00 86.25 189 ASP A O 1
ATOM 1476 N N . CYS A 1 190 ? 16.716 -8.550 -4.138 1.00 91.19 190 CYS A N 1
ATOM 1477 C CA . CYS A 1 190 ? 15.876 -7.366 -4.298 1.00 91.19 190 CYS A CA 1
ATOM 1478 C C . CYS A 1 190 ? 16.075 -6.387 -3.135 1.00 91.19 190 CYS A C 1
ATOM 1480 O O . CYS A 1 190 ? 15.565 -6.600 -2.036 1.00 91.19 190 CYS A O 1
ATOM 1482 N N . THR A 1 191 ? 16.783 -5.287 -3.378 1.00 93.31 191 THR A N 1
ATOM 1483 C CA . THR A 1 191 ? 17.093 -4.267 -2.371 1.00 93.31 191 THR A CA 1
ATOM 1484 C C . THR A 1 191 ? 16.506 -2.913 -2.758 1.00 93.31 191 THR A C 1
ATOM 1486 O O . THR A 1 191 ? 16.818 -2.365 -3.817 1.00 93.31 191 THR A O 1
ATOM 1489 N N . ALA A 1 192 ? 15.703 -2.347 -1.855 1.00 96.75 192 ALA A N 1
ATOM 1490 C CA . ALA A 1 192 ? 15.285 -0.951 -1.890 1.00 96.75 192 ALA A CA 1
ATOM 1491 C C . ALA A 1 192 ? 15.850 -0.226 -0.663 1.00 96.75 192 ALA A C 1
ATOM 1493 O O . ALA A 1 192 ? 15.569 -0.619 0.468 1.00 96.75 192 ALA A O 1
ATOM 1494 N N . THR A 1 193 ? 16.667 0.809 -0.857 1.00 95.75 193 THR A N 1
ATOM 1495 C CA . THR A 1 193 ? 17.383 1.454 0.264 1.00 95.75 193 THR A CA 1
ATOM 1496 C C . THR A 1 193 ? 16.552 2.511 0.991 1.00 95.75 193 THR A C 1
ATOM 1498 O O . THR A 1 193 ? 16.767 2.758 2.175 1.00 95.75 193 THR A O 1
ATOM 1501 N N . SER A 1 194 ? 15.576 3.128 0.319 1.00 96.94 194 SER A N 1
ATOM 1502 C CA . SER A 1 194 ? 14.713 4.151 0.916 1.00 96.94 194 SER A CA 1
ATOM 1503 C C . SER A 1 194 ? 13.287 3.647 1.104 1.00 96.94 194 SER A C 1
ATOM 1505 O O . SER A 1 194 ? 12.845 3.533 2.251 1.00 96.94 194 SER A O 1
ATOM 1507 N N . VAL A 1 195 ? 12.598 3.309 0.007 1.00 98.38 195 VAL A N 1
ATOM 1508 C CA . VAL A 1 195 ? 11.161 2.987 -0.002 1.00 98.38 195 VAL A CA 1
ATOM 1509 C C . VAL A 1 195 ? 10.903 1.622 -0.632 1.00 98.38 195 VAL A C 1
ATOM 1511 O O . VAL A 1 195 ? 11.250 1.407 -1.793 1.00 98.38 195 VAL A O 1
ATOM 1514 N N . LEU A 1 196 ? 10.208 0.756 0.103 1.00 98.31 196 LEU A N 1
ATOM 1515 C CA . LEU A 1 196 ? 9.586 -0.464 -0.403 1.00 98.31 196 LEU A CA 1
ATOM 1516 C C . LEU A 1 196 ? 8.069 -0.355 -0.239 1.00 98.31 196 LEU A C 1
ATOM 1518 O O . LEU A 1 196 ? 7.562 -0.360 0.879 1.00 98.31 196 LEU A O 1
ATOM 1522 N N . ASP A 1 197 ? 7.345 -0.258 -1.347 1.00 98.69 197 ASP A N 1
ATOM 1523 C CA . ASP A 1 197 ? 5.882 -0.200 -1.362 1.00 98.69 197 ASP A CA 1
ATOM 1524 C C . ASP A 1 197 ? 5.329 -1.352 -2.202 1.00 98.69 197 ASP A C 1
ATOM 1526 O O . ASP A 1 197 ? 5.456 -1.352 -3.424 1.00 98.69 197 ASP A O 1
ATOM 1530 N N . LEU A 1 198 ? 4.714 -2.334 -1.549 1.00 98.50 198 LEU A N 1
ATOM 1531 C CA . LEU A 1 198 ? 4.117 -3.514 -2.176 1.00 98.50 198 LEU A CA 1
ATOM 1532 C C . LEU A 1 198 ? 2.592 -3.536 -2.023 1.00 98.50 198 LEU A C 1
ATOM 1534 O O . LEU A 1 198 ? 1.980 -4.602 -2.064 1.00 98.50 198 LEU A O 1
ATOM 1538 N N . THR A 1 199 ? 1.968 -2.369 -1.831 1.00 98.69 199 THR A N 1
ATOM 1539 C CA . THR A 1 199 ? 0.529 -2.244 -1.560 1.00 98.69 199 THR A CA 1
ATOM 1540 C C . THR A 1 199 ? -0.321 -3.084 -2.523 1.00 98.69 199 THR A C 1
ATOM 1542 O O . THR A 1 199 ? -0.197 -2.980 -3.747 1.00 98.69 199 THR A O 1
ATOM 1545 N N . ARG A 1 200 ? -1.234 -3.901 -1.988 1.00 98.44 200 ARG A N 1
ATOM 1546 C CA . ARG A 1 200 ? -2.126 -4.809 -2.734 1.00 98.44 200 ARG A CA 1
ATOM 1547 C C . ARG A 1 200 ? -1.395 -5.872 -3.565 1.00 98.44 200 ARG A C 1
ATOM 1549 O O . ARG A 1 200 ? -1.937 -6.354 -4.563 1.00 98.44 200 ARG A O 1
ATOM 1556 N N . CYS A 1 201 ? -0.193 -6.281 -3.167 1.00 98.25 201 CYS A N 1
ATOM 1557 C CA . CYS A 1 201 ? 0.416 -7.534 -3.626 1.00 98.25 201 CYS A CA 1
ATOM 1558 C C . CYS A 1 201 ? -0.126 -8.703 -2.790 1.00 98.25 201 CYS A C 1
ATOM 1560 O O . CYS A 1 201 ? 0.588 -9.337 -2.023 1.00 98.25 201 CYS A O 1
ATOM 1562 N N . SER A 1 202 ? -1.429 -8.974 -2.907 1.00 97.88 202 SER A N 1
ATOM 1563 C CA . SER A 1 202 ? -2.149 -9.893 -2.012 1.00 97.88 202 SER A CA 1
ATOM 1564 C C . SER A 1 202 ? -1.734 -11.365 -2.114 1.00 97.88 202 SER A C 1
ATOM 1566 O O . SER A 1 202 ? -2.088 -12.142 -1.230 1.00 97.88 202 SER A O 1
ATOM 1568 N N . GLY A 1 203 ? -0.988 -11.758 -3.151 1.00 97.81 203 GLY A N 1
ATOM 1569 C CA . GLY A 1 203 ? -0.391 -13.091 -3.289 1.00 97.81 203 GLY A CA 1
ATOM 1570 C C . GLY A 1 203 ? 0.942 -13.270 -2.558 1.00 97.81 203 GLY A C 1
ATOM 1571 O O . GLY A 1 203 ? 1.383 -14.410 -2.401 1.00 97.81 203 GLY A O 1
ATOM 1572 N N . LEU A 1 204 ? 1.561 -12.178 -2.099 1.00 97.56 204 LEU A N 1
ATOM 1573 C CA . LEU A 1 204 ? 2.870 -12.175 -1.453 1.00 97.56 204 LEU A CA 1
ATOM 1574 C C . LEU A 1 204 ? 2.791 -12.842 -0.077 1.00 97.56 204 LEU A C 1
ATOM 1576 O O . LEU A 1 204 ? 1.976 -12.446 0.757 1.00 97.56 204 LEU A O 1
ATOM 1580 N N . ARG A 1 205 ? 3.628 -13.858 0.157 1.00 95.75 205 ARG A N 1
ATOM 1581 C CA . ARG A 1 205 ? 3.611 -14.646 1.406 1.00 95.75 205 ARG A CA 1
ATOM 1582 C C . ARG A 1 205 ? 4.710 -14.274 2.387 1.00 95.75 205 ARG A C 1
ATOM 1584 O O . ARG A 1 205 ? 4.483 -14.314 3.597 1.00 95.75 205 ARG A O 1
ATOM 1591 N N . GLU A 1 206 ? 5.870 -13.920 1.856 1.00 94.50 206 GLU A N 1
ATOM 1592 C CA . GLU A 1 206 ? 7.075 -13.578 2.600 1.00 94.50 206 GLU A CA 1
ATOM 1593 C C . GLU A 1 206 ? 7.895 -12.536 1.837 1.00 94.50 206 GLU A C 1
ATOM 1595 O O . GLU A 1 206 ? 7.662 -12.272 0.654 1.00 94.50 206 GLU A O 1
ATOM 1600 N N . LEU A 1 207 ? 8.847 -11.929 2.540 1.00 95.44 207 LEU A N 1
ATOM 1601 C CA . LEU A 1 207 ? 9.810 -10.990 1.985 1.00 95.44 207 LEU A CA 1
ATOM 1602 C C . LEU A 1 207 ? 11.226 -11.545 2.182 1.00 95.44 207 LEU A C 1
ATOM 1604 O O . LEU A 1 207 ? 11.502 -12.095 3.252 1.00 95.44 207 LEU A O 1
ATOM 1608 N N . PRO A 1 208 ? 12.135 -11.350 1.214 1.00 94.88 208 PRO A N 1
ATOM 1609 C CA . PRO A 1 208 ? 13.537 -11.711 1.372 1.00 94.88 208 PRO A CA 1
ATOM 1610 C C . PRO A 1 208 ? 14.197 -10.856 2.459 1.00 94.88 208 PRO A C 1
ATOM 1612 O O . PRO A 1 208 ? 13.760 -9.739 2.757 1.00 94.88 208 PRO A O 1
ATOM 1615 N N . ALA A 1 209 ? 15.299 -11.346 3.029 1.00 94.62 209 ALA A N 1
ATOM 1616 C CA . ALA A 1 209 ? 16.030 -10.623 4.072 1.00 94.62 209 ALA A CA 1
ATOM 1617 C C . ALA A 1 209 ? 16.549 -9.251 3.593 1.00 94.62 209 ALA A C 1
ATOM 1619 O O . ALA A 1 209 ? 16.653 -8.316 4.386 1.00 94.62 209 ALA A O 1
ATOM 1620 N N . SER A 1 210 ? 16.823 -9.103 2.294 1.00 93.88 210 SER A N 1
ATOM 1621 C CA . SER A 1 210 ? 17.219 -7.840 1.658 1.00 93.88 210 SER A CA 1
ATOM 1622 C C . SER A 1 210 ? 16.177 -6.721 1.804 1.00 93.88 210 SER A C 1
ATOM 1624 O O . SER A 1 210 ? 16.541 -5.544 1.821 1.00 93.88 210 SER A O 1
ATOM 1626 N N . ALA A 1 211 ? 14.890 -7.054 1.976 1.00 93.88 211 ALA A N 1
ATOM 1627 C CA . ALA A 1 211 ? 13.821 -6.076 2.183 1.00 93.88 211 ALA A CA 1
ATOM 1628 C C . ALA A 1 211 ? 13.953 -5.316 3.519 1.00 93.88 211 ALA A C 1
ATOM 1630 O O . ALA A 1 211 ? 13.390 -4.234 3.672 1.00 93.88 211 ALA A O 1
ATOM 1631 N N . ALA A 1 212 ? 14.742 -5.833 4.469 1.00 93.88 212 ALA A N 1
ATOM 1632 C CA . ALA A 1 212 ? 15.060 -5.151 5.723 1.00 93.88 212 ALA A CA 1
ATOM 1633 C C . ALA A 1 212 ? 15.932 -3.890 5.537 1.00 93.88 212 ALA A C 1
ATOM 1635 O O . ALA A 1 212 ? 16.088 -3.119 6.483 1.00 93.88 212 ALA A O 1
ATOM 1636 N N . ALA A 1 213 ? 16.494 -3.667 4.341 1.00 95.38 213 ALA A N 1
ATOM 1637 C CA . ALA A 1 213 ? 17.328 -2.506 4.030 1.00 95.38 213 ALA A CA 1
ATOM 1638 C C . ALA A 1 213 ? 16.541 -1.190 3.863 1.00 95.38 213 ALA A C 1
ATOM 1640 O O . ALA A 1 213 ? 17.143 -0.117 3.888 1.00 95.38 213 ALA A O 1
ATOM 1641 N N . SER A 1 214 ? 15.222 -1.252 3.660 1.00 96.62 214 SER A N 1
ATOM 1642 C CA . SER A 1 214 ? 14.389 -0.067 3.435 1.00 96.62 214 SER A CA 1
ATOM 1643 C C . SER A 1 214 ? 14.142 0.716 4.722 1.00 96.62 214 SER A C 1
ATOM 1645 O O . SER A 1 214 ? 13.926 0.139 5.781 1.00 96.62 214 SER A O 1
ATOM 1647 N N . THR A 1 215 ? 14.084 2.046 4.623 1.00 96.38 215 THR A N 1
ATOM 1648 C CA . THR A 1 215 ? 13.722 2.920 5.760 1.00 96.38 215 THR A CA 1
ATOM 1649 C C . THR A 1 215 ? 12.214 3.161 5.879 1.00 96.38 215 THR A C 1
ATOM 1651 O O . THR A 1 215 ? 11.720 3.487 6.958 1.00 96.38 215 THR A O 1
ATOM 1654 N N . THR A 1 216 ? 11.487 3.011 4.771 1.00 98.00 216 THR A N 1
ATOM 1655 C CA . THR A 1 216 ? 10.037 3.187 4.644 1.00 98.00 216 THR A CA 1
ATOM 1656 C C . THR A 1 216 ? 9.467 1.937 3.987 1.00 98.00 216 THR A C 1
ATOM 1658 O O . THR A 1 216 ? 9.851 1.611 2.864 1.00 98.00 216 THR A O 1
ATOM 1661 N N . VAL A 1 217 ? 8.558 1.246 4.673 1.00 98.31 217 VAL A N 1
ATOM 1662 C CA . VAL A 1 217 ? 7.959 -0.011 4.207 1.00 98.31 217 VAL A CA 1
ATOM 1663 C C . VAL A 1 217 ? 6.435 0.103 4.233 1.00 98.31 217 VAL A C 1
ATOM 1665 O O . VAL A 1 217 ? 5.842 0.391 5.272 1.00 98.31 217 VAL A O 1
ATOM 1668 N N . VAL A 1 218 ? 5.797 -0.117 3.082 1.00 98.75 218 VAL A N 1
ATOM 1669 C CA . VAL A 1 218 ? 4.339 -0.062 2.898 1.00 98.75 218 VAL A CA 1
ATOM 1670 C C . VAL A 1 218 ? 3.871 -1.363 2.260 1.00 98.75 218 VAL A C 1
ATOM 1672 O O . VAL A 1 218 ? 4.221 -1.675 1.129 1.00 98.75 218 VAL A O 1
ATOM 1675 N N . LEU A 1 219 ? 3.082 -2.139 2.992 1.00 98.38 219 LEU A N 1
ATOM 1676 C CA . LEU A 1 219 ? 2.646 -3.491 2.633 1.00 98.38 219 LEU A CA 1
ATOM 1677 C C . LEU A 1 219 ? 1.125 -3.628 2.770 1.00 98.38 219 LEU A C 1
ATOM 1679 O O . LEU A 1 219 ? 0.614 -4.708 3.049 1.00 98.38 219 LEU A O 1
ATOM 1683 N N . ASN A 1 220 ? 0.400 -2.521 2.619 1.00 98.69 220 ASN A N 1
ATOM 1684 C CA . ASN A 1 220 ? -1.040 -2.480 2.847 1.00 98.69 220 ASN A CA 1
ATOM 1685 C C . ASN A 1 220 ? -1.773 -3.461 1.928 1.00 98.69 220 ASN A C 1
ATOM 1687 O O . ASN A 1 220 ? -1.429 -3.590 0.754 1.00 98.69 220 ASN A O 1
ATOM 1691 N N . ASP A 1 221 ? -2.791 -4.139 2.448 1.00 98.56 221 ASP A N 1
ATOM 1692 C CA . ASP A 1 221 ? -3.584 -5.153 1.750 1.00 98.56 221 ASP A CA 1
ATOM 1693 C C . ASP A 1 221 ? -2.754 -6.335 1.185 1.00 98.56 221 ASP A C 1
ATOM 1695 O O . ASP A 1 221 ? -3.185 -7.022 0.251 1.00 98.56 221 ASP A O 1
ATOM 1699 N N . CYS A 1 222 ? -1.566 -6.622 1.734 1.00 98.25 222 CYS A N 1
ATOM 1700 C CA . CYS A 1 222 ? -0.822 -7.858 1.460 1.00 98.25 222 CYS A CA 1
ATOM 1701 C C . CYS A 1 222 ? -1.432 -9.027 2.254 1.00 98.25 222 CYS A C 1
ATOM 1703 O O . CYS A 1 222 ? -0.852 -9.554 3.201 1.00 98.25 222 CYS A O 1
ATOM 1705 N N . THR A 1 223 ? -2.652 -9.424 1.890 1.00 98.00 223 THR A N 1
ATOM 1706 C CA . THR A 1 223 ? -3.501 -10.304 2.712 1.00 98.00 223 THR A CA 1
ATOM 1707 C C . THR A 1 223 ? -2.970 -11.726 2.919 1.00 98.00 223 THR A C 1
ATOM 1709 O O . THR A 1 223 ? -3.409 -12.375 3.869 1.00 98.00 223 THR A O 1
ATOM 1712 N N . SER A 1 224 ? -2.031 -12.210 2.095 1.00 97.94 224 SER A N 1
ATOM 1713 C CA . SER A 1 224 ? -1.372 -13.522 2.259 1.00 97.94 224 SER A CA 1
ATOM 1714 C C . SER A 1 224 ? -0.054 -13.474 3.040 1.00 97.94 224 SER A C 1
ATOM 1716 O O . SER A 1 224 ? 0.532 -14.529 3.280 1.00 97.94 224 SER A O 1
ATOM 1718 N N . LEU A 1 225 ? 0.416 -12.288 3.433 1.00 97.69 225 LEU A N 1
ATOM 1719 C CA . LEU A 1 225 ? 1.703 -12.104 4.098 1.00 97.69 225 LEU A CA 1
ATOM 1720 C C . LEU A 1 225 ? 1.647 -12.658 5.525 1.00 97.69 225 LEU A C 1
ATOM 1722 O O . LEU A 1 225 ? 0.795 -12.251 6.314 1.00 97.69 225 LEU A O 1
ATOM 1726 N N . VAL A 1 226 ? 2.541 -13.595 5.851 1.00 96.38 226 VAL A N 1
ATOM 1727 C CA . VAL A 1 226 ? 2.518 -14.317 7.140 1.00 96.38 226 VAL A CA 1
ATOM 1728 C C . VAL A 1 226 ? 3.529 -13.756 8.141 1.00 96.38 226 VAL A C 1
ATOM 1730 O O . VAL A 1 226 ? 3.256 -13.743 9.348 1.00 96.38 226 VAL A O 1
ATOM 1733 N N . ALA A 1 227 ? 4.660 -13.266 7.630 1.00 93.56 227 ALA A N 1
ATOM 1734 C CA . ALA A 1 227 ? 5.790 -12.752 8.392 1.00 93.56 227 ALA A CA 1
ATOM 1735 C C . ALA A 1 227 ? 6.447 -11.569 7.670 1.00 93.56 227 ALA A C 1
ATOM 1737 O O . ALA A 1 227 ? 6.323 -11.413 6.454 1.00 93.56 227 ALA A O 1
ATOM 1738 N N . LEU A 1 228 ? 7.192 -10.772 8.428 1.00 94.06 228 LEU A N 1
ATOM 1739 C CA . LEU A 1 228 ? 8.108 -9.757 7.910 1.00 94.06 228 LEU A CA 1
ATOM 1740 C C . LEU A 1 228 ? 9.557 -10.182 8.203 1.00 94.06 228 LEU A C 1
ATOM 1742 O O . LEU A 1 228 ? 9.779 -10.991 9.107 1.00 94.06 228 LEU A O 1
ATOM 1746 N N . PRO A 1 229 ? 10.547 -9.680 7.446 1.00 93.19 229 PRO A N 1
ATOM 1747 C CA . PRO A 1 229 ? 11.906 -10.182 7.547 1.00 93.19 229 PRO A CA 1
ATOM 1748 C C . PRO A 1 229 ? 12.558 -9.728 8.864 1.00 93.19 229 PRO A C 1
ATOM 1750 O O . PRO A 1 229 ? 12.284 -8.623 9.350 1.00 93.19 229 PRO A O 1
ATOM 1753 N N . PRO A 1 230 ? 13.447 -10.556 9.442 1.00 93.88 230 PRO A N 1
ATOM 1754 C CA . PRO A 1 230 ? 14.175 -10.196 10.649 1.00 93.88 230 PRO A CA 1
ATOM 1755 C C . PRO A 1 230 ? 15.135 -9.031 10.375 1.00 93.88 230 PRO A C 1
ATOM 1757 O O . PRO A 1 230 ? 15.488 -8.739 9.232 1.00 93.88 230 PRO A O 1
ATOM 1760 N N . ARG A 1 231 ? 15.620 -8.393 11.443 1.00 93.88 231 ARG A N 1
ATOM 1761 C CA . ARG A 1 231 ? 16.602 -7.291 11.421 1.00 93.88 231 ARG A CA 1
ATOM 1762 C C . ARG A 1 231 ? 16.135 -6.048 10.657 1.00 93.88 231 ARG A C 1
ATOM 1764 O O . ARG A 1 231 ? 16.955 -5.219 10.267 1.00 93.88 231 ARG A O 1
ATOM 1771 N N . MET A 1 232 ? 14.828 -5.900 10.461 1.00 92.94 232 MET A N 1
ATOM 1772 C CA . MET A 1 232 ? 14.230 -4.709 9.868 1.00 92.94 232 MET A CA 1
ATOM 1773 C C . MET A 1 232 ? 14.363 -3.515 10.820 1.00 92.94 232 MET A C 1
ATOM 1775 O O . MET A 1 232 ? 13.951 -3.590 11.975 1.00 92.94 232 MET A O 1
ATOM 1779 N N . THR A 1 233 ? 14.914 -2.403 10.326 1.00 93.56 233 THR A N 1
ATOM 1780 C CA . THR A 1 233 ? 14.965 -1.121 11.047 1.00 93.56 233 THR A CA 1
ATOM 1781 C C . THR A 1 233 ? 14.351 -0.030 10.177 1.00 93.56 233 THR A C 1
ATOM 1783 O O . THR A 1 233 ? 14.987 0.456 9.245 1.00 93.56 233 THR A O 1
ATOM 1786 N N . VAL A 1 234 ? 13.112 0.360 10.478 1.00 94.44 234 VAL A N 1
ATOM 1787 C CA . VAL A 1 234 ? 12.314 1.278 9.643 1.00 94.44 234 VAL A CA 1
ATOM 1788 C C . VAL A 1 234 ? 11.870 2.510 10.426 1.00 94.44 234 VAL A C 1
ATOM 1790 O O . VAL A 1 234 ? 11.616 2.455 11.625 1.00 94.44 234 VAL A O 1
ATOM 1793 N N . ARG A 1 235 ? 11.748 3.649 9.740 1.00 95.31 235 ARG A N 1
ATOM 1794 C CA . ARG A 1 235 ? 11.153 4.886 10.276 1.00 95.31 235 ARG A CA 1
ATOM 1795 C C . ARG A 1 235 ? 9.643 4.936 10.080 1.00 95.31 235 ARG A C 1
ATOM 1797 O O . ARG A 1 235 ? 8.944 5.507 10.910 1.00 95.31 235 ARG A O 1
ATOM 1804 N N . PHE A 1 236 ? 9.151 4.361 8.988 1.00 96.94 236 PHE A N 1
ATOM 1805 C CA . PHE A 1 236 ? 7.726 4.261 8.696 1.00 96.94 236 PHE A CA 1
ATOM 1806 C C . PHE A 1 236 ? 7.388 2.840 8.260 1.00 96.94 236 PHE A C 1
ATOM 1808 O O . PHE A 1 236 ? 7.974 2.335 7.300 1.00 96.94 236 PHE A O 1
ATOM 1815 N N . LEU A 1 237 ? 6.435 2.226 8.957 1.00 97.38 237 LEU A N 1
ATOM 1816 C CA . LEU A 1 237 ? 5.864 0.935 8.604 1.00 97.38 237 LEU A CA 1
ATOM 1817 C C . LEU A 1 237 ? 4.348 1.052 8.478 1.00 97.38 237 LEU A C 1
ATOM 1819 O O . LEU A 1 237 ? 3.680 1.482 9.416 1.00 97.38 237 LEU A O 1
ATOM 1823 N N . SER A 1 238 ? 3.808 0.604 7.350 1.00 98.50 238 SER A N 1
ATOM 1824 C CA . SER A 1 238 ? 2.370 0.452 7.144 1.00 98.50 238 SER A CA 1
ATOM 1825 C C . SER A 1 238 ? 2.084 -0.967 6.653 1.00 98.50 238 SER A C 1
ATOM 1827 O O . SER A 1 238 ? 2.611 -1.381 5.623 1.00 98.50 238 SER A O 1
ATOM 1829 N N . ILE A 1 239 ? 1.310 -1.726 7.426 1.00 98.06 239 ILE A N 1
ATOM 1830 C CA . ILE A 1 239 ? 0.901 -3.119 7.160 1.00 98.06 239 ILE A CA 1
ATOM 1831 C C . ILE A 1 239 ? -0.627 -3.255 7.256 1.00 98.06 239 ILE A C 1
ATOM 1833 O O . ILE A 1 239 ? -1.143 -4.294 7.654 1.00 98.06 239 ILE A O 1
ATOM 1837 N N . VAL A 1 240 ? -1.358 -2.187 6.932 1.00 98.69 240 VAL A N 1
ATOM 1838 C CA . VAL A 1 240 ? -2.820 -2.117 7.069 1.00 98.69 240 VAL A CA 1
ATOM 1839 C C . VAL A 1 240 ? -3.482 -3.249 6.291 1.00 98.69 240 VAL A C 1
ATOM 1841 O O . VAL A 1 240 ? -3.140 -3.482 5.135 1.00 98.69 240 VAL A O 1
ATOM 1844 N N . GLY A 1 241 ? -4.429 -3.960 6.902 1.00 98.31 241 GLY A N 1
ATOM 1845 C CA . GLY A 1 241 ? -5.172 -5.030 6.231 1.00 98.31 241 GLY A CA 1
ATOM 1846 C C . GLY A 1 241 ? -4.349 -6.293 5.931 1.00 98.31 241 GLY A C 1
ATOM 1847 O O . GLY A 1 241 ? -4.780 -7.149 5.153 1.00 98.31 241 GLY A O 1
ATOM 1848 N N . CYS A 1 242 ? -3.172 -6.472 6.542 1.00 98.12 242 CYS A N 1
ATOM 1849 C CA . CYS A 1 242 ? -2.398 -7.716 6.459 1.00 98.12 242 CYS A CA 1
ATOM 1850 C C . CYS A 1 242 ? -3.042 -8.826 7.309 1.00 98.12 242 CYS A C 1
ATOM 1852 O O . CYS A 1 242 ? -2.560 -9.202 8.378 1.00 98.12 242 CYS A O 1
ATOM 1854 N N . HIS A 1 243 ? -4.165 -9.370 6.834 1.00 95.69 243 HIS A N 1
ATOM 1855 C CA . HIS A 1 243 ? -5.006 -10.285 7.609 1.00 95.69 243 HIS A CA 1
ATOM 1856 C C . HIS A 1 243 ? -4.322 -11.601 8.006 1.00 95.69 243 HIS A C 1
ATOM 1858 O O . HIS A 1 243 ? -4.730 -12.190 9.001 1.00 95.69 243 HIS A O 1
ATOM 1864 N N . SER A 1 244 ? -3.317 -12.081 7.267 1.00 96.88 244 SER A N 1
ATOM 1865 C CA . SER A 1 244 ? -2.613 -13.344 7.567 1.00 96.88 244 SER A CA 1
ATOM 1866 C C . SER A 1 244 ? -1.362 -13.172 8.432 1.00 96.88 244 SER A C 1
ATOM 1868 O O . SER A 1 244 ? -0.723 -14.170 8.776 1.00 96.88 244 SER A O 1
ATOM 1870 N N . LEU A 1 245 ? -1.020 -11.938 8.815 1.00 96.06 245 LEU A N 1
ATOM 1871 C CA . LEU A 1 245 ? 0.199 -11.660 9.563 1.00 96.06 245 LEU A CA 1
ATOM 1872 C C . LEU A 1 245 ? 0.074 -12.207 10.989 1.00 96.06 245 LEU A C 1
ATOM 1874 O O . LEU A 1 245 ? -0.756 -11.754 11.780 1.00 96.06 245 LEU A O 1
ATOM 1878 N N . THR A 1 246 ? 0.899 -13.202 11.313 1.00 93.88 246 THR A N 1
ATOM 1879 C CA . THR A 1 246 ? 0.895 -13.868 12.630 1.00 93.88 246 THR A CA 1
ATOM 1880 C C . THR A 1 246 ? 2.276 -13.922 13.271 1.00 93.88 246 THR A C 1
ATOM 1882 O O . THR A 1 246 ? 2.365 -13.965 14.496 1.00 93.88 246 THR A O 1
ATOM 1885 N N . GLN A 1 247 ? 3.341 -13.895 12.465 1.00 88.31 247 GLN A N 1
ATOM 1886 C CA . GLN A 1 247 ? 4.733 -13.964 12.908 1.00 88.31 247 GLN A CA 1
ATOM 1887 C C . GLN A 1 247 ? 5.340 -12.558 12.893 1.00 88.31 247 GLN A C 1
ATOM 1889 O O . GLN A 1 247 ? 5.968 -12.134 11.924 1.00 88.31 247 GLN A O 1
ATOM 1894 N N . TRP A 1 248 ? 5.079 -11.810 13.963 1.00 86.56 248 TRP A N 1
ATOM 1895 C CA . TRP A 1 248 ? 5.468 -10.403 14.105 1.00 86.56 248 TRP A CA 1
ATOM 1896 C C . TRP A 1 248 ? 5.971 -10.093 15.526 1.00 86.56 248 TRP A C 1
ATOM 1898 O O . TRP A 1 248 ? 5.725 -9.032 16.084 1.00 86.56 248 TRP A O 1
ATOM 1908 N N . ASP A 1 249 ? 6.648 -11.047 16.160 1.00 89.19 249 ASP A N 1
ATOM 1909 C CA . ASP A 1 249 ? 7.224 -10.915 17.504 1.00 89.19 249 ASP A CA 1
ATOM 1910 C C . ASP A 1 249 ? 8.756 -11.061 17.522 1.00 89.19 249 ASP A C 1
ATOM 1912 O O . ASP A 1 249 ? 9.356 -11.230 18.585 1.00 89.19 249 ASP A O 1
ATOM 1916 N N . ASP A 1 250 ? 9.407 -10.940 16.359 1.00 92.31 250 ASP A N 1
ATOM 1917 C CA . ASP A 1 250 ? 10.863 -11.031 16.244 1.00 92.31 250 ASP A CA 1
ATOM 1918 C C . ASP A 1 250 ? 11.555 -9.835 16.943 1.00 92.31 250 ASP A C 1
ATOM 1920 O O . ASP A 1 250 ? 11.321 -8.678 16.579 1.00 92.31 250 ASP A O 1
ATOM 1924 N N . PRO A 1 251 ? 12.440 -10.074 17.931 1.00 92.94 251 PRO A N 1
ATOM 1925 C CA . PRO A 1 251 ? 13.098 -9.019 18.706 1.00 92.94 251 PRO A CA 1
ATOM 1926 C C . PRO A 1 251 ? 14.117 -8.192 17.909 1.00 92.94 251 PRO A C 1
ATOM 1928 O O . PRO A 1 251 ? 14.570 -7.155 18.391 1.00 92.94 251 PRO A O 1
ATOM 1931 N N . SER A 1 252 ? 14.526 -8.635 16.722 1.00 93.62 252 SER A N 1
ATOM 1932 C CA . SER A 1 252 ? 15.457 -7.899 15.863 1.00 93.62 252 SER A CA 1
ATOM 1933 C C . SER A 1 252 ? 14.785 -6.802 15.033 1.00 93.62 252 SER A C 1
ATOM 1935 O O . SER A 1 252 ? 15.482 -6.048 14.355 1.00 93.62 252 SER A O 1
ATOM 1937 N N . ILE A 1 253 ? 13.455 -6.700 15.086 1.00 92.19 253 ILE A N 1
ATOM 1938 C CA . ILE A 1 253 ? 12.680 -5.674 14.389 1.00 92.19 253 ILE A CA 1
ATOM 1939 C C . ILE A 1 253 ? 12.614 -4.406 15.244 1.00 92.19 253 ILE A C 1
ATOM 1941 O O . ILE A 1 253 ? 12.234 -4.447 16.415 1.00 92.19 253 ILE A O 1
ATOM 1945 N N . SER A 1 254 ? 12.949 -3.268 14.637 1.00 91.38 254 SER A N 1
ATOM 1946 C CA . SER A 1 254 ? 12.908 -1.951 15.267 1.00 91.38 254 SER A CA 1
ATOM 1947 C C . SER A 1 254 ? 12.152 -0.949 14.396 1.00 91.38 254 SER A C 1
ATOM 1949 O O . SER A 1 254 ? 12.409 -0.823 13.196 1.00 91.38 254 SER A O 1
ATOM 1951 N N . ILE A 1 255 ? 11.221 -0.220 15.012 1.00 90.88 255 ILE A N 1
ATOM 1952 C CA . ILE A 1 255 ? 10.467 0.864 14.378 1.00 90.88 255 ILE A CA 1
ATOM 1953 C C . ILE A 1 255 ? 10.834 2.165 15.093 1.00 90.88 255 ILE A C 1
ATOM 1955 O O . ILE A 1 255 ? 10.694 2.248 16.308 1.00 90.88 255 ILE A O 1
ATOM 1959 N N . LEU A 1 256 ? 11.322 3.156 14.344 1.00 89.12 256 LEU A N 1
ATOM 1960 C CA . LEU A 1 256 ? 11.919 4.395 14.868 1.00 89.12 256 LEU A CA 1
ATOM 1961 C C . LEU A 1 256 ? 11.038 5.641 14.688 1.00 89.12 256 LEU A C 1
ATOM 1963 O O . LEU A 1 256 ? 11.513 6.758 14.874 1.00 89.12 256 LEU A O 1
ATOM 1967 N N . GLY A 1 257 ? 9.805 5.474 14.216 1.00 93.19 257 GLY A N 1
ATOM 1968 C CA . GLY A 1 257 ? 8.915 6.586 13.888 1.00 93.19 257 GLY A CA 1
ATOM 1969 C C . GLY A 1 257 ? 7.465 6.149 13.955 1.00 93.19 257 GLY A C 1
ATOM 1970 O O . GLY A 1 257 ? 6.947 5.938 15.041 1.00 93.19 257 GLY A O 1
ATOM 1971 N N . LYS A 1 258 ? 6.798 5.987 12.814 1.00 96.19 258 LYS A N 1
ATOM 1972 C CA . LYS A 1 258 ? 5.367 5.665 12.763 1.00 96.19 258 LYS A CA 1
ATOM 1973 C C . LYS A 1 258 ? 5.106 4.219 12.359 1.00 96.19 258 LYS A C 1
ATOM 1975 O O . LYS A 1 258 ? 5.715 3.709 11.416 1.00 96.19 258 LYS A O 1
ATOM 1980 N N . MET A 1 259 ? 4.140 3.604 13.036 1.00 96.44 259 MET A N 1
ATOM 1981 C CA . MET A 1 259 ? 3.628 2.274 12.732 1.00 96.44 259 MET A CA 1
ATOM 1982 C C . MET A 1 259 ? 2.108 2.307 12.548 1.00 96.44 259 MET A C 1
ATOM 1984 O O . MET A 1 259 ? 1.378 2.669 13.466 1.00 96.44 259 MET A O 1
ATOM 1988 N N . ASP A 1 260 ? 1.640 1.892 11.373 1.00 98.19 260 ASP A N 1
ATOM 1989 C CA . ASP A 1 260 ? 0.222 1.704 11.057 1.00 98.19 260 ASP A CA 1
ATOM 1990 C C . ASP A 1 260 ? -0.042 0.227 10.737 1.00 98.19 260 ASP A C 1
ATOM 1992 O O . ASP A 1 260 ? 0.360 -0.281 9.688 1.00 98.19 260 ASP A O 1
ATOM 1996 N N . ALA A 1 261 ? -0.683 -0.472 11.669 1.00 97.62 261 ALA A N 1
ATOM 1997 C CA . ALA A 1 261 ? -1.020 -1.887 11.587 1.00 97.62 261 ALA A CA 1
ATOM 1998 C C . ALA A 1 261 ? -2.525 -2.138 11.679 1.00 97.62 261 ALA A C 1
ATOM 2000 O O . ALA A 1 261 ? -2.959 -3.194 12.146 1.00 97.62 261 ALA A O 1
ATOM 2001 N N . ARG A 1 262 ? -3.326 -1.170 11.224 1.00 98.38 262 ARG A N 1
ATOM 2002 C CA . ARG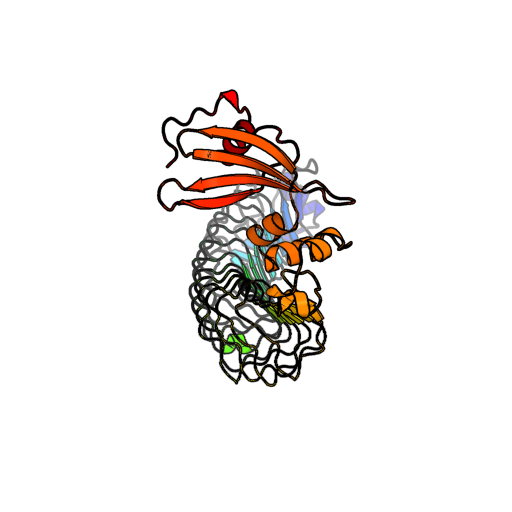 A 1 262 ? -4.780 -1.282 11.251 1.00 98.38 262 ARG A CA 1
ATOM 2003 C C . ARG A 1 262 ? -5.298 -2.546 10.587 1.00 98.38 262 ARG A C 1
ATOM 2005 O O . ARG A 1 262 ? -4.748 -3.017 9.593 1.00 98.38 262 ARG A O 1
ATOM 2012 N N . ASP A 1 263 ? -6.367 -3.087 11.154 1.00 98.06 263 ASP A N 1
ATOM 2013 C CA . ASP A 1 263 ? -7.125 -4.215 10.613 1.00 98.06 263 ASP A CA 1
ATOM 2014 C C . ASP A 1 263 ? -6.286 -5.487 10.377 1.00 98.06 263 ASP A C 1
ATOM 2016 O O . ASP A 1 263 ? -6.671 -6.381 9.626 1.00 98.06 263 ASP A O 1
ATOM 2020 N N . CYS A 1 264 ? -5.149 -5.649 11.065 1.00 97.69 264 CYS A N 1
ATOM 2021 C CA . CYS A 1 264 ? -4.415 -6.915 11.089 1.00 97.69 264 CYS A CA 1
ATOM 2022 C C . CYS A 1 264 ? -5.121 -7.915 12.021 1.00 97.69 264 CYS A C 1
ATOM 2024 O O . CYS A 1 264 ? -4.674 -8.193 13.132 1.00 97.69 264 CYS A O 1
ATOM 2026 N N . HIS A 1 265 ? -6.255 -8.469 11.584 1.00 95.56 265 HIS A N 1
ATOM 2027 C CA . HIS A 1 265 ? -7.166 -9.255 12.431 1.00 95.56 265 HIS A CA 1
ATOM 2028 C C . HIS A 1 265 ? -6.529 -10.464 13.143 1.00 95.56 265 HIS A C 1
ATOM 2030 O O . HIS A 1 265 ? -6.984 -10.850 14.223 1.00 95.56 265 HIS A O 1
ATOM 2036 N N . ASN A 1 266 ? -5.493 -11.078 12.557 1.00 96.50 266 ASN A N 1
ATOM 2037 C CA . ASN A 1 266 ? -4.792 -12.217 13.159 1.00 96.50 266 ASN A CA 1
ATOM 2038 C C . ASN A 1 266 ? -3.562 -11.830 13.998 1.00 96.50 266 ASN A C 1
ATOM 2040 O O . ASN A 1 266 ? -2.989 -12.704 14.657 1.00 96.50 266 ASN A O 1
ATOM 2044 N N . LEU A 1 267 ? -3.195 -10.546 14.030 1.00 95.94 267 LEU A N 1
ATOM 2045 C CA . LEU A 1 267 ? -2.062 -10.049 14.796 1.00 95.94 267 LEU A CA 1
ATOM 2046 C C . LEU A 1 267 ? -2.348 -10.159 16.296 1.00 95.94 267 LEU A C 1
ATOM 2048 O O . LEU A 1 267 ? -3.320 -9.602 16.806 1.00 95.94 267 LEU A O 1
ATOM 2052 N N . SER A 1 268 ? -1.498 -10.898 17.008 1.00 96.06 268 SER A N 1
ATOM 2053 C CA . SER A 1 268 ? -1.679 -11.178 18.442 1.00 96.06 268 SER A CA 1
ATOM 2054 C C . SER A 1 268 ? -0.576 -10.609 19.332 1.00 96.06 268 SER A C 1
ATOM 2056 O O . SER A 1 268 ? -0.775 -10.484 20.542 1.00 96.06 268 SER A O 1
ATOM 2058 N N . ARG A 1 269 ? 0.581 -10.272 18.751 1.00 94.94 269 ARG A N 1
ATOM 2059 C CA . ARG A 1 269 ? 1.772 -9.769 19.442 1.00 94.94 269 ARG A CA 1
ATOM 2060 C C . ARG A 1 269 ? 2.511 -8.776 18.551 1.00 94.94 269 ARG A C 1
ATOM 2062 O O . ARG A 1 269 ? 2.385 -8.830 17.331 1.00 94.94 269 ARG A O 1
ATOM 2069 N N . LEU A 1 270 ? 3.267 -7.893 19.191 1.00 94.69 270 LEU A N 1
ATOM 2070 C CA . LEU A 1 270 ? 4.198 -6.965 18.553 1.00 94.69 270 LEU A CA 1
ATOM 2071 C C . LEU A 1 270 ? 5.638 -7.351 18.932 1.00 94.69 270 LEU A C 1
ATOM 2073 O O . LEU A 1 270 ? 5.817 -8.027 19.953 1.00 94.69 270 LEU A O 1
ATOM 2077 N N . PRO A 1 271 ? 6.660 -6.889 18.186 1.00 92.69 271 PRO A N 1
ATOM 2078 C CA . PRO A 1 271 ? 8.052 -7.079 18.561 1.00 92.69 271 PRO A CA 1
ATOM 2079 C C . PRO A 1 271 ? 8.314 -6.542 19.976 1.00 92.69 271 PRO A C 1
ATOM 2081 O O . PRO A 1 271 ? 7.832 -5.463 20.329 1.00 92.69 271 PRO A O 1
ATOM 2084 N N . PRO A 1 272 ? 9.069 -7.261 20.821 1.00 90.25 272 PRO A N 1
ATOM 2085 C CA . PRO A 1 272 ? 9.292 -6.838 22.203 1.00 90.25 272 PRO A CA 1
ATOM 2086 C C . PRO A 1 272 ? 10.194 -5.598 22.326 1.00 90.25 272 PRO A C 1
ATOM 2088 O O . PRO A 1 272 ? 10.086 -4.871 23.308 1.00 90.25 272 PRO A O 1
ATOM 2091 N N . ASN A 1 273 ? 11.045 -5.329 21.328 1.00 84.81 273 ASN A N 1
ATOM 2092 C CA . ASN A 1 273 ? 12.051 -4.256 21.346 1.00 84.81 273 ASN A CA 1
ATOM 2093 C C . ASN A 1 273 ? 11.582 -2.957 20.663 1.00 84.81 273 ASN A C 1
ATOM 2095 O O . ASN A 1 273 ? 12.390 -2.144 20.203 1.00 84.81 273 ASN A O 1
ATOM 2099 N N . LEU A 1 274 ? 10.268 -2.743 20.580 1.00 86.00 274 LEU A N 1
ATOM 2100 C CA . LEU A 1 274 ? 9.700 -1.476 20.125 1.00 86.00 274 LEU A CA 1
ATOM 2101 C C . LEU A 1 274 ? 9.895 -0.410 21.210 1.00 86.00 274 LEU A C 1
ATOM 2103 O O . LEU A 1 274 ? 8.987 -0.168 21.985 1.00 86.00 274 LEU A O 1
ATOM 2107 N N . HIS A 1 275 ? 11.080 0.196 21.314 1.00 80.31 275 HIS A N 1
ATOM 2108 C CA . HIS A 1 275 ? 11.386 1.086 22.441 1.00 80.31 275 HIS A CA 1
ATOM 2109 C C . HIS A 1 275 ? 10.893 2.524 22.264 1.00 80.31 275 HIS A C 1
ATOM 2111 O O . HIS A 1 275 ? 10.512 3.118 23.258 1.00 80.31 275 HIS A O 1
ATOM 2117 N N . HIS A 1 276 ? 10.933 3.103 21.059 1.00 86.56 276 HIS A N 1
ATOM 2118 C CA . HIS A 1 276 ? 10.565 4.508 20.819 1.00 86.56 276 HIS A CA 1
ATOM 2119 C C . HIS A 1 276 ? 9.843 4.653 19.477 1.00 86.56 276 HIS A C 1
ATOM 2121 O O . HIS A 1 276 ? 10.474 4.618 18.421 1.00 86.56 276 HIS A O 1
ATOM 2127 N N . ILE A 1 277 ? 8.524 4.824 19.531 1.00 93.12 277 ILE A N 1
ATOM 2128 C CA . ILE A 1 277 ? 7.659 5.050 18.367 1.00 93.12 277 ILE A CA 1
ATOM 2129 C C . ILE A 1 277 ? 6.966 6.406 18.553 1.00 93.12 277 ILE A C 1
ATOM 2131 O O . ILE A 1 277 ? 6.549 6.752 19.654 1.00 93.12 277 ILE A O 1
ATOM 2135 N N . ASP A 1 278 ? 6.834 7.197 17.494 1.00 94.62 278 ASP A N 1
ATOM 2136 C CA . ASP A 1 278 ? 6.104 8.465 17.540 1.00 94.62 278 ASP A CA 1
ATOM 2137 C C . ASP A 1 278 ? 4.592 8.215 17.594 1.00 94.62 278 ASP A C 1
ATOM 2139 O O . ASP A 1 278 ? 3.894 8.729 18.468 1.00 94.62 278 ASP A O 1
ATOM 2143 N N . GLU A 1 279 ? 4.104 7.378 16.675 1.00 96.44 279 GLU A N 1
ATOM 2144 C CA . GLU A 1 279 ? 2.688 7.079 16.460 1.00 96.44 279 GLU A CA 1
ATOM 2145 C C . GLU A 1 279 ? 2.475 5.574 16.263 1.00 96.44 279 GLU A C 1
ATOM 2147 O O . GLU A 1 279 ? 3.136 4.962 15.416 1.00 96.44 279 GLU A O 1
ATOM 2152 N N . LEU A 1 280 ? 1.527 4.991 17.004 1.00 97.44 280 LEU A N 1
ATOM 2153 C CA . LEU A 1 280 ? 1.155 3.582 16.876 1.00 97.44 280 LEU A CA 1
ATOM 2154 C C . LEU A 1 280 ? -0.345 3.436 16.629 1.00 97.44 280 LEU A C 1
ATOM 2156 O O . LEU A 1 280 ? -1.149 3.711 17.516 1.00 97.44 280 LEU A O 1
ATOM 2160 N N . ASP A 1 281 ? -0.719 2.929 15.461 1.00 98.56 281 ASP A N 1
ATOM 2161 C CA . ASP A 1 281 ? -2.096 2.542 15.164 1.00 98.56 281 ASP A CA 1
ATOM 2162 C C . ASP A 1 281 ? -2.194 1.021 15.045 1.00 98.56 281 ASP A C 1
ATOM 2164 O O . ASP A 1 281 ? -1.632 0.417 14.132 1.00 98.56 281 ASP A O 1
ATOM 2168 N N . VAL A 1 282 ? -2.883 0.395 15.996 1.00 98.00 282 VAL A N 1
ATOM 2169 C CA . VAL A 1 282 ? -3.197 -1.042 15.989 1.00 98.00 282 VAL A CA 1
ATOM 2170 C C . VAL A 1 282 ? -4.708 -1.265 15.989 1.00 98.00 282 VAL A C 1
ATOM 2172 O O . VAL A 1 282 ? -5.183 -2.336 16.376 1.00 98.00 282 VAL A O 1
ATOM 2175 N N . SER A 1 283 ? -5.488 -0.258 15.584 1.00 98.38 283 SER A N 1
ATOM 2176 C CA . SER A 1 283 ? -6.940 -0.373 15.601 1.00 98.38 283 SER A CA 1
ATOM 2177 C C . SER A 1 283 ? -7.432 -1.489 14.670 1.00 98.38 283 SER A C 1
ATOM 2179 O O . SER A 1 283 ? -6.800 -1.826 13.675 1.00 98.38 283 SER A O 1
ATOM 2181 N N . GLY A 1 284 ? -8.500 -2.183 15.057 1.00 97.88 284 GLY A N 1
ATOM 2182 C CA . GLY A 1 284 ? -8.985 -3.379 14.360 1.00 97.88 284 GLY A CA 1
ATOM 2183 C C . GLY A 1 284 ? -8.171 -4.659 14.616 1.00 97.88 284 GLY A C 1
ATOM 2184 O O . GLY A 1 284 ? -8.597 -5.740 14.211 1.00 97.88 284 GLY A O 1
ATOM 2185 N N . CYS A 1 285 ? -7.046 -4.619 15.346 1.00 97.81 285 CYS A N 1
ATOM 2186 C CA . CYS A 1 285 ? -6.296 -5.828 15.723 1.00 97.81 285 CYS A CA 1
ATOM 2187 C C . CYS A 1 285 ? -6.987 -6.606 16.862 1.00 97.81 285 CYS A C 1
ATOM 2189 O O . CYS A 1 285 ? -6.525 -6.624 18.005 1.00 97.81 285 CYS A O 1
ATOM 2191 N N . GLY A 1 286 ? -8.102 -7.278 16.566 1.00 96.50 286 GLY A N 1
ATOM 2192 C CA . GLY A 1 286 ? -8.970 -7.910 17.571 1.00 96.50 286 GLY A CA 1
ATOM 2193 C C . GLY A 1 286 ? -8.323 -9.003 18.437 1.00 96.50 286 GLY A C 1
ATOM 2194 O O . GLY A 1 286 ? -8.823 -9.291 19.524 1.00 96.50 286 GLY A O 1
ATOM 2195 N N . ARG A 1 287 ? -7.205 -9.602 17.999 1.00 96.88 287 ARG A N 1
ATOM 2196 C CA . ARG A 1 287 ? -6.443 -10.600 18.776 1.00 96.88 287 ARG A CA 1
ATOM 2197 C C . ARG A 1 287 ? -5.319 -10.007 19.624 1.00 96.88 287 ARG A C 1
ATOM 2199 O O . ARG A 1 287 ? -4.757 -10.722 20.455 1.00 96.88 287 ARG A O 1
ATOM 2206 N N . LEU A 1 288 ? -4.990 -8.731 19.442 1.00 97.31 288 LEU A N 1
ATOM 2207 C CA . LEU A 1 288 ? -3.939 -8.065 20.196 1.00 97.31 288 LEU A CA 1
ATOM 2208 C C . LEU A 1 288 ? -4.467 -7.702 21.587 1.00 97.31 288 LEU A C 1
ATOM 2210 O O . LEU A 1 288 ? -5.363 -6.871 21.726 1.00 97.31 288 LEU A O 1
ATOM 2214 N N . ALA A 1 289 ? -3.929 -8.354 22.618 1.00 96.88 289 ALA A N 1
ATOM 2215 C CA . ALA A 1 289 ? -4.402 -8.216 23.999 1.00 96.88 289 ALA A CA 1
ATOM 2216 C C . ALA A 1 289 ? -3.483 -7.371 24.895 1.00 96.88 289 ALA A C 1
ATOM 2218 O O . ALA A 1 289 ? -3.906 -6.928 25.963 1.00 96.88 289 ALA A O 1
ATOM 2219 N N . ALA A 1 290 ? -2.236 -7.148 24.482 1.00 95.94 290 ALA A N 1
ATOM 2220 C CA . ALA A 1 290 ? -1.255 -6.377 25.234 1.00 95.94 290 ALA A CA 1
ATOM 2221 C C . ALA A 1 290 ? -0.236 -5.724 24.294 1.00 95.94 290 ALA A C 1
ATOM 2223 O O . ALA A 1 290 ? 0.049 -6.247 23.217 1.00 95.94 290 ALA A O 1
ATOM 2224 N N . LEU A 1 291 ? 0.328 -4.603 24.741 1.00 95.75 291 LEU A N 1
ATOM 2225 C CA . LEU A 1 291 ? 1.499 -3.973 24.132 1.00 95.75 291 LEU A CA 1
ATOM 2226 C C . LEU A 1 291 ? 2.777 -4.416 24.877 1.00 95.75 291 LEU A C 1
ATOM 2228 O O . LEU A 1 291 ? 2.680 -4.792 26.051 1.00 95.75 291 LEU A O 1
ATOM 2232 N N . PRO A 1 292 ? 3.964 -4.375 24.239 1.00 93.94 292 PRO A N 1
ATOM 2233 C CA . PRO A 1 292 ? 5.243 -4.654 24.900 1.00 93.94 292 PRO A CA 1
ATOM 2234 C C . PRO A 1 292 ? 5.467 -3.784 26.146 1.00 93.94 292 PRO A C 1
ATOM 2236 O O . PRO A 1 292 ? 5.118 -2.606 26.149 1.00 93.94 292 PRO A O 1
ATOM 2239 N N . SER A 1 293 ? 6.066 -4.343 27.204 1.00 91.69 293 SER A N 1
ATOM 2240 C CA . SER A 1 293 ? 6.229 -3.644 28.493 1.00 91.69 293 SER A CA 1
ATOM 2241 C C . SER A 1 293 ? 7.152 -2.427 28.422 1.00 91.69 293 SER A C 1
ATOM 2243 O O . SER A 1 293 ? 6.894 -1.435 29.098 1.00 91.69 293 SER A O 1
ATOM 2245 N N . GLU A 1 294 ? 8.191 -2.507 27.588 1.00 89.19 294 GLU A N 1
ATOM 2246 C CA . GLU A 1 294 ? 9.206 -1.463 27.385 1.00 89.19 294 GLU A CA 1
ATOM 2247 C C . GLU A 1 294 ? 8.859 -0.501 26.239 1.00 89.19 294 GLU A C 1
ATOM 2249 O O . GLU A 1 294 ? 9.710 0.283 25.812 1.00 89.19 294 GLU A O 1
ATOM 2254 N N . LEU A 1 295 ? 7.636 -0.582 25.704 1.00 92.44 295 LEU A N 1
ATOM 2255 C CA . LEU A 1 295 ? 7.183 0.317 24.652 1.00 92.44 295 LEU A CA 1
ATOM 2256 C C . LEU A 1 295 ? 7.134 1.749 25.172 1.00 92.44 295 LEU A C 1
ATOM 2258 O O . LEU A 1 295 ? 6.559 1.991 26.227 1.00 92.44 295 LEU A O 1
ATOM 2262 N N . GLN A 1 296 ? 7.690 2.696 24.419 1.00 91.00 296 GLN A N 1
ATOM 2263 C CA . GLN A 1 296 ? 7.472 4.126 24.630 1.00 91.00 296 GLN A CA 1
ATOM 2264 C C . GLN A 1 296 ? 6.860 4.732 23.372 1.00 91.00 296 GLN A C 1
ATOM 2266 O O . GLN A 1 296 ? 7.277 4.427 22.251 1.00 91.00 296 GLN A O 1
ATOM 2271 N N . ILE A 1 297 ? 5.855 5.583 23.574 1.00 94.69 297 ILE A N 1
ATOM 2272 C CA . ILE A 1 297 ? 5.121 6.244 22.498 1.00 94.69 297 ILE A CA 1
ATOM 2273 C C . ILE A 1 297 ? 5.139 7.746 22.746 1.00 94.69 297 ILE A C 1
ATOM 2275 O O . ILE A 1 297 ? 4.641 8.204 23.778 1.00 94.69 297 ILE A O 1
ATOM 2279 N N . ALA A 1 298 ? 5.707 8.502 21.807 1.00 93.31 298 ALA A N 1
ATOM 2280 C CA . ALA A 1 298 ? 5.921 9.935 21.980 1.00 93.31 298 ALA A CA 1
ATOM 2281 C C . ALA A 1 298 ? 4.642 10.762 21.797 1.00 93.31 298 ALA A C 1
ATOM 2283 O O . ALA A 1 298 ? 4.483 11.776 22.474 1.00 93.31 298 ALA A O 1
ATOM 2284 N N . GLN A 1 299 ? 3.742 10.355 20.895 1.00 95.38 299 GLN A N 1
ATOM 2285 C CA . GLN A 1 299 ? 2.549 11.138 20.569 1.00 95.38 299 GLN A CA 1
ATOM 2286 C C . GLN A 1 299 ? 1.263 10.426 20.983 1.00 95.38 299 GLN A C 1
ATOM 2288 O O . GLN A 1 299 ? 0.625 10.824 21.958 1.00 95.38 299 GLN A O 1
ATOM 2293 N N . TRP A 1 300 ? 0.860 9.382 20.259 1.00 97.31 300 TRP A N 1
ATOM 2294 C CA . TRP A 1 300 ? -0.448 8.761 20.459 1.00 97.31 300 TRP A CA 1
ATOM 2295 C C . TRP A 1 300 ? -0.470 7.280 20.085 1.00 97.31 300 TRP A C 1
ATOM 2297 O O . TRP A 1 300 ? 0.324 6.805 19.268 1.00 97.31 300 TRP A O 1
ATOM 2307 N N . VAL A 1 301 ? -1.425 6.565 20.682 1.00 97.75 301 VAL A N 1
ATOM 2308 C CA . VAL A 1 301 ? -1.718 5.159 20.398 1.00 97.75 301 VAL A CA 1
ATOM 2309 C C . VAL A 1 301 ? -3.194 4.974 20.071 1.00 97.75 301 VAL A C 1
ATOM 2311 O O . VAL A 1 301 ? -4.044 5.410 20.841 1.00 97.75 301 VAL A O 1
ATOM 2314 N N . ASP A 1 302 ? -3.514 4.317 18.959 1.00 98.69 302 ASP A N 1
ATOM 2315 C CA . ASP A 1 302 ? -4.881 3.888 18.653 1.00 98.69 302 ASP A CA 1
ATOM 2316 C C . ASP A 1 302 ? -5.054 2.393 18.908 1.00 98.69 302 ASP A C 1
ATOM 2318 O O . ASP A 1 302 ? -4.334 1.560 18.355 1.00 98.69 302 ASP A O 1
ATOM 2322 N N . ILE A 1 303 ? -6.017 2.066 19.768 1.00 97.94 303 ILE A N 1
ATOM 2323 C CA . ILE A 1 303 ? -6.316 0.700 20.212 1.00 97.94 303 ILE A CA 1
ATOM 2324 C C . ILE A 1 303 ? -7.777 0.304 19.957 1.00 97.94 303 ILE A C 1
ATOM 2326 O O . ILE A 1 303 ? -8.241 -0.703 20.507 1.00 97.94 303 ILE A O 1
ATOM 2330 N N . GLY A 1 304 ? -8.519 1.086 19.165 1.00 98.00 304 GLY A N 1
ATOM 2331 C CA . GLY A 1 304 ? -9.924 0.814 18.863 1.00 98.00 304 GLY A CA 1
ATOM 2332 C C . GLY A 1 304 ? -10.115 -0.585 18.279 1.00 98.00 304 GLY A C 1
ATOM 2333 O O . GLY A 1 304 ? -9.351 -1.016 17.424 1.00 98.00 304 GLY A O 1
ATOM 2334 N N . GLY A 1 305 ? -11.095 -1.348 18.762 1.00 96.62 305 GLY A N 1
ATOM 2335 C CA . GLY A 1 305 ? -11.337 -2.710 18.265 1.00 96.62 305 GLY A CA 1
ATOM 2336 C C . GLY A 1 305 ? -10.274 -3.760 18.637 1.00 96.62 305 GLY A C 1
ATOM 2337 O O . GLY A 1 305 ? -10.305 -4.861 18.092 1.00 96.62 305 GLY A O 1
ATOM 2338 N N . THR A 1 306 ? -9.354 -3.469 19.566 1.00 97.94 306 THR A N 1
ATOM 2339 C CA . THR A 1 306 ? -8.396 -4.458 20.104 1.00 97.94 306 THR A CA 1
ATOM 2340 C C . THR A 1 306 ? -8.909 -5.157 21.373 1.00 97.94 306 THR A C 1
ATOM 2342 O O . THR A 1 306 ? -9.894 -4.753 22.005 1.00 97.94 306 THR A O 1
ATOM 2345 N N . ALA A 1 307 ? -8.210 -6.210 21.806 1.00 97.12 307 ALA A N 1
ATOM 2346 C CA . ALA A 1 307 ? -8.441 -6.853 23.099 1.00 97.12 307 ALA A CA 1
ATOM 2347 C C . ALA A 1 307 ? -7.661 -6.193 24.256 1.00 97.12 307 ALA A C 1
ATOM 2349 O O . ALA A 1 307 ? -7.751 -6.669 25.389 1.00 97.12 307 ALA A O 1
ATOM 2350 N N . ILE A 1 308 ? -6.941 -5.091 24.008 1.00 97.12 308 ILE A N 1
ATOM 2351 C CA . ILE A 1 308 ? -6.157 -4.372 25.019 1.00 97.12 308 ILE A CA 1
ATOM 2352 C C . ILE A 1 308 ? -7.086 -3.841 26.122 1.00 97.12 308 ILE A C 1
ATOM 2354 O O . ILE A 1 308 ? -8.186 -3.338 25.869 1.00 97.12 308 ILE A O 1
ATOM 2358 N N . ARG A 1 309 ? -6.661 -4.006 27.381 1.00 95.19 309 ARG A N 1
ATOM 2359 C CA . ARG A 1 309 ? -7.423 -3.594 28.579 1.00 95.19 309 ARG A CA 1
ATOM 2360 C C . ARG A 1 309 ? -6.717 -2.554 29.439 1.00 95.19 309 ARG A C 1
ATOM 2362 O O . ARG A 1 309 ? -7.375 -1.909 30.244 1.00 95.19 309 ARG A O 1
ATOM 2369 N N . ALA A 1 310 ? -5.414 -2.387 29.261 1.00 95.44 310 ALA A N 1
ATOM 2370 C CA . ALA A 1 310 ? -4.612 -1.357 29.899 1.00 95.44 310 ALA A CA 1
ATOM 2371 C C . ALA A 1 310 ? -3.349 -1.122 29.065 1.00 95.44 310 ALA A C 1
ATOM 2373 O O . ALA A 1 310 ? -2.919 -2.008 28.322 1.00 95.44 310 ALA A O 1
ATOM 2374 N N . LEU A 1 311 ? -2.757 0.059 29.212 1.00 95.56 311 LEU A N 1
ATOM 2375 C CA . LEU A 1 311 ? -1.442 0.363 28.661 1.00 95.56 311 LEU A CA 1
ATOM 2376 C C . LEU A 1 311 ? -0.330 -0.085 29.621 1.00 95.56 311 LEU A C 1
ATOM 2378 O O . LEU A 1 311 ? -0.547 -0.090 30.836 1.00 95.56 311 LEU A O 1
ATOM 2382 N N . PRO A 1 312 ? 0.860 -0.449 29.108 1.00 93.88 312 PRO A N 1
ATOM 2383 C CA . PRO A 1 312 ? 2.021 -0.685 29.954 1.00 93.88 312 PRO A CA 1
ATOM 2384 C C . PRO A 1 312 ? 2.427 0.606 30.693 1.00 93.88 312 PRO A C 1
ATOM 2386 O O . PRO A 1 312 ? 2.174 1.705 30.188 1.00 93.88 312 PRO A O 1
ATOM 2389 N N . PRO A 1 313 ? 3.088 0.505 31.866 1.00 91.19 313 PRO A N 1
ATOM 2390 C CA . PRO A 1 313 ? 3.439 1.665 32.687 1.00 91.19 313 PRO A CA 1
ATOM 2391 C C . PRO A 1 313 ? 4.136 2.788 31.909 1.00 91.19 313 PRO A C 1
ATOM 2393 O O . PRO A 1 313 ? 3.791 3.956 32.091 1.00 91.19 313 PRO A O 1
ATOM 2396 N N . ALA A 1 314 ? 5.033 2.423 30.987 1.00 90.06 314 ALA A N 1
ATOM 2397 C CA . ALA A 1 314 ? 5.826 3.339 30.172 1.00 90.06 314 ALA A CA 1
ATOM 2398 C C . ALA A 1 314 ? 5.007 4.257 29.237 1.00 90.06 314 ALA A C 1
ATOM 2400 O O . ALA A 1 314 ? 5.515 5.301 28.840 1.00 90.06 314 ALA A O 1
ATOM 2401 N N . VAL A 1 315 ? 3.744 3.925 28.928 1.00 91.69 315 VAL A N 1
ATOM 2402 C CA . VAL A 1 315 ? 2.872 4.719 28.027 1.00 91.69 315 VAL A CA 1
ATOM 2403 C C . VAL A 1 315 ? 1.542 5.119 28.665 1.00 91.69 315 VAL A C 1
ATOM 2405 O O . VAL A 1 315 ? 0.610 5.521 27.978 1.00 91.69 315 VAL A O 1
ATOM 2408 N N . THR A 1 316 ? 1.432 5.060 29.996 1.00 85.50 316 THR A N 1
ATOM 2409 C CA . THR A 1 316 ? 0.190 5.423 30.715 1.00 85.50 316 THR A CA 1
ATOM 2410 C C . THR A 1 316 ? -0.240 6.882 30.472 1.00 85.50 316 THR A C 1
ATOM 2412 O O . THR A 1 316 ? -1.422 7.197 30.572 1.00 85.50 316 THR A O 1
ATOM 2415 N N . GLY A 1 317 ? 0.704 7.776 30.150 1.00 87.06 317 GLY A N 1
ATOM 2416 C CA . GLY A 1 317 ? 0.445 9.192 29.848 1.00 87.06 317 GLY A CA 1
ATOM 2417 C C . GLY A 1 317 ? 0.268 9.521 28.362 1.00 87.06 317 GLY A C 1
ATOM 2418 O O . GLY A 1 317 ? 0.072 10.686 28.028 1.00 87.06 317 GLY A O 1
ATOM 2419 N N . THR A 1 318 ? 0.364 8.533 27.473 1.00 94.06 318 THR A N 1
ATOM 2420 C CA . THR A 1 318 ? 0.235 8.729 26.025 1.00 94.06 318 THR A CA 1
ATOM 2421 C C . THR A 1 318 ? -1.223 9.003 25.648 1.00 94.06 318 THR A C 1
ATOM 2423 O O . THR A 1 318 ? -2.140 8.398 26.210 1.00 94.06 318 THR A O 1
ATOM 2426 N N . ALA A 1 319 ? -1.451 9.891 24.674 1.00 97.25 319 ALA A N 1
ATOM 2427 C CA . ALA A 1 319 ? -2.790 10.152 24.157 1.00 97.25 319 ALA A CA 1
ATOM 2428 C C . ALA A 1 319 ? -3.382 8.875 23.538 1.00 97.25 319 ALA A C 1
ATOM 2430 O O . ALA A 1 319 ? -2.770 8.242 22.673 1.00 97.25 319 ALA A O 1
ATOM 2431 N N . VAL A 1 320 ? -4.576 8.491 23.989 1.00 98.06 320 VAL A N 1
ATOM 2432 C CA . VAL A 1 320 ? -5.263 7.284 23.517 1.00 98.06 320 VAL A CA 1
ATOM 2433 C C . VAL A 1 320 ? -6.297 7.666 22.479 1.00 98.06 320 VAL A C 1
ATOM 2435 O O . VAL A 1 320 ? -7.132 8.540 22.712 1.00 98.06 320 VAL A O 1
ATOM 2438 N N . ARG A 1 321 ? -6.266 6.970 21.349 1.00 98.50 321 ARG A N 1
ATOM 2439 C CA . ARG A 1 321 ? -7.261 7.058 20.292 1.00 98.50 321 ARG A CA 1
ATOM 2440 C C . ARG A 1 321 ? -8.090 5.784 20.197 1.00 98.50 321 ARG A C 1
ATOM 2442 O O . ARG A 1 321 ? -7.669 4.701 20.613 1.00 98.50 321 ARG A O 1
ATOM 2449 N N . TRP A 1 322 ? -9.294 5.953 19.673 1.00 98.25 322 TRP A N 1
ATOM 2450 C CA . TRP A 1 322 ? -10.229 4.889 19.356 1.00 98.25 322 TRP A CA 1
ATOM 2451 C C . TRP A 1 322 ? -10.787 5.130 17.954 1.00 98.25 322 TRP A C 1
ATOM 2453 O O . TRP A 1 322 ? -11.655 5.985 17.769 1.00 98.25 322 TRP A O 1
ATOM 2463 N N . HIS A 1 323 ? -10.272 4.399 16.964 1.00 96.06 323 HIS A N 1
ATOM 2464 C CA . HIS A 1 323 ? -10.657 4.550 15.554 1.00 96.06 323 HIS A CA 1
ATOM 2465 C C . HIS A 1 323 ? -10.493 5.994 15.037 1.00 96.06 323 HIS A C 1
ATOM 2467 O O . HIS A 1 323 ? -11.398 6.569 14.432 1.00 96.06 323 HIS A O 1
ATOM 2473 N N . GLY A 1 324 ? -9.337 6.595 15.313 1.00 97.19 324 GLY A N 1
ATOM 2474 C CA . GLY A 1 324 ? -8.929 7.938 14.904 1.00 97.19 324 GLY A CA 1
ATOM 2475 C C . GLY A 1 324 ? -9.328 9.056 15.870 1.00 97.19 324 GLY A C 1
ATOM 2476 O O . GLY A 1 324 ? -8.852 10.180 15.720 1.00 97.19 324 GLY A O 1
ATOM 2477 N N . VAL A 1 325 ? -10.162 8.772 16.873 1.00 98.12 325 VAL A N 1
ATOM 2478 C CA . VAL A 1 325 ? -10.702 9.776 17.803 1.00 98.12 325 VAL A CA 1
ATOM 2479 C C . VAL A 1 325 ? -9.940 9.735 19.120 1.00 98.12 325 VAL A C 1
ATOM 2481 O O . VAL A 1 325 ? -9.912 8.695 19.770 1.00 98.12 325 VAL A O 1
ATOM 2484 N N . GLU A 1 326 ? -9.347 10.851 19.550 1.00 98.25 326 GLU A N 1
ATOM 2485 C CA . GLU A 1 326 ? -8.742 10.943 20.884 1.00 98.25 326 GLU A CA 1
ATOM 2486 C C . GLU A 1 326 ? -9.818 10.859 21.970 1.00 98.25 326 GLU A C 1
ATOM 2488 O O . GLU A 1 326 ? -10.811 11.588 21.942 1.00 98.25 326 GLU A O 1
ATOM 2493 N N . VAL A 1 327 ? -9.624 9.953 22.929 1.00 97.94 327 VAL A N 1
ATOM 2494 C CA . VAL A 1 327 ? -10.590 9.684 23.991 1.00 97.94 327 VAL A CA 1
ATOM 2495 C C . VAL A 1 327 ? -9.924 9.638 25.361 1.00 97.94 327 VAL A C 1
ATOM 2497 O O . VAL A 1 327 ? -8.788 9.182 25.502 1.00 97.94 327 VAL A O 1
ATOM 2500 N N . PRO A 1 328 ? -10.642 10.029 26.427 1.00 95.56 328 PRO A N 1
ATOM 2501 C CA . PRO A 1 328 ? -10.149 9.831 27.781 1.00 95.56 328 PRO A CA 1
ATOM 2502 C C . PRO A 1 328 ? -9.882 8.346 28.069 1.00 95.56 328 PRO A C 1
ATOM 2504 O O . PRO A 1 328 ? -10.703 7.493 27.730 1.00 95.56 328 PRO A O 1
ATOM 2507 N N . GLY A 1 329 ? -8.810 8.028 28.804 1.00 94.62 329 GLY A N 1
ATOM 2508 C CA . GLY A 1 329 ? -8.451 6.638 29.135 1.00 94.62 329 GLY A CA 1
ATOM 2509 C C . GLY A 1 329 ? -9.585 5.832 29.788 1.00 94.62 329 GLY A C 1
ATOM 2510 O O . GLY A 1 329 ? -9.737 4.644 29.516 1.00 94.62 329 GLY A O 1
ATOM 2511 N N . ARG A 1 330 ? -10.467 6.481 30.568 1.00 95.12 330 ARG A N 1
ATOM 2512 C CA . ARG A 1 330 ? -11.677 5.838 31.124 1.00 95.12 330 ARG A CA 1
ATOM 2513 C C . ARG A 1 330 ? -12.603 5.265 30.040 1.00 95.12 330 ARG A C 1
ATOM 2515 O O . ARG A 1 330 ? -13.172 4.200 30.242 1.00 95.12 330 ARG A O 1
ATOM 2522 N N . VAL A 1 331 ? -12.742 5.950 28.901 1.00 97.06 331 VAL A N 1
ATOM 2523 C CA . VAL A 1 331 ? -13.600 5.531 27.780 1.00 97.06 331 VAL A CA 1
ATOM 2524 C C . VAL A 1 331 ? -12.982 4.318 27.082 1.00 97.06 331 VAL A C 1
ATOM 2526 O O . VAL A 1 331 ? -13.679 3.346 26.784 1.00 97.06 331 VAL A O 1
ATOM 2529 N N . ALA A 1 332 ? -11.660 4.326 26.904 1.00 96.69 332 ALA A N 1
ATOM 2530 C CA . ALA A 1 332 ? -10.930 3.214 26.308 1.00 96.69 332 ALA A CA 1
ATOM 2531 C C . ALA A 1 332 ? -10.927 1.958 27.208 1.00 96.69 332 ALA A C 1
ATOM 2533 O O . ALA A 1 332 ? -11.324 0.876 26.767 1.00 96.69 332 ALA A O 1
ATOM 2534 N N . PHE A 1 333 ? -10.543 2.090 28.482 1.00 96.56 333 PHE A N 1
ATOM 2535 C CA . PHE A 1 333 ? -10.220 0.952 29.358 1.00 96.56 333 PHE A CA 1
ATOM 2536 C C . PHE A 1 333 ? -11.310 0.576 30.368 1.00 96.56 333 PHE A C 1
ATOM 2538 O O . PHE A 1 333 ? -11.351 -0.564 30.832 1.00 96.56 333 PHE A O 1
ATOM 2545 N N . HIS A 1 334 ? -12.227 1.491 30.688 1.00 96.38 334 HIS A N 1
ATOM 2546 C CA . HIS A 1 334 ? -13.276 1.279 31.691 1.00 96.38 334 HIS A CA 1
ATOM 2547 C C . HIS A 1 334 ? -14.680 1.541 31.121 1.00 96.38 334 HIS A C 1
ATOM 2549 O O . HIS A 1 334 ? -15.436 2.347 31.673 1.00 96.38 334 HIS A O 1
ATOM 2555 N N . PRO A 1 335 ? -15.083 0.832 30.045 1.00 96.00 335 PRO A N 1
ATOM 2556 C CA . PRO A 1 335 ? -16.357 1.065 29.365 1.00 96.00 335 PRO A CA 1
ATOM 2557 C C . PRO A 1 335 ? -17.578 0.886 30.273 1.00 96.00 335 PRO A C 1
ATOM 2559 O O . PRO A 1 335 ? -18.623 1.473 30.018 1.00 96.00 335 PRO A O 1
ATOM 2562 N N . THR A 1 336 ? -17.476 0.102 31.349 1.00 95.94 336 THR A N 1
ATOM 2563 C CA . THR A 1 336 ? -18.556 -0.114 32.328 1.00 95.94 336 THR A CA 1
ATOM 2564 C C . THR A 1 336 ? -18.861 1.113 33.187 1.00 95.94 336 THR A C 1
ATOM 2566 O O . THR A 1 336 ? -19.917 1.165 33.804 1.00 95.94 336 THR A O 1
ATOM 2569 N N . THR A 1 337 ? -17.966 2.104 33.216 1.00 96.69 337 THR A N 1
ATOM 2570 C CA . THR A 1 337 ? -18.151 3.363 33.960 1.00 96.69 337 THR A CA 1
ATOM 2571 C C . THR A 1 337 ? -18.907 4.428 33.170 1.00 96.69 337 THR A C 1
ATOM 2573 O O . THR A 1 337 ? -19.329 5.429 33.744 1.00 96.69 337 THR A O 1
ATOM 2576 N N . ILE A 1 338 ? -19.072 4.220 31.860 1.00 98.00 338 ILE A N 1
ATOM 2577 C CA . ILE A 1 338 ? -19.763 5.146 30.964 1.00 98.00 338 ILE A CA 1
ATOM 2578 C C . ILE A 1 338 ? -21.270 5.059 31.225 1.00 98.00 338 ILE A C 1
ATOM 2580 O O . ILE A 1 338 ? -21.842 3.971 31.122 1.00 98.00 338 ILE A O 1
ATOM 2584 N N . THR A 1 339 ? -21.909 6.192 31.514 1.00 97.25 339 THR A N 1
ATOM 2585 C CA . THR A 1 339 ? -23.368 6.281 31.708 1.00 97.25 339 THR A CA 1
ATOM 2586 C C . THR A 1 339 ? -24.059 6.952 30.524 1.00 97.25 339 THR A C 1
ATOM 2588 O O . THR A 1 339 ? -23.453 7.778 29.832 1.00 97.25 339 THR A O 1
ATOM 2591 N N . ALA A 1 340 ? -25.352 6.681 30.316 1.00 96.88 340 ALA A N 1
ATOM 2592 C CA . ALA A 1 340 ? -26.112 7.350 29.252 1.00 96.88 340 ALA A CA 1
ATOM 2593 C C . ALA A 1 340 ? -26.140 8.877 29.420 1.00 96.88 340 ALA A C 1
ATOM 2595 O O . ALA A 1 340 ? -26.041 9.609 28.439 1.00 96.88 340 ALA A O 1
ATOM 2596 N N . ALA A 1 341 ? -26.195 9.374 30.658 1.00 95.88 341 ALA A N 1
ATOM 2597 C CA . ALA A 1 341 ? -26.143 10.808 30.930 1.00 95.88 341 ALA A CA 1
ATOM 2598 C C . ALA A 1 341 ? -24.817 11.442 30.479 1.00 95.88 341 ALA A C 1
ATOM 2600 O O . ALA A 1 341 ? -24.817 12.551 29.953 1.00 95.88 341 ALA A O 1
ATOM 2601 N N . GLN A 1 342 ? -23.683 10.755 30.657 1.00 96.69 342 GLN A N 1
ATOM 2602 C CA . GLN A 1 342 ? -22.395 11.248 30.158 1.00 96.69 342 GLN A CA 1
ATOM 2603 C C . GLN A 1 342 ? -22.358 11.259 28.629 1.00 96.69 342 GLN A C 1
ATOM 2605 O O . GLN A 1 342 ? -21.873 12.221 28.050 1.00 96.69 342 GLN A O 1
ATOM 2610 N N . VAL A 1 343 ? -22.894 10.219 27.984 1.00 96.50 343 VAL A N 1
ATOM 2611 C CA . VAL A 1 343 ? -22.998 10.144 26.519 1.00 96.50 343 VAL A CA 1
ATOM 2612 C C . VAL A 1 343 ? -23.842 11.296 25.966 1.00 96.50 343 VAL A C 1
ATOM 2614 O O . VAL A 1 343 ? -23.427 11.972 25.030 1.00 96.50 343 VAL A O 1
ATOM 2617 N N . LEU A 1 344 ? -25.016 11.544 26.550 1.00 95.25 344 LEU A N 1
ATOM 2618 C CA . LEU A 1 344 ? -25.933 12.596 26.100 1.00 95.25 344 LEU A CA 1
ATOM 2619 C C . LEU A 1 344 ? -25.352 14.005 26.285 1.00 95.25 344 LEU A C 1
ATOM 2621 O O . LEU A 1 344 ? -25.607 14.872 25.456 1.00 95.25 344 LEU A O 1
ATOM 2625 N N . ASN A 1 345 ? -24.554 14.217 27.336 1.00 94.75 345 ASN A N 1
ATOM 2626 C CA . ASN A 1 345 ? -23.938 15.510 27.647 1.00 94.75 345 ASN A CA 1
ATOM 2627 C C . ASN A 1 345 ? -22.567 15.738 26.981 1.00 94.75 345 ASN A C 1
ATOM 2629 O O . ASN A 1 345 ? -22.013 16.829 27.114 1.00 94.75 345 ASN A O 1
ATOM 2633 N N . GLU A 1 346 ? -21.992 14.740 26.303 1.00 96.00 346 GLU A N 1
ATOM 2634 C CA . GLU A 1 346 ? -20.726 14.899 25.578 1.00 96.00 346 GLU A CA 1
ATOM 2635 C C . GLU A 1 346 ? -20.914 15.863 24.397 1.00 96.00 346 GLU A C 1
ATOM 2637 O O . GLU A 1 346 ? -21.840 15.713 23.606 1.00 96.00 346 GLU A O 1
ATOM 2642 N N . GLN A 1 347 ? -20.052 16.869 24.274 1.00 93.56 347 GLN A N 1
ATOM 2643 C CA . GLN A 1 347 ? -20.182 17.901 23.240 1.00 93.56 347 GLN A CA 1
ATOM 2644 C C . GLN A 1 347 ? -19.540 17.466 21.926 1.00 93.56 347 GLN A C 1
ATOM 2646 O O . GLN A 1 347 ? -20.007 17.833 20.849 1.00 93.56 347 GLN A O 1
ATOM 2651 N N . ASN A 1 348 ? -18.466 16.679 21.999 1.00 94.31 348 ASN A N 1
ATOM 2652 C CA . ASN A 1 348 ? -17.801 16.182 20.809 1.00 94.31 348 ASN A CA 1
ATOM 2653 C C . ASN A 1 348 ? -18.553 14.954 20.271 1.00 94.31 348 ASN A C 1
ATOM 2655 O O . ASN A 1 348 ? -18.492 13.873 20.858 1.00 94.31 348 ASN A O 1
ATOM 2659 N N . ALA A 1 349 ? -19.239 15.113 19.135 1.00 94.00 349 ALA A N 1
ATOM 2660 C CA . ALA A 1 349 ? -20.030 14.051 18.511 1.00 94.00 349 ALA A CA 1
ATOM 2661 C C . ALA A 1 349 ? -19.215 12.776 18.207 1.00 94.00 349 ALA A C 1
ATOM 2663 O O . ALA A 1 349 ? -19.728 11.670 18.385 1.00 94.00 349 ALA A O 1
ATOM 2664 N N . GLU A 1 350 ? -17.930 12.900 17.853 1.00 96.19 350 GLU A N 1
ATOM 2665 C CA . GLU A 1 350 ? -17.057 11.742 17.626 1.00 96.19 350 GLU A CA 1
ATOM 2666 C C . GLU A 1 350 ? -16.730 11.006 18.931 1.00 96.19 350 GLU A C 1
ATOM 2668 O O . GLU A 1 350 ? -16.780 9.776 18.983 1.00 96.19 350 GLU A O 1
ATOM 2673 N N . VAL A 1 351 ? -16.475 11.734 20.024 1.00 97.31 351 VAL A N 1
ATOM 2674 C CA . VAL A 1 351 ? -16.265 11.119 21.349 1.00 97.31 351 VAL A CA 1
ATOM 2675 C C . VAL A 1 351 ? -17.561 10.482 21.851 1.00 97.31 351 VAL A C 1
ATOM 2677 O O . VAL A 1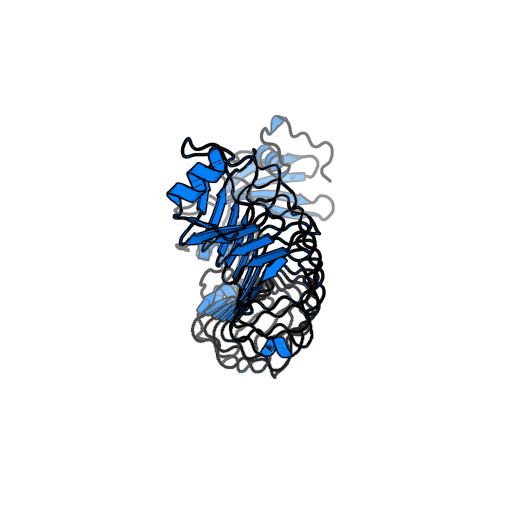 351 ? -17.527 9.359 22.353 1.00 97.31 351 VAL A O 1
ATOM 2680 N N . A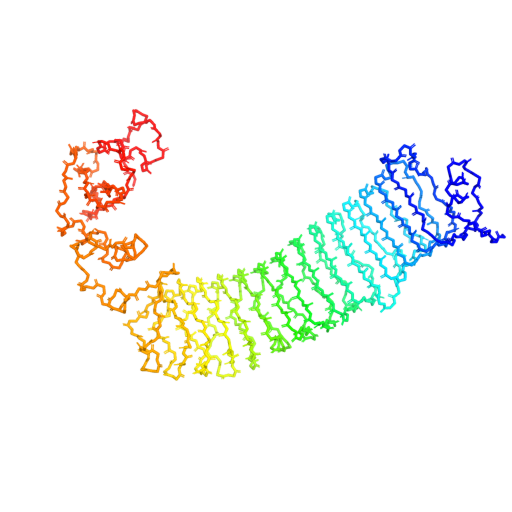RG A 1 352 ? -18.714 11.134 21.650 1.00 96.44 352 ARG A N 1
ATOM 2681 C CA . ARG A 1 352 ? -20.041 10.575 21.953 1.00 96.44 352 ARG A CA 1
ATOM 2682 C C . ARG A 1 352 ? -20.266 9.258 21.209 1.00 96.44 352 ARG A C 1
ATOM 2684 O O . ARG A 1 352 ? -20.712 8.287 21.823 1.00 96.44 352 ARG A O 1
ATOM 2691 N N . ARG A 1 353 ? -19.922 9.193 19.918 1.00 95.38 353 ARG A N 1
ATOM 2692 C CA . ARG A 1 353 ? -20.001 7.970 19.103 1.00 95.38 353 ARG A CA 1
ATOM 2693 C C . ARG A 1 353 ? -19.137 6.854 19.686 1.00 95.38 353 ARG A C 1
ATOM 2695 O O . ARG A 1 353 ? -19.625 5.734 19.835 1.00 95.38 353 ARG A O 1
ATOM 2702 N N . VAL A 1 354 ? -17.897 7.157 20.077 1.00 97.94 354 VAL A N 1
ATOM 2703 C CA . VAL A 1 354 ? -17.030 6.173 20.741 1.00 97.94 354 VAL A CA 1
ATOM 2704 C C . VAL A 1 354 ? -17.624 5.739 22.081 1.00 97.94 354 VAL A C 1
ATOM 2706 O O . VAL A 1 354 ? -17.676 4.549 22.372 1.00 97.94 354 VAL A O 1
ATOM 2709 N N . MET A 1 355 ? -18.123 6.663 22.903 1.00 97.94 355 MET A N 1
ATOM 2710 C CA . MET A 1 355 ? -18.740 6.314 24.185 1.00 97.94 355 MET A CA 1
ATOM 2711 C C . MET A 1 355 ? -19.963 5.407 24.008 1.00 97.94 355 MET A C 1
ATOM 2713 O O . MET A 1 355 ? -20.102 4.458 24.776 1.00 97.94 355 MET A O 1
ATOM 2717 N N . LEU A 1 356 ? -20.804 5.644 22.993 1.00 95.50 356 LEU A N 1
ATOM 2718 C CA . LEU A 1 356 ? -21.922 4.765 22.622 1.00 95.50 356 LEU A CA 1
ATOM 2719 C C . LEU A 1 356 ? -21.444 3.360 22.238 1.00 95.50 356 LEU A C 1
ATOM 2721 O O . LEU A 1 356 ? -21.987 2.372 22.732 1.00 95.50 356 LEU A O 1
ATOM 2725 N N . GLU A 1 357 ? -20.412 3.265 21.397 1.00 95.94 357 GLU A N 1
ATOM 2726 C CA . GLU A 1 357 ? -19.803 1.993 20.992 1.00 95.94 357 GLU A CA 1
ATOM 2727 C C . GLU A 1 357 ? -19.251 1.227 22.206 1.00 95.94 357 GLU A C 1
ATOM 2729 O O . GLU A 1 357 ? -19.546 0.047 22.397 1.00 95.94 357 GLU A O 1
ATOM 2734 N N . ARG A 1 358 ? -18.499 1.913 23.076 1.00 97.19 358 ARG A N 1
ATOM 2735 C CA . ARG A 1 358 ? -17.891 1.345 24.288 1.00 97.19 358 ARG A CA 1
ATOM 2736 C C . ARG A 1 358 ? -18.924 0.940 25.336 1.00 97.19 358 ARG A C 1
ATOM 2738 O O . ARG A 1 358 ? -18.765 -0.098 25.975 1.00 97.19 358 ARG A O 1
ATOM 2745 N N . MET A 1 359 ? -19.959 1.754 25.537 1.00 96.69 359 MET A N 1
ATOM 2746 C CA . MET A 1 359 ? -21.067 1.480 26.458 1.00 96.69 359 MET A CA 1
ATOM 2747 C C . MET A 1 359 ? -21.919 0.300 25.980 1.00 96.69 359 MET A C 1
ATOM 2749 O O . MET A 1 359 ? -22.394 -0.484 26.806 1.00 96.69 359 MET A O 1
ATOM 2753 N N . GLY A 1 360 ? -22.079 0.176 24.662 1.00 94.50 360 GLY A N 1
ATOM 2754 C CA . GLY A 1 360 ? -23.016 -0.729 24.020 1.00 94.50 360 GLY A CA 1
ATOM 2755 C C . GLY A 1 360 ? -24.410 -0.110 23.922 1.00 94.50 360 GLY A C 1
ATOM 2756 O O . GLY A 1 360 ? -24.943 0.441 24.890 1.00 94.50 360 GLY A O 1
ATOM 2757 N N . LEU A 1 361 ? -25.025 -0.242 22.744 1.00 92.00 361 LEU A N 1
ATOM 2758 C CA . LEU A 1 361 ? -26.321 0.365 22.433 1.00 92.00 361 LEU A CA 1
ATOM 2759 C C . LEU A 1 361 ? -27.439 -0.105 23.378 1.00 92.00 361 LEU A C 1
ATOM 2761 O O . LEU A 1 361 ? -28.259 0.699 23.806 1.00 92.00 361 LEU A O 1
ATOM 2765 N N . GLU A 1 362 ? -27.449 -1.385 23.753 1.00 92.06 362 GLU A N 1
ATOM 2766 C CA . GLU A 1 362 ? -28.446 -1.949 24.673 1.00 92.06 362 GLU A CA 1
ATOM 2767 C C . GLU A 1 362 ? -28.438 -1.265 26.041 1.00 92.06 362 GLU A C 1
ATOM 2769 O O . GLU A 1 362 ? -29.489 -0.830 26.520 1.00 92.06 362 GLU A O 1
ATOM 2774 N N . ARG A 1 363 ? -27.256 -1.114 26.653 1.00 94.62 363 ARG A N 1
ATOM 2775 C CA . ARG A 1 363 ? -27.127 -0.455 27.957 1.00 94.62 363 ARG A CA 1
ATOM 2776 C C . ARG A 1 363 ? -27.476 1.024 27.853 1.00 94.62 363 ARG A C 1
ATOM 2778 O O . ARG A 1 363 ? -28.180 1.544 28.715 1.00 94.62 363 ARG A O 1
ATOM 2785 N N . PHE A 1 364 ? -27.031 1.677 26.779 1.00 96.00 364 PHE A N 1
ATOM 2786 C CA . PHE A 1 364 ? -27.360 3.074 26.523 1.00 96.00 364 PHE A CA 1
ATOM 2787 C C . PHE A 1 364 ? -28.871 3.292 26.458 1.00 96.00 364 PHE A C 1
ATOM 2789 O O . PHE A 1 364 ? -29.390 4.114 27.204 1.00 96.00 364 PHE A O 1
ATOM 2796 N N . ILE A 1 365 ? -29.591 2.530 25.631 1.00 94.25 365 ILE A N 1
ATOM 2797 C CA . ILE A 1 365 ? -31.045 2.666 25.485 1.00 94.25 365 ILE A CA 1
ATOM 2798 C C . ILE A 1 365 ? -31.772 2.355 26.801 1.00 94.25 365 ILE A C 1
ATOM 2800 O O . ILE A 1 365 ? -32.732 3.041 27.139 1.00 94.25 365 ILE A O 1
ATOM 2804 N N . ALA A 1 366 ? -31.321 1.364 27.573 1.00 91.75 366 ALA A N 1
ATOM 2805 C CA . ALA A 1 366 ? -31.928 1.054 28.867 1.00 91.75 366 ALA A CA 1
ATOM 2806 C C . ALA A 1 366 ? -31.801 2.211 29.879 1.00 91.75 366 ALA A C 1
ATOM 2808 O O . ALA A 1 366 ? -32.746 2.489 30.617 1.00 91.75 366 ALA A O 1
ATOM 2809 N N . GLU A 1 367 ? -30.657 2.898 29.901 1.00 95.62 367 GLU A N 1
ATOM 2810 C CA . GLU A 1 367 ? -30.394 4.018 30.814 1.00 95.62 367 GLU A CA 1
ATOM 2811 C C . GLU A 1 367 ? -30.935 5.366 30.305 1.00 95.62 367 GLU A C 1
ATOM 2813 O O . GLU A 1 367 ? -31.328 6.207 31.110 1.00 95.62 367 GLU A O 1
ATOM 2818 N N . ALA A 1 368 ? -30.967 5.583 28.985 1.00 94.12 368 ALA A N 1
ATOM 2819 C CA . ALA A 1 368 ? -31.334 6.856 28.357 1.00 94.12 368 ALA A CA 1
ATOM 2820 C C . ALA A 1 368 ? -32.839 7.163 28.394 1.00 94.12 368 ALA A C 1
ATOM 2822 O O . ALA A 1 368 ? -33.236 8.257 28.002 1.00 94.12 368 ALA A O 1
ATOM 2823 N N . GLN A 1 369 ? -33.668 6.213 28.845 1.00 89.88 369 GLN A N 1
ATOM 2824 C CA . GLN A 1 369 ? -35.126 6.353 28.956 1.00 89.88 369 GLN A CA 1
ATOM 2825 C C . GLN A 1 369 ? -35.771 6.850 27.646 1.00 89.88 369 GLN A C 1
ATOM 2827 O O . GLN A 1 369 ? -36.334 7.945 27.598 1.00 89.88 369 GLN A O 1
ATOM 2832 N N . PRO A 1 370 ? -35.692 6.063 26.556 1.00 95.50 370 PRO A N 1
ATOM 2833 C CA . PRO A 1 370 ? -36.212 6.464 25.259 1.00 95.50 370 PRO A CA 1
ATOM 2834 C C . PRO A 1 370 ? -37.721 6.697 25.303 1.00 95.50 370 PRO A C 1
ATOM 2836 O O . PRO A 1 370 ? -38.476 5.984 25.970 1.00 95.50 370 PRO A O 1
ATOM 2839 N N . THR A 1 371 ? -38.169 7.629 24.473 1.00 96.31 371 THR A N 1
ATOM 2840 C CA . THR A 1 371 ? -39.583 7.747 24.115 1.00 96.31 371 THR A CA 1
ATOM 2841 C C . THR A 1 371 ? -39.964 6.631 23.143 1.00 96.31 371 THR A C 1
ATOM 2843 O O . THR A 1 371 ? -39.191 6.282 22.248 1.00 96.31 371 THR A O 1
ATOM 2846 N N . VAL A 1 372 ? -41.147 6.042 23.318 1.00 97.12 372 VAL A N 1
ATOM 2847 C CA . VAL A 1 372 ? -41.704 5.081 22.357 1.00 97.12 372 VAL A CA 1
ATOM 2848 C C . VAL A 1 372 ? -42.480 5.877 21.315 1.00 97.12 372 VAL A C 1
ATOM 2850 O O . VAL A 1 372 ? -43.485 6.496 21.656 1.00 97.12 372 VAL A O 1
ATOM 2853 N N . ARG A 1 373 ? -42.002 5.881 20.069 1.00 96.88 373 ARG A N 1
ATOM 2854 C CA . ARG A 1 373 ? -42.691 6.517 18.937 1.00 96.88 373 ARG A CA 1
ATOM 2855 C C . ARG A 1 373 ? -43.857 5.682 18.437 1.00 96.88 373 ARG A C 1
ATOM 2857 O O . ARG A 1 373 ? -44.914 6.224 18.149 1.00 96.88 373 ARG A O 1
ATOM 2864 N N . ASP A 1 374 ? -43.637 4.376 18.342 1.00 97.94 374 ASP A N 1
ATOM 2865 C CA . ASP A 1 374 ? -44.614 3.434 17.818 1.00 97.94 374 ASP A CA 1
ATOM 2866 C C . ASP A 1 374 ? -44.431 2.050 18.443 1.00 97.94 374 ASP A C 1
ATOM 2868 O O . ASP A 1 374 ? -43.370 1.710 18.984 1.00 97.94 374 ASP A O 1
ATOM 2872 N N . THR A 1 375 ? -45.492 1.255 18.418 1.00 96.88 375 THR A N 1
ATOM 2873 C CA . THR A 1 375 ? -45.491 -0.141 18.846 1.00 96.88 375 THR A CA 1
ATOM 2874 C C . THR A 1 375 ? -46.473 -0.911 17.991 1.00 96.88 375 THR A C 1
ATOM 2876 O O . THR A 1 375 ? -47.652 -0.571 17.932 1.00 96.88 375 THR A O 1
ATOM 2879 N N . ASP A 1 376 ? -46.003 -2.004 17.406 1.00 95.06 376 ASP A N 1
ATOM 2880 C CA . ASP A 1 376 ? -46.848 -2.915 16.654 1.00 95.06 376 ASP A CA 1
ATOM 2881 C C . ASP A 1 376 ? -46.480 -4.378 16.932 1.00 95.06 376 ASP A C 1
ATOM 2883 O O . ASP A 1 376 ? -45.740 -4.719 17.870 1.00 95.06 376 ASP A O 1
ATOM 2887 N N . ARG A 1 377 ? -47.078 -5.267 16.143 1.00 90.44 377 ARG A N 1
ATOM 2888 C CA . ARG A 1 377 ? -46.796 -6.692 16.169 1.00 90.44 377 ARG A CA 1
ATOM 2889 C C . ARG A 1 377 ? -46.797 -7.236 14.751 1.00 90.44 377 ARG A C 1
ATOM 2891 O O . ARG A 1 377 ? -47.744 -6.993 14.009 1.00 90.44 377 ARG A O 1
ATOM 2898 N N . ASP A 1 378 ? -45.782 -8.022 14.429 1.00 84.62 378 ASP A N 1
ATOM 2899 C CA . ASP A 1 378 ? -45.711 -8.817 13.208 1.00 84.62 378 ASP A CA 1
ATOM 2900 C C . ASP A 1 378 ? -45.691 -10.324 13.533 1.00 84.62 378 ASP A C 1
ATOM 2902 O O . ASP A 1 378 ? -45.995 -10.752 14.655 1.00 84.62 378 ASP A O 1
ATOM 2906 N N . HIS A 1 379 ? -45.362 -11.141 12.531 1.00 79.50 379 HIS A N 1
ATOM 2907 C CA . HIS A 1 379 ? -45.217 -12.588 12.684 1.00 79.50 379 HIS A CA 1
ATOM 2908 C C . HIS A 1 379 ? -44.035 -12.984 13.591 1.00 79.50 379 HIS A C 1
ATOM 2910 O O . HIS A 1 379 ? -44.101 -14.034 14.232 1.00 79.50 379 HIS A O 1
ATOM 2916 N N . GLY A 1 380 ? -42.986 -12.158 13.674 1.00 77.31 380 GLY A N 1
ATOM 2917 C CA . GLY A 1 380 ? -41.809 -12.367 14.522 1.00 77.31 380 GLY A CA 1
ATOM 2918 C C . GLY A 1 380 ? -42.021 -11.946 15.980 1.00 77.31 380 GLY A C 1
ATOM 2919 O O . GLY A 1 380 ? -41.383 -12.487 16.883 1.00 77.31 380 GLY A O 1
ATOM 2920 N N . GLY A 1 381 ? -42.964 -11.041 16.253 1.00 86.06 381 GLY A N 1
ATOM 2921 C CA . GLY A 1 381 ? -43.371 -10.675 17.606 1.00 86.06 381 GLY A CA 1
ATOM 2922 C C . GLY A 1 381 ? -43.696 -9.195 17.773 1.00 86.06 381 GLY A C 1
ATOM 2923 O O . GLY A 1 381 ? -44.047 -8.491 16.833 1.00 86.06 381 GLY A O 1
ATOM 2924 N N . SER A 1 382 ? -43.644 -8.721 19.019 1.00 91.12 382 SER A N 1
ATOM 2925 C CA . SER A 1 382 ? -43.858 -7.304 19.332 1.00 91.12 382 SER A CA 1
ATOM 2926 C C . SER A 1 382 ? -42.621 -6.481 18.997 1.00 91.12 382 SER A C 1
ATOM 2928 O O . SER A 1 382 ? -41.518 -6.826 19.432 1.00 91.12 382 SER A O 1
ATOM 2930 N N . ARG A 1 383 ? -42.825 -5.360 18.304 1.00 95.06 383 ARG A N 1
ATOM 2931 C CA . ARG A 1 383 ? -41.770 -4.405 17.955 1.00 95.06 383 ARG A CA 1
ATOM 2932 C C . ARG A 1 383 ? -42.049 -3.058 18.599 1.00 95.06 383 ARG A C 1
ATOM 2934 O O . ARG A 1 383 ? -43.199 -2.698 18.842 1.00 95.06 383 ARG A O 1
ATOM 2941 N N . ARG A 1 384 ? -40.990 -2.310 18.903 1.00 96.88 384 ARG A N 1
ATOM 2942 C CA . ARG A 1 384 ? -41.094 -0.948 19.448 1.00 96.88 384 ARG A CA 1
ATOM 2943 C C . ARG A 1 384 ? -40.133 -0.032 18.718 1.00 96.88 384 ARG A C 1
ATOM 2945 O O . ARG A 1 384 ? -38.952 -0.352 18.612 1.00 96.88 384 ARG A O 1
ATOM 2952 N N . LEU A 1 385 ? -40.618 1.115 18.262 1.00 98.00 385 LEU A N 1
ATOM 2953 C CA . LEU A 1 385 ? -39.775 2.164 17.708 1.00 98.00 385 LEU A CA 1
ATOM 2954 C C . LEU A 1 385 ? -39.403 3.118 18.841 1.00 98.00 385 LEU A C 1
ATOM 2956 O O . LEU A 1 385 ? -40.260 3.788 19.416 1.00 98.00 385 LEU A O 1
ATOM 2960 N N . LEU A 1 386 ? -38.126 3.141 19.198 1.00 97.62 386 LEU A N 1
ATOM 2961 C CA . LEU A 1 386 ? -37.592 3.898 20.323 1.00 97.62 386 LEU A CA 1
ATOM 2962 C C . LEU A 1 386 ? -36.817 5.107 19.805 1.00 97.62 386 LEU A C 1
ATOM 2964 O O . LEU A 1 386 ? -36.014 4.970 18.885 1.00 97.62 386 LEU A O 1
ATOM 2968 N N . GLN A 1 387 ? -37.012 6.268 20.425 1.00 97.00 387 GLN A N 1
ATOM 2969 C CA . GLN A 1 387 ? -36.254 7.484 20.146 1.00 97.00 387 GLN A CA 1
ATOM 2970 C C . GLN A 1 387 ? -35.596 8.013 21.421 1.00 97.00 387 GLN A C 1
ATOM 2972 O O . GLN A 1 387 ? -36.271 8.259 22.424 1.00 97.00 387 GLN A O 1
ATOM 2977 N N . VAL A 1 388 ? -34.297 8.294 21.331 1.00 96.38 388 VAL A N 1
ATOM 2978 C CA . VAL A 1 388 ? -33.545 9.094 22.302 1.00 96.38 388 VAL A CA 1
ATOM 2979 C C . VAL A 1 388 ? -33.206 10.442 21.669 1.00 96.38 388 VAL A C 1
ATOM 2981 O O . VAL A 1 388 ? -32.637 10.498 20.579 1.00 96.38 388 VAL A O 1
ATOM 2984 N N . ALA A 1 389 ? -33.577 11.537 22.332 1.00 93.00 389 ALA A N 1
ATOM 2985 C CA . ALA A 1 389 ? -33.183 12.875 21.904 1.00 93.00 389 ALA A CA 1
ATOM 2986 C C . ALA A 1 389 ? -31.701 13.114 22.223 1.00 93.00 389 ALA A C 1
ATOM 2988 O O . ALA A 1 389 ? -31.248 12.783 23.318 1.00 93.00 389 ALA A O 1
ATOM 2989 N N . ILE A 1 390 ? -30.966 13.698 21.279 1.00 90.50 390 ILE A N 1
ATOM 2990 C CA . ILE A 1 390 ? -29.577 14.119 21.461 1.00 90.50 390 ILE A CA 1
ATOM 2991 C C . ILE A 1 390 ? -29.543 15.628 21.239 1.00 90.50 390 ILE A C 1
ATOM 2993 O O . ILE A 1 390 ? -30.080 16.127 20.253 1.00 90.50 390 ILE A O 1
ATOM 2997 N N . THR A 1 391 ? -28.985 16.362 22.196 1.00 85.44 391 THR A N 1
ATOM 2998 C CA . THR A 1 391 ? -28.872 17.819 22.096 1.00 85.44 391 THR A CA 1
ATOM 2999 C C . THR A 1 391 ? -27.865 18.181 21.007 1.00 85.44 391 THR A C 1
ATOM 3001 O O . THR A 1 391 ? -26.779 17.602 20.966 1.00 85.44 391 THR A O 1
ATOM 3004 N N . ASP A 1 392 ? -28.232 19.139 20.153 1.00 84.50 392 ASP A N 1
ATOM 3005 C CA . ASP A 1 392 ? -27.418 19.642 19.036 1.00 84.50 392 ASP A CA 1
ATOM 3006 C C . ASP A 1 392 ? -27.003 18.572 18.005 1.00 84.50 392 ASP A C 1
ATOM 3008 O O . ASP A 1 392 ? -26.015 18.740 17.292 1.00 84.50 392 ASP A O 1
ATOM 3012 N N . ASP A 1 393 ? -27.763 17.477 17.907 1.00 87.06 393 ASP A N 1
ATOM 3013 C CA . ASP A 1 393 ? -27.525 16.380 16.962 1.00 87.06 393 ASP A CA 1
ATOM 3014 C C . ASP A 1 393 ? -28.854 15.735 16.516 1.00 87.06 393 ASP A C 1
ATOM 3016 O O . ASP A 1 393 ? -29.928 16.026 17.056 1.00 87.06 393 ASP A O 1
ATOM 3020 N N . GLU A 1 394 ? -28.806 14.848 15.522 1.00 91.19 394 GLU A N 1
ATOM 3021 C CA . GLU A 1 394 ? -29.974 14.056 15.141 1.00 91.19 394 GLU A CA 1
ATOM 3022 C C . GLU A 1 394 ? -30.394 13.093 16.271 1.00 91.19 394 GLU A C 1
ATOM 3024 O O . GLU A 1 394 ? -29.550 12.517 16.965 1.00 91.19 394 GLU A O 1
ATOM 3029 N N . PRO A 1 395 ? -31.705 12.874 16.489 1.00 93.44 395 PRO A N 1
ATOM 3030 C CA . PRO A 1 395 ? -32.149 11.926 17.497 1.00 93.44 395 PRO A CA 1
ATOM 3031 C C . PRO A 1 395 ? -31.771 10.498 17.096 1.00 93.44 395 PRO A C 1
ATOM 3033 O O . PRO A 1 395 ? -31.944 10.084 15.950 1.00 93.44 395 PRO A O 1
ATOM 3036 N N . LEU A 1 396 ? -31.347 9.697 18.070 1.00 94.88 396 LEU A N 1
ATOM 3037 C CA . LEU A 1 396 ? -31.105 8.280 17.848 1.00 94.88 396 LEU A CA 1
ATOM 3038 C C . LEU A 1 396 ? -32.440 7.535 17.822 1.00 94.88 396 LEU A C 1
ATOM 3040 O O . LEU A 1 396 ? -33.137 7.470 18.837 1.00 94.88 396 LEU A O 1
ATOM 3044 N N . VAL A 1 397 ? -32.773 6.939 16.677 1.00 97.19 397 VAL A N 1
ATOM 3045 C CA . VAL A 1 397 ? -33.965 6.100 16.514 1.00 97.19 397 VAL A CA 1
ATOM 3046 C C . VAL A 1 397 ? -33.550 4.647 16.311 1.00 97.19 397 VAL A C 1
ATOM 3048 O O . VAL A 1 397 ? -32.659 4.337 15.519 1.00 97.19 397 VAL A O 1
ATOM 3051 N N . THR A 1 398 ? -34.186 3.746 17.058 1.00 97.12 398 THR A N 1
ATOM 3052 C CA . THR A 1 398 ? -33.913 2.307 17.006 1.00 97.12 398 THR A CA 1
ATOM 3053 C C . THR A 1 398 ? -35.206 1.509 16.955 1.00 97.12 398 THR A C 1
ATOM 3055 O O . THR A 1 398 ? -36.145 1.782 17.703 1.00 97.12 398 THR A O 1
ATOM 3058 N N . LEU A 1 399 ? -35.250 0.503 16.087 1.00 97.00 399 LEU A N 1
ATOM 3059 C CA . LEU A 1 399 ? -36.273 -0.527 16.113 1.00 97.00 399 LEU A CA 1
ATOM 3060 C C . LEU A 1 399 ? -35.829 -1.624 17.085 1.00 97.00 399 LEU A C 1
ATOM 3062 O O . LEU A 1 399 ? -34.802 -2.272 16.884 1.00 97.00 399 LEU A O 1
ATOM 3066 N N . GLN A 1 400 ? -36.601 -1.816 18.150 1.00 95.50 400 GLN A N 1
ATOM 3067 C CA . GLN A 1 400 ? -36.457 -2.938 19.064 1.00 95.50 400 GLN A CA 1
ATOM 3068 C C . GLN A 1 400 ? -37.296 -4.106 18.550 1.00 95.50 400 GLN A C 1
ATOM 3070 O O . GLN A 1 400 ? -38.524 -4.007 18.508 1.00 95.50 400 GLN A O 1
ATOM 3075 N N . VAL A 1 401 ? -36.633 -5.210 18.211 1.00 92.62 401 VAL A N 1
ATOM 3076 C CA . VAL A 1 401 ? -37.268 -6.472 17.808 1.00 92.62 401 VAL A CA 1
ATOM 3077 C C . VAL A 1 401 ? -36.841 -7.602 18.738 1.00 92.62 401 VAL A C 1
ATOM 3079 O O . VAL A 1 401 ? -35.815 -7.517 19.420 1.00 92.62 401 VAL A O 1
ATOM 3082 N N . ARG A 1 402 ? -37.640 -8.665 18.788 1.00 88.44 402 ARG A N 1
ATOM 3083 C CA . ARG A 1 402 ? -37.310 -9.897 19.502 1.00 88.44 402 ARG A CA 1
ATOM 3084 C C . ARG A 1 402 ? -37.132 -11.007 18.480 1.00 88.44 402 ARG A C 1
ATOM 3086 O O . ARG A 1 402 ? -38.036 -11.242 17.693 1.00 88.44 402 ARG A O 1
ATOM 3093 N N . ASP A 1 403 ? -36.005 -11.701 18.538 1.00 84.00 403 ASP A N 1
ATOM 3094 C CA . ASP A 1 403 ? -35.806 -12.922 17.766 1.00 84.00 403 ASP A CA 1
ATOM 3095 C C . ASP A 1 403 ? -36.755 -14.010 18.305 1.00 84.00 403 ASP A C 1
ATOM 3097 O O . ASP A 1 403 ? -36.676 -14.348 19.492 1.00 84.00 403 ASP A O 1
ATOM 3101 N N . PRO A 1 404 ? -37.671 -14.548 17.481 1.00 80.94 404 PRO A N 1
ATOM 3102 C CA . PRO A 1 404 ? -38.647 -15.542 17.917 1.00 80.94 404 PRO A CA 1
ATOM 3103 C C . PRO A 1 404 ? -38.018 -16.898 18.268 1.00 80.94 404 PRO A C 1
ATOM 3105 O O . PRO A 1 404 ? -38.594 -17.645 19.058 1.00 80.94 404 PRO A O 1
ATOM 3108 N N . SER A 1 405 ? -36.845 -17.218 17.718 1.00 82.69 405 SER A N 1
ATOM 3109 C CA . SER A 1 405 ? -36.156 -18.495 17.924 1.00 82.69 405 SER A CA 1
ATOM 3110 C C . SER A 1 405 ? -35.326 -18.516 19.209 1.00 82.69 405 SER A C 1
ATOM 3112 O O . SER A 1 405 ? -35.345 -19.502 19.947 1.00 82.69 405 SER A O 1
ATOM 3114 N N . THR A 1 406 ? -34.630 -17.417 19.515 1.00 84.44 406 THR A N 1
ATOM 3115 C CA . THR A 1 406 ? -33.756 -17.313 20.697 1.00 84.44 406 THR A CA 1
ATOM 3116 C C . THR A 1 406 ? -34.374 -16.505 21.835 1.00 84.44 406 THR A C 1
ATOM 3118 O O . THR A 1 406 ? -33.894 -16.545 22.969 1.00 84.44 406 THR A O 1
ATOM 3121 N N . GLY A 1 407 ? -35.420 -15.729 21.552 1.00 83.25 407 GLY A N 1
ATOM 3122 C CA . GLY A 1 407 ? -35.996 -14.759 22.475 1.00 83.25 407 GLY A CA 1
ATOM 3123 C C . GLY A 1 407 ? -35.110 -13.535 22.718 1.00 83.25 407 GLY A C 1
ATOM 3124 O O . GLY A 1 407 ? -35.482 -12.697 23.545 1.00 83.25 407 GLY A O 1
ATOM 3125 N N . LYS A 1 408 ? -33.958 -13.408 22.045 1.00 86.62 408 LYS A N 1
ATOM 3126 C CA . LYS A 1 408 ? -33.018 -12.300 22.241 1.00 86.62 408 LYS A CA 1
ATOM 3127 C C . LYS A 1 408 ? -33.602 -10.990 21.708 1.00 86.62 408 LYS A C 1
ATOM 3129 O O . LYS A 1 408 ? -34.277 -10.969 20.683 1.00 86.62 408 LYS A O 1
ATOM 3134 N N . LEU A 1 409 ? -33.358 -9.894 22.423 1.00 88.06 409 LEU A N 1
ATOM 3135 C CA . LEU A 1 409 ? -33.728 -8.554 21.972 1.00 88.06 409 LEU A CA 1
ATOM 3136 C C . LEU A 1 409 ? -32.618 -7.981 21.093 1.00 88.06 409 LEU A C 1
ATOM 3138 O O . LEU A 1 409 ? -31.446 -8.072 21.445 1.00 88.06 409 LEU A O 1
ATOM 3142 N N . TYR A 1 410 ? -33.010 -7.362 19.987 1.00 90.69 410 TYR A N 1
ATOM 3143 C CA . TYR A 1 410 ? -32.120 -6.649 19.081 1.00 90.69 410 TYR A CA 1
ATOM 3144 C C . TYR A 1 410 ? -32.567 -5.195 18.968 1.00 90.69 410 TYR A C 1
ATOM 3146 O O . TYR A 1 410 ? -33.762 -4.903 18.921 1.00 90.69 410 TYR A O 1
ATOM 3154 N N . LEU A 1 411 ? -31.594 -4.285 18.932 1.00 93.56 411 LEU A N 1
ATOM 3155 C CA . LEU A 1 411 ? -31.794 -2.858 18.696 1.00 93.56 411 LEU A CA 1
ATOM 3156 C C . LEU A 1 411 ? -31.132 -2.494 17.372 1.00 93.56 411 LEU A C 1
ATOM 3158 O O . LEU A 1 411 ? -29.908 -2.530 17.258 1.00 93.56 411 LEU A O 1
ATOM 3162 N N . LEU A 1 412 ? -31.943 -2.151 16.378 1.00 94.19 412 LEU A N 1
ATOM 3163 C CA . LEU A 1 412 ? -31.497 -1.848 15.022 1.00 94.19 412 LEU A CA 1
ATOM 3164 C C . LEU A 1 412 ? -31.641 -0.345 14.786 1.00 94.19 412 LEU A C 1
ATOM 3166 O O . LEU A 1 412 ? -32.748 0.184 14.867 1.00 94.19 412 LEU A O 1
ATOM 3170 N N . ARG A 1 413 ? -30.533 0.367 14.545 1.00 94.81 413 ARG A N 1
ATOM 3171 C CA . ARG A 1 413 ? -30.581 1.809 14.245 1.00 94.81 413 ARG A CA 1
ATOM 3172 C C . ARG A 1 413 ? -31.252 2.024 12.889 1.00 94.81 413 ARG A C 1
ATOM 3174 O O . ARG A 1 413 ? -30.904 1.355 11.922 1.00 94.81 413 ARG A O 1
ATOM 3181 N N . VAL A 1 414 ? -32.179 2.974 12.833 1.00 96.38 414 VAL A N 1
ATOM 3182 C CA . VAL A 1 414 ? -32.917 3.354 11.619 1.00 96.38 414 VAL A CA 1
ATOM 3183 C C . VAL A 1 414 ? -32.888 4.873 11.437 1.00 96.38 414 VAL A C 1
ATOM 3185 O O . VAL A 1 414 ? -32.554 5.582 12.393 1.00 96.38 414 VAL A O 1
ATOM 3188 N N . PRO A 1 415 ? -33.213 5.401 10.241 1.00 96.50 415 PRO A N 1
ATOM 3189 C CA . PRO A 1 415 ? -33.229 6.838 10.006 1.00 96.50 415 PRO A CA 1
ATOM 3190 C C . PRO A 1 415 ? -34.088 7.597 11.030 1.00 96.50 415 PRO A C 1
ATOM 3192 O O . PRO A 1 415 ? -35.171 7.132 11.401 1.00 96.50 415 PRO A O 1
ATOM 3195 N N . PRO A 1 416 ? -33.665 8.799 11.460 1.00 95.31 416 PRO A N 1
ATOM 3196 C CA . PRO A 1 416 ? -34.374 9.572 12.479 1.00 95.31 416 PRO A CA 1
ATOM 3197 C C . PRO A 1 416 ? -35.765 10.046 12.037 1.00 95.31 416 PRO A C 1
ATOM 3199 O O . PRO A 1 416 ? -36.572 10.463 12.871 1.00 95.31 416 PRO A O 1
ATOM 3202 N N . THR A 1 417 ? -36.062 9.985 10.738 1.00 95.19 417 THR A N 1
ATOM 3203 C CA . THR A 1 417 ? -37.351 10.350 10.137 1.00 95.19 417 THR A CA 1
ATOM 3204 C C . THR A 1 417 ? -38.417 9.263 10.268 1.00 95.19 417 THR A C 1
ATOM 3206 O O . THR A 1 417 ? -39.592 9.566 10.063 1.00 95.19 417 THR A O 1
ATOM 3209 N N . MET A 1 418 ? -38.041 8.033 10.640 1.00 95.75 418 MET A N 1
ATOM 3210 C CA . MET A 1 418 ? -38.972 6.911 10.780 1.00 95.75 418 MET A CA 1
ATOM 3211 C C . MET A 1 418 ? -40.040 7.190 11.841 1.00 95.75 418 MET A C 1
ATOM 3213 O O . MET A 1 418 ? -39.724 7.613 12.958 1.00 95.75 418 MET A O 1
ATOM 3217 N N . GLN A 1 419 ? -41.301 6.939 11.490 1.00 95.44 419 GLN A N 1
ATOM 3218 C CA . GLN A 1 419 ? -42.462 7.187 12.348 1.00 95.44 419 GLN A CA 1
ATOM 3219 C C . GLN A 1 419 ? -43.085 5.902 12.893 1.00 95.44 419 GLN A C 1
ATOM 3221 O O . GLN A 1 419 ? -43.579 5.922 14.015 1.00 95.44 419 GLN A O 1
ATOM 3226 N N . THR A 1 420 ? -43.040 4.794 12.144 1.00 96.94 420 THR A N 1
ATOM 3227 C CA . THR A 1 420 ? -43.662 3.520 12.546 1.00 96.94 420 THR A CA 1
ATOM 3228 C C . THR A 1 420 ? -42.676 2.354 12.556 1.00 96.94 420 THR A C 1
ATOM 3230 O O . THR A 1 420 ? -41.656 2.366 11.861 1.00 96.94 420 THR A O 1
ATOM 3233 N N . CYS A 1 421 ? -42.983 1.323 13.344 1.00 96.81 421 CYS A N 1
ATOM 3234 C CA . CYS A 1 421 ? -42.245 0.065 13.389 1.00 96.81 421 CYS A CA 1
ATOM 3235 C C . CYS A 1 421 ? -42.199 -0.610 12.013 1.00 96.81 421 CYS A C 1
ATOM 3237 O O . CYS A 1 421 ? -41.134 -1.055 11.590 1.00 96.81 421 CYS A O 1
ATOM 3239 N N . HIS A 1 422 ? -43.323 -0.621 11.290 1.00 94.94 422 HIS A N 1
ATOM 3240 C CA . HIS A 1 422 ? -43.411 -1.167 9.934 1.00 94.94 422 HIS A CA 1
ATOM 3241 C C . HIS A 1 422 ? -42.492 -0.448 8.941 1.00 94.94 422 HIS A C 1
ATOM 3243 O O . HIS A 1 422 ? -41.754 -1.094 8.202 1.00 94.94 422 HIS A O 1
ATOM 3249 N N . GLN A 1 423 ? -42.476 0.888 8.974 1.00 96.00 423 GLN A N 1
ATOM 3250 C CA . GLN A 1 423 ? -41.602 1.699 8.124 1.00 96.00 423 GLN A CA 1
ATOM 3251 C C . GLN A 1 423 ? -40.119 1.406 8.397 1.00 96.00 423 GLN A C 1
ATOM 3253 O O . GLN A 1 423 ? -39.328 1.236 7.471 1.00 96.00 423 GLN A O 1
ATOM 3258 N N . ALA A 1 424 ? -39.754 1.308 9.677 1.00 96.75 424 ALA A N 1
ATOM 3259 C CA . ALA A 1 424 ? -38.401 0.980 10.103 1.00 96.75 424 ALA A CA 1
ATOM 3260 C C . ALA A 1 424 ? -37.978 -0.434 9.661 1.00 96.75 424 ALA A C 1
ATOM 3262 O O . ALA A 1 424 ? -36.862 -0.608 9.175 1.00 96.75 424 ALA A O 1
ATOM 3263 N N . ALA A 1 425 ? -38.864 -1.426 9.794 1.00 94.88 425 ALA A N 1
ATOM 3264 C CA . ALA A 1 425 ? -38.607 -2.802 9.370 1.00 94.88 425 ALA A CA 1
ATOM 3265 C C . ALA A 1 425 ? -38.429 -2.913 7.846 1.00 94.88 425 ALA A C 1
ATOM 3267 O O . ALA A 1 425 ? -37.463 -3.518 7.387 1.00 94.88 425 ALA A O 1
ATOM 3268 N N . ALA A 1 426 ? -39.297 -2.257 7.069 1.00 94.44 426 ALA A N 1
ATOM 3269 C CA . ALA A 1 426 ? -39.197 -2.207 5.611 1.00 94.44 426 ALA A CA 1
ATOM 3270 C C . ALA A 1 426 ? -37.852 -1.622 5.148 1.00 94.44 426 ALA A C 1
ATOM 3272 O O . ALA A 1 426 ? -37.184 -2.199 4.291 1.00 94.44 426 ALA A O 1
ATOM 3273 N N . TRP A 1 427 ? -37.408 -0.529 5.776 1.00 96.06 427 TRP A N 1
ATOM 3274 C CA . TRP A 1 427 ? -36.117 0.088 5.470 1.00 96.06 427 TRP A CA 1
ATOM 3275 C C . TRP A 1 427 ? -34.932 -0.828 5.790 1.00 96.06 427 TRP A C 1
ATOM 3277 O O . TRP A 1 427 ? -34.014 -0.945 4.981 1.00 96.06 427 TRP A O 1
ATOM 3287 N N . ILE A 1 428 ? -34.963 -1.521 6.936 1.00 93.94 428 ILE A N 1
ATOM 3288 C CA . ILE A 1 428 ? -33.934 -2.512 7.300 1.00 93.94 428 ILE A CA 1
ATOM 3289 C C . ILE A 1 428 ? -33.866 -3.633 6.251 1.00 93.94 428 ILE A C 1
ATOM 3291 O O . ILE A 1 428 ? -32.776 -4.092 5.916 1.00 93.94 428 ILE A O 1
ATOM 3295 N N . ALA A 1 429 ? -35.013 -4.042 5.705 1.00 91.62 429 ALA A N 1
ATOM 3296 C CA . ALA A 1 429 ? -35.111 -5.044 4.647 1.00 91.62 429 ALA A CA 1
ATOM 3297 C C . ALA A 1 429 ? -34.770 -4.510 3.236 1.00 91.62 429 ALA A C 1
ATOM 3299 O O . ALA A 1 429 ? -34.783 -5.282 2.278 1.00 91.62 429 ALA A O 1
ATOM 3300 N N . GLY A 1 430 ? -34.438 -3.220 3.093 1.00 94.44 430 GLY A N 1
ATOM 3301 C CA . GLY A 1 430 ? -34.022 -2.606 1.829 1.00 94.44 430 GLY A CA 1
ATOM 3302 C C . GLY A 1 430 ? -35.159 -2.062 0.957 1.00 94.44 430 GLY A C 1
ATOM 3303 O O . GLY A 1 430 ? -34.952 -1.867 -0.239 1.00 94.44 430 GLY A O 1
ATOM 3304 N N . PHE A 1 431 ? -36.345 -1.822 1.525 1.00 93.44 431 PHE A N 1
ATOM 3305 C CA . PHE A 1 431 ? -37.487 -1.231 0.821 1.00 93.44 431 PHE A CA 1
ATOM 3306 C C . PHE A 1 431 ? -37.597 0.274 1.100 1.00 93.44 431 PHE A C 1
ATOM 3308 O O . PHE A 1 431 ? -37.610 0.700 2.257 1.00 93.44 431 PHE A O 1
ATOM 3315 N N . ASP A 1 432 ? -37.741 1.074 0.040 1.00 89.44 432 ASP A N 1
ATOM 3316 C CA . ASP A 1 432 ? -37.962 2.526 0.143 1.00 89.44 432 ASP A CA 1
ATOM 3317 C C . ASP A 1 432 ? -39.425 2.871 0.464 1.00 89.44 432 ASP A C 1
ATOM 3319 O O . ASP A 1 432 ? -39.704 3.822 1.197 1.00 89.44 432 ASP A O 1
ATOM 3323 N N . ASN A 1 433 ? -40.366 2.090 -0.079 1.00 90.88 433 ASN A N 1
ATOM 3324 C CA . ASN A 1 433 ? -41.792 2.207 0.196 1.00 90.88 433 ASN A CA 1
ATOM 3325 C C . ASN A 1 433 ? -42.232 1.106 1.183 1.00 90.88 433 ASN A C 1
ATOM 3327 O O . ASN A 1 433 ? -42.176 -0.075 0.836 1.00 90.88 433 ASN A O 1
ATOM 3331 N N . PRO A 1 434 ? -42.704 1.457 2.393 1.00 90.56 434 PRO A N 1
ATOM 3332 C CA . PRO A 1 434 ? -43.140 0.481 3.393 1.00 90.56 434 PRO A CA 1
ATOM 3333 C C . PRO A 1 434 ? -44.290 -0.423 2.947 1.00 90.56 434 PRO A C 1
ATOM 3335 O O . PRO A 1 434 ? -44.399 -1.545 3.439 1.00 90.56 434 PRO A O 1
ATOM 3338 N N . ASP A 1 435 ? -45.145 0.046 2.036 1.00 91.62 435 ASP A N 1
ATOM 3339 C CA . ASP A 1 435 ? -46.292 -0.730 1.551 1.00 91.62 435 ASP A CA 1
ATOM 3340 C C . ASP A 1 435 ? -45.866 -1.926 0.685 1.00 91.62 435 ASP A C 1
ATOM 3342 O O . ASP A 1 435 ? -46.619 -2.882 0.548 1.00 91.62 435 ASP A O 1
ATOM 3346 N N . ASP A 1 436 ? -44.640 -1.922 0.154 1.00 90.31 436 ASP A N 1
ATOM 3347 C CA . ASP A 1 436 ? -44.100 -3.045 -0.620 1.00 90.31 436 ASP A CA 1
ATOM 3348 C C . ASP A 1 436 ? -43.560 -4.167 0.292 1.00 90.31 436 ASP A C 1
ATOM 3350 O O . ASP A 1 436 ? -43.243 -5.268 -0.169 1.00 90.31 436 ASP A O 1
ATOM 3354 N N . TYR A 1 437 ? -43.466 -3.908 1.602 1.00 88.75 437 TYR A N 1
ATOM 3355 C CA . TYR A 1 437 ? -42.955 -4.848 2.589 1.00 88.75 437 TYR A CA 1
ATOM 3356 C C . TYR A 1 437 ? -44.085 -5.646 3.251 1.00 88.75 437 TYR A C 1
ATOM 3358 O O . TYR A 1 437 ? -44.770 -5.174 4.158 1.00 88.75 437 TYR A O 1
ATOM 3366 N N . HIS A 1 438 ? -44.251 -6.902 2.834 1.00 83.44 438 HIS A N 1
ATOM 3367 C CA . HIS A 1 438 ? -45.222 -7.839 3.40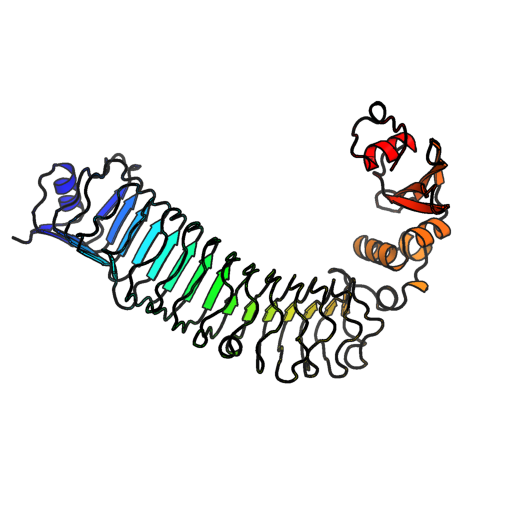9 1.00 83.44 438 HIS A CA 1
ATOM 3368 C C . HIS A 1 438 ? -44.574 -9.201 3.707 1.00 83.44 438 HIS A C 1
ATOM 3370 O O . HIS A 1 438 ? -44.786 -10.169 2.969 1.00 83.44 438 HIS A O 1
ATOM 3376 N N . PRO A 1 439 ? -43.756 -9.310 4.769 1.00 71.00 439 PRO A N 1
ATOM 3377 C CA . PRO A 1 439 ? -43.098 -10.564 5.106 1.00 71.00 439 PRO A CA 1
ATOM 3378 C C . PRO A 1 439 ? -44.127 -11.609 5.559 1.00 71.00 439 PRO A C 1
ATOM 3380 O O . PRO A 1 439 ? -44.883 -11.408 6.513 1.00 71.00 439 PRO A O 1
ATOM 3383 N N . VAL A 1 440 ? -44.145 -12.748 4.864 1.00 66.75 440 VAL A N 1
ATOM 3384 C CA . VAL A 1 440 ? -44.999 -13.898 5.207 1.00 66.75 440 VAL A CA 1
ATOM 3385 C C . VAL A 1 440 ? -44.375 -14.703 6.357 1.00 66.75 440 VAL A C 1
ATOM 3387 O O . VAL A 1 440 ? -45.097 -15.195 7.219 1.00 66.75 440 VAL A O 1
ATOM 3390 N N . ILE A 1 441 ? -43.037 -14.793 6.389 1.00 56.81 441 ILE A N 1
ATOM 3391 C CA . ILE A 1 441 ? -42.177 -15.313 7.468 1.00 56.81 441 ILE A CA 1
ATOM 3392 C C . ILE A 1 441 ? -40.829 -14.572 7.339 1.00 56.81 441 ILE A C 1
ATOM 3394 O O . ILE A 1 441 ? -40.279 -14.544 6.238 1.00 56.81 441 ILE A O 1
ATOM 3398 N N . GLU A 1 442 ? -40.305 -13.962 8.407 1.00 54.47 442 GLU A N 1
ATOM 3399 C CA . GLU A 1 442 ? -38.921 -13.443 8.428 1.00 54.47 442 GLU A CA 1
ATOM 3400 C C . GLU A 1 442 ? -37.955 -14.583 8.799 1.00 54.47 442 GLU A C 1
ATOM 3402 O O . GLU A 1 442 ? -38.268 -15.392 9.678 1.00 54.47 442 GLU A O 1
ATOM 3407 N N . ALA A 1 443 ? -36.843 -14.689 8.062 1.00 46.22 443 ALA A N 1
ATOM 3408 C CA . ALA A 1 443 ? -35.861 -15.777 8.144 1.00 46.22 443 ALA A CA 1
ATOM 3409 C C . ALA A 1 443 ? -34.846 -15.604 9.281 1.00 46.22 443 ALA A C 1
ATOM 3411 O O . ALA A 1 443 ? -34.460 -14.444 9.552 1.00 46.22 443 ALA A O 1
#

Secondary structure (DSSP, 8-state):
-EEEE-HHHHHHHHHHT---SEEEESS-EEEEGGGTPPPPSB--SEEEEEEEEEES-TT--B--SEEEEEEEEEES--SPPPTT-EEEEEEEEEEES------TTEEE-TTEEEEEES-TT-----SS-EEEEEEEES-TT--B--TT-EEEEEEEEES-TT--B--SEEEEEEEEEES-TT-----TT-EEEEEEE-TT-TT-----GGGGG-SEEE-TT-TT--B--TT-EEEEEE-TT-TT--B---TT-EEEEEEE-TT-TT-----TT---EEEEE-TT-TT-----TT--EEEEEE-TTS---S--GGGTTSEEEETTEE--HHHHH-GGG--HHHHHH-S-HHHHHHHHHHH-HHHHHHHH--EEEEEEE-SS-EEEEEEE--TTSPPEEEEEEE-TTT--EEEEEE-TT--SHHHHHHHHTT-SSGGG---SS--